Protein AF-Q9VD15-F1 (afdb_monomer)

Solvent-accessible surface area (backbone atoms only — not comparable to full-atom values): 43895 Å² total; per-residue (Å²): 136,83,89,84,92,78,90,82,88,81,88,84,85,93,81,83,92,75,78,94,77,87,66,92,84,84,86,85,82,88,85,91,85,83,86,85,88,77,89,87,84,87,89,85,90,77,96,74,86,88,74,85,80,53,72,35,43,37,36,34,36,66,49,101,86,42,76,48,76,49,76,45,50,36,80,42,35,44,42,57,52,37,46,52,51,16,63,48,61,74,45,65,43,88,38,57,41,48,27,47,96,93,37,79,64,61,50,86,43,38,48,72,80,53,73,62,50,100,83,60,34,32,63,32,40,46,43,73,65,73,88,82,70,92,71,92,72,89,68,94,46,65,62,60,44,56,76,61,70,68,69,58,60,58,43,78,45,75,43,57,21,89,83,37,99,81,57,55,66,46,78,44,80,42,74,54,80,85,78,78,74,78,82,75,93,82,56,65,48,66,43,87,85,81,64,51,73,48,66,54,90,68,72,87,68,67,80,75,80,76,84,71,76,98,63,99,75,81,78,87,85,72,84,88,72,85,87,76,89,78,91,79,83,76,91,80,88,80,87,83,83,81,92,67,92,88,83,68,95,72,96,76,83,69,85,82,70,79,90,79,83,85,71,88,85,71,51,71,70,56,48,51,66,73,64,39,57,67,62,55,50,52,50,50,52,53,52,47,55,51,48,54,51,51,51,51,49,52,53,52,50,50,52,50,52,52,54,49,53,53,49,53,54,51,50,53,54,49,50,52,53,51,49,54,50,52,50,52,50,53,50,34,73,76,60,52,81,51,71,71,37,49,27,51,50,54,36,51,54,53,51,49,50,55,53,48,52,51,52,43,65,75,74,36,64,72,73,60,29,53,54,52,50,51,55,50,48,54,52,49,52,52,52,54,51,50,53,52,51,51,50,53,52,44,52,60,73,43,42,64,60,49,53,54,50,48,52,52,59,60,31,45,55,55,71,48,72,49,80,90,76,39,78,44,76,46,78,46,73,67,22,50,49,31,43,58,51,48,53,54,54,55,56,71,71,50,91,65,55,75,66,62,42,49,55,48,49,54,53,51,53,55,57,49,66,76,46,66,87,42,92,62,36,69,62,48,51,50,54,50,54,52,50,49,49,47,66,73,73,47,94,75,82,88,54,65,70,57,51,52,51,44,52,53,52,53,52,52,54,57,70,58,68,98,68,77,82,77,73,84,68,70,62,48,59,19,74,81,82,64,47,75,39,46,62,88,51,36,54,85,52,87,80,58,94,71,84,47,47,32,38,67,68,51,51,70,73,42,65,60,35,61,54,54,44,27,39,49,41,49,52,49,46,49,49,54,37,56,76,71,65,50,85,83,28,53,56,69,71,59,50,45,68,54,48,43,44,44,38,52,70,63,46,66,45,28,22,77,79,84,57,50,60,58,66,84,44,46,36,66,50,55,61,51,82,89,53,66,46,37,79,55,27,43,43,47,22,36,61,67,56,44,56,54,56,72,69,54,90,55,64,80,82,74,46,57,70,70,56,53,51,51,50,52,54,43,24,53,53,32,44,67,72,45,58,58,44,61,61,53,44,53,55,40,57,75,68,59,56,56,78,66,51,87,53,78,62,88,80,55,76,66,85,81,71,123

Radius of gyration: 54.08 Å; Cα contacts (8 Å, |Δi|>4): 548; chains: 1; bounding box: 100×131×132 Å

Structure (mmCIF, N/CA/C/O backbone):
data_AF-Q9VD15-F1
#
_entry.id   AF-Q9VD15-F1
#
loop_
_atom_site.group_PDB
_atom_site.id
_atom_site.type_symbol
_atom_site.label_atom_id
_atom_site.label_alt_id
_atom_site.label_comp_id
_atom_site.label_asym_id
_atom_site.label_entity_id
_atom_site.label_seq_id
_atom_site.pdbx_PDB_ins_code
_atom_site.Cartn_x
_atom_site.Cartn_y
_atom_site.Cartn_z
_atom_site.occupancy
_atom_site.B_iso_or_equiv
_atom_site.auth_seq_id
_atom_site.auth_comp_id
_atom_site.auth_asym_id
_atom_site.auth_atom_id
_atom_site.pdbx_PDB_model_num
ATOM 1 N N . MET A 1 1 ? -1.412 1.867 -30.547 1.00 31.89 1 MET A N 1
ATOM 2 C CA . MET A 1 1 ? -2.191 1.100 -31.541 1.00 31.89 1 MET A CA 1
ATOM 3 C C . MET A 1 1 ? -1.915 -0.378 -31.282 1.00 31.89 1 MET A C 1
ATOM 5 O O . MET A 1 1 ? -0.757 -0.742 -31.410 1.00 31.89 1 MET A O 1
ATOM 9 N N . SER A 1 2 ? -2.943 -1.153 -30.889 1.00 33.84 2 SER A N 1
ATOM 10 C CA . SER A 1 2 ? -2.944 -2.596 -30.516 1.00 33.84 2 SER A CA 1
ATOM 11 C C . SER A 1 2 ? -2.237 -2.937 -29.184 1.00 33.84 2 SER A C 1
ATOM 13 O O . SER A 1 2 ? -1.040 -2.711 -29.076 1.00 33.84 2 SER A O 1
ATOM 15 N N . ALA A 1 3 ? -2.923 -3.258 -28.069 1.00 28.48 3 ALA A N 1
ATOM 16 C CA . ALA A 1 3 ? -3.653 -4.508 -27.736 1.00 28.48 3 ALA A CA 1
ATOM 17 C C . ALA A 1 3 ? -2.693 -5.720 -27.688 1.00 28.48 3 ALA A C 1
ATOM 19 O O . ALA A 1 3 ? -2.000 -5.936 -28.672 1.00 28.48 3 ALA A O 1
ATOM 20 N N . GLU A 1 4 ? -2.542 -6.548 -26.650 1.00 31.47 4 GLU A N 1
ATOM 21 C CA . GLU A 1 4 ? -3.247 -6.815 -25.387 1.00 31.47 4 GLU A CA 1
ATOM 22 C C . GLU A 1 4 ? -2.332 -7.746 -24.551 1.00 31.47 4 GLU A C 1
ATOM 24 O O . GLU A 1 4 ? -1.881 -8.764 -25.064 1.00 31.47 4 GLU A O 1
ATOM 29 N N . GLU A 1 5 ? -2.107 -7.469 -23.263 1.00 30.34 5 GLU A N 1
ATOM 30 C CA . GLU A 1 5 ? -1.654 -8.478 -22.288 1.00 30.34 5 GLU A CA 1
ATOM 31 C C . GLU A 1 5 ? -2.626 -8.454 -21.102 1.00 30.34 5 GLU A C 1
ATOM 33 O O . GLU A 1 5 ? -2.559 -7.603 -20.212 1.00 30.34 5 GLU A O 1
ATOM 38 N N . ARG A 1 6 ? -3.586 -9.383 -21.116 1.00 31.77 6 ARG A N 1
ATOM 39 C CA . ARG A 1 6 ? -4.411 -9.749 -19.959 1.00 31.77 6 ARG A CA 1
ATOM 40 C C . ARG A 1 6 ? -4.425 -11.268 -19.840 1.00 31.77 6 ARG A C 1
ATOM 42 O O . ARG A 1 6 ? -5.013 -11.956 -20.668 1.00 31.77 6 ARG A O 1
ATOM 49 N N . ALA A 1 7 ? -3.800 -11.769 -18.779 1.00 27.19 7 ALA A N 1
ATOM 50 C CA . ALA A 1 7 ? -3.940 -13.147 -18.337 1.00 27.19 7 ALA A CA 1
ATOM 51 C C . ALA A 1 7 ? -5.372 -13.382 -17.824 1.00 27.19 7 ALA A C 1
ATOM 53 O O . ALA A 1 7 ? -5.890 -12.595 -17.029 1.00 27.19 7 ALA A O 1
ATOM 54 N N . ARG A 1 8 ? -6.009 -14.456 -18.301 1.00 30.16 8 ARG A N 1
ATOM 55 C CA . ARG A 1 8 ? -7.307 -14.939 -17.822 1.00 30.16 8 ARG A CA 1
ATOM 56 C C . ARG A 1 8 ? -7.087 -16.026 -16.774 1.00 30.16 8 ARG A C 1
ATOM 58 O O . ARG A 1 8 ? -6.510 -17.068 -17.070 1.00 30.16 8 ARG A O 1
ATOM 65 N N . GLU A 1 9 ? -7.590 -15.773 -15.575 1.00 24.22 9 GLU A N 1
ATOM 66 C CA . GLU A 1 9 ? -7.917 -16.785 -14.576 1.00 24.22 9 GLU A CA 1
ATOM 67 C C . GLU A 1 9 ? -9.144 -17.576 -15.052 1.00 24.22 9 GLU A C 1
ATOM 69 O O . GLU A 1 9 ? -10.152 -16.978 -15.424 1.00 24.22 9 GLU A O 1
ATOM 74 N N . TYR A 1 10 ? -9.081 -18.908 -15.008 1.00 31.44 10 TYR A N 1
ATOM 75 C CA . TYR A 1 10 ? -10.270 -19.757 -14.941 1.00 31.44 10 TYR A CA 1
ATOM 76 C C . TYR A 1 10 ? -10.028 -20.908 -13.966 1.00 31.44 10 TYR A C 1
ATOM 78 O O . TYR A 1 10 ? -9.191 -21.783 -14.177 1.00 31.44 10 TYR A O 1
ATOM 86 N N . VAL A 1 11 ? -10.811 -20.876 -12.894 1.00 24.02 11 VAL A N 1
ATOM 87 C CA . VAL A 1 11 ? -11.128 -21.991 -12.004 1.00 24.02 11 VAL A CA 1
ATOM 88 C C . VAL A 1 11 ? -12.370 -22.673 -12.578 1.00 24.02 11 VAL A C 1
ATOM 90 O O . VAL A 1 11 ? -13.342 -21.970 -12.844 1.00 24.02 11 VAL A O 1
ATOM 93 N N . CYS A 1 12 ? -12.380 -24.004 -12.725 1.00 28.00 12 CYS A N 1
ATOM 94 C CA . CYS A 1 12 ? -13.613 -24.787 -12.563 1.00 28.00 12 CYS A CA 1
ATOM 95 C C . CYS A 1 12 ? -13.368 -26.302 -12.414 1.00 28.00 12 CYS A C 1
ATOM 97 O O . CYS A 1 12 ? -12.901 -26.970 -13.331 1.00 28.00 12 CYS A O 1
ATOM 99 N N . ASN A 1 13 ? -13.768 -26.792 -11.239 1.00 28.72 13 ASN A N 1
ATOM 100 C CA . ASN A 1 13 ? -14.462 -28.048 -10.941 1.00 28.72 13 ASN A CA 1
ATOM 101 C C . ASN A 1 13 ? -13.794 -29.403 -11.217 1.00 28.72 13 ASN A C 1
ATOM 103 O O . ASN A 1 13 ? -13.929 -30.025 -12.266 1.00 28.72 13 ASN A O 1
ATOM 107 N N . VAL A 1 14 ? -13.213 -29.920 -10.132 1.00 26.69 14 VAL A N 1
ATOM 108 C CA . VAL A 1 14 ? -13.024 -31.344 -9.850 1.00 26.69 14 VAL A CA 1
ATOM 109 C C . VAL A 1 14 ? -14.311 -31.878 -9.219 1.00 26.69 14 VAL A C 1
ATOM 111 O O . VAL A 1 14 ? -14.615 -31.525 -8.084 1.00 26.69 14 VAL A O 1
ATOM 114 N N . GLN A 1 15 ? -15.046 -32.729 -9.932 1.00 29.97 15 GLN A N 1
ATOM 115 C CA . GLN A 1 15 ? -16.023 -33.660 -9.362 1.00 29.97 15 GLN A CA 1
ATOM 116 C C . GLN A 1 15 ? -16.257 -34.821 -10.339 1.00 29.97 15 GLN A C 1
ATOM 118 O O . GLN A 1 15 ? -16.240 -34.627 -11.550 1.00 29.97 15 GLN A O 1
ATOM 123 N N . LEU A 1 16 ? -16.499 -36.001 -9.758 1.00 32.31 16 LEU A N 1
ATOM 124 C CA . LEU A 1 16 ? -16.768 -37.312 -10.368 1.00 32.31 16 LEU A CA 1
ATOM 125 C C . LEU A 1 16 ? -15.526 -38.166 -10.672 1.00 32.31 16 LEU A C 1
ATOM 127 O O . LEU A 1 16 ? -15.195 -38.501 -11.806 1.00 32.31 16 LEU A O 1
ATOM 131 N N . HIS A 1 17 ? -14.883 -38.587 -9.580 1.00 29.20 17 HIS A N 1
ATOM 132 C CA . HIS A 1 17 ? -14.309 -39.925 -9.496 1.00 29.20 17 HIS A CA 1
ATOM 133 C C . HIS A 1 17 ? -15.457 -40.942 -9.463 1.00 29.20 17 HIS A C 1
ATOM 135 O O . HIS A 1 17 ? -16.223 -40.968 -8.503 1.00 29.20 17 HIS A O 1
ATOM 141 N N . VAL A 1 18 ? -15.554 -41.769 -10.500 1.00 33.19 18 VAL A N 1
ATOM 142 C CA . VAL A 1 18 ? -16.308 -43.026 -10.484 1.00 33.19 18 VAL A CA 1
ATOM 143 C C . VAL A 1 18 ? -15.287 -44.140 -10.700 1.00 33.19 18 VAL A C 1
ATOM 145 O O . VAL A 1 18 ? -14.432 -44.043 -11.584 1.00 33.19 18 VAL A O 1
ATOM 148 N N . GLU A 1 19 ? -15.303 -45.135 -9.816 1.00 28.09 19 GLU A N 1
ATOM 149 C CA . GLU A 1 19 ? -14.340 -46.232 -9.804 1.00 28.09 19 GLU A CA 1
ATOM 150 C C . GLU A 1 19 ? -14.523 -47.199 -10.993 1.00 28.09 19 GLU A C 1
ATOM 152 O O . GLU A 1 19 ? -15.650 -47.444 -11.414 1.00 28.09 19 GLU A O 1
ATOM 157 N N . PRO A 1 20 ? -13.447 -47.824 -11.517 1.00 32.00 20 PRO A N 1
ATOM 158 C CA . PRO A 1 20 ? -13.518 -48.786 -12.628 1.00 32.00 20 PRO A CA 1
ATOM 159 C C . PRO A 1 20 ? -14.115 -50.175 -12.298 1.00 32.00 20 PRO A C 1
ATOM 161 O O . PRO A 1 20 ? -13.766 -51.151 -12.965 1.00 32.00 20 PRO A O 1
ATOM 164 N N . SER A 1 21 ? -14.967 -50.308 -11.279 1.00 38.59 21 SER A N 1
ATOM 165 C CA . SER A 1 21 ? -15.481 -51.598 -10.782 1.00 38.59 21 SER A CA 1
ATOM 166 C C . SER A 1 21 ? -16.847 -52.019 -11.353 1.00 38.59 21 SER A C 1
ATOM 168 O O . SER A 1 21 ? -17.268 -53.152 -11.128 1.00 38.59 21 SER A O 1
ATOM 170 N N . GLU A 1 22 ? -17.489 -51.196 -12.187 1.00 36.53 22 GLU A N 1
ATOM 171 C CA . GLU A 1 22 ? -18.740 -51.541 -12.881 1.00 36.53 22 GLU A CA 1
ATOM 172 C C . GLU A 1 22 ? -18.487 -51.961 -14.341 1.00 36.53 22 GLU A C 1
ATOM 174 O O . GLU A 1 22 ? -18.665 -51.208 -15.297 1.00 36.53 22 GLU A O 1
ATOM 179 N N . ARG A 1 23 ? -18.054 -53.212 -14.518 1.00 32.19 23 ARG A N 1
ATOM 180 C CA . ARG A 1 23 ? -18.240 -53.978 -15.761 1.00 32.19 23 ARG A CA 1
ATOM 181 C C . ARG A 1 23 ? -18.818 -55.343 -15.389 1.00 32.19 23 ARG A C 1
ATOM 183 O O . ARG A 1 23 ? -18.206 -56.025 -14.560 1.00 32.19 23 ARG A O 1
ATOM 190 N N . PRO A 1 24 ? -19.934 -55.790 -15.990 1.00 35.75 24 PRO A N 1
ATOM 191 C CA . PRO A 1 24 ? -20.328 -57.182 -15.882 1.00 35.75 24 PRO A CA 1
ATOM 192 C C . PRO A 1 24 ? -19.266 -58.053 -16.557 1.00 35.75 24 PRO A C 1
ATOM 194 O O . PRO A 1 24 ? -18.879 -57.846 -17.707 1.00 35.75 24 PRO A O 1
ATOM 197 N N . LYS A 1 25 ? -18.770 -58.999 -15.768 1.00 30.19 25 LYS A N 1
ATOM 198 C CA . LYS A 1 25 ? -17.882 -60.097 -16.137 1.00 30.19 25 LYS A CA 1
ATOM 199 C C . LYS A 1 25 ? -18.690 -61.154 -16.898 1.00 30.19 25 LYS A C 1
ATOM 201 O O . LYS A 1 25 ? -19.811 -61.426 -16.486 1.00 30.19 25 LYS A O 1
ATOM 206 N N . LEU A 1 26 ? -18.089 -61.809 -17.891 1.00 30.58 26 LEU A N 1
ATOM 207 C CA . LEU A 1 26 ? -17.828 -63.263 -17.946 1.00 30.58 26 LEU A CA 1
ATOM 208 C C . LEU A 1 26 ? -17.180 -63.638 -19.309 1.00 30.58 26 LEU A C 1
ATOM 210 O O . LEU A 1 26 ? -17.274 -62.852 -20.248 1.00 30.58 26 LEU A O 1
ATOM 214 N N . PRO A 1 27 ? -16.412 -64.748 -19.370 1.00 32.31 27 PRO A N 1
ATOM 215 C CA . PRO A 1 27 ? -15.125 -64.826 -20.057 1.00 32.31 27 PRO A CA 1
ATOM 216 C C . PRO A 1 27 ? -15.074 -66.090 -20.975 1.00 32.31 27 PRO A C 1
ATOM 218 O O . PRO A 1 27 ? -16.047 -66.317 -21.680 1.00 32.31 27 PRO A O 1
ATOM 221 N N . PRO A 1 28 ? -14.002 -66.906 -21.036 1.00 33.28 28 PRO A N 1
ATOM 222 C CA . PRO A 1 28 ? -13.073 -67.010 -22.163 1.00 33.28 28 PRO A CA 1
ATOM 223 C C . PRO A 1 28 ? -13.030 -68.406 -22.837 1.00 33.28 28 PRO A C 1
ATOM 225 O O . PRO A 1 28 ? -13.476 -69.393 -22.265 1.00 33.28 28 PRO A O 1
ATOM 228 N N . GLY A 1 29 ? -12.325 -68.502 -23.972 1.00 25.66 29 GLY A N 1
ATOM 229 C CA . GLY A 1 29 ? -11.614 -69.726 -24.382 1.00 25.66 29 GLY A CA 1
ATOM 230 C C . GLY A 1 29 ? -12.303 -70.627 -25.418 1.00 25.66 29 GLY A C 1
ATOM 231 O O . GLY A 1 29 ? -13.175 -71.403 -25.061 1.00 25.66 29 GLY A O 1
ATOM 232 N N . CYS A 1 30 ? -11.845 -70.496 -26.674 1.00 26.27 30 CYS A N 1
ATOM 233 C CA . CYS A 1 30 ? -11.291 -71.502 -27.613 1.00 26.27 30 CYS A CA 1
ATOM 234 C C . CYS A 1 30 ? -11.674 -73.006 -27.494 1.00 26.27 30 CYS A C 1
ATOM 236 O O . CYS A 1 30 ? -11.913 -73.470 -26.385 1.00 26.27 30 CYS A O 1
ATOM 238 N N . PRO A 1 31 ? -11.388 -73.869 -28.505 1.00 40.94 31 PRO A N 1
ATOM 239 C CA . PRO A 1 31 ? -11.210 -73.716 -29.964 1.00 40.94 31 PRO A CA 1
ATOM 240 C C . PRO A 1 31 ? -11.999 -74.837 -30.741 1.00 40.94 31 PRO A C 1
ATOM 242 O O . PRO A 1 31 ? -13.168 -75.014 -30.435 1.00 40.94 31 PRO A O 1
ATOM 245 N N . PRO A 1 32 ? -11.427 -75.604 -31.703 1.00 42.66 32 PRO A N 1
ATOM 246 C CA . PRO A 1 32 ? -11.729 -75.704 -33.148 1.00 42.66 32 PRO A CA 1
ATOM 247 C C . PRO A 1 32 ? -12.428 -77.066 -33.488 1.00 42.66 32 PRO A C 1
ATOM 249 O O . PRO A 1 32 ? -13.051 -77.612 -32.580 1.00 42.66 32 PRO A O 1
ATOM 252 N N . PRO A 1 33 ? -12.249 -77.757 -34.648 1.00 37.88 33 PRO A N 1
ATOM 253 C CA . PRO A 1 33 ? -11.946 -77.401 -36.050 1.00 37.88 33 PRO A CA 1
ATOM 254 C C . PRO A 1 33 ? -12.993 -78.007 -37.047 1.00 37.88 33 PRO A C 1
ATOM 256 O O . PRO A 1 33 ? -14.013 -78.539 -36.626 1.00 37.88 33 PRO A O 1
ATOM 259 N N . LEU A 1 34 ? -12.638 -78.028 -38.345 1.00 25.17 34 LEU A N 1
ATOM 260 C CA . LEU A 1 34 ? -13.045 -78.976 -39.409 1.00 25.17 34 LEU A CA 1
ATOM 261 C C . LEU A 1 34 ? -14.290 -78.663 -40.263 1.00 25.17 34 LEU A C 1
ATOM 263 O O . LEU A 1 34 ? -15.431 -78.758 -39.835 1.00 25.17 34 LEU A O 1
ATOM 267 N N . ASP A 1 35 ? -13.993 -78.402 -41.537 1.00 23.72 35 ASP A N 1
ATOM 268 C CA . ASP A 1 35 ? -14.462 -79.158 -42.700 1.00 23.72 35 ASP A CA 1
ATOM 269 C C . ASP A 1 35 ? -15.952 -79.514 -42.851 1.00 23.72 35 ASP A C 1
ATOM 271 O O . ASP A 1 35 ? -16.473 -80.469 -42.281 1.00 23.72 35 ASP A O 1
ATOM 275 N N . SER A 1 36 ? -16.483 -78.933 -43.931 1.00 30.84 36 SER A N 1
ATOM 276 C CA . SER A 1 36 ? -16.995 -79.647 -45.111 1.00 30.84 36 SER A CA 1
ATOM 277 C C . SER A 1 36 ? -18.505 -79.872 -45.261 1.00 30.84 36 SER A C 1
ATOM 279 O O . SER A 1 36 ? -19.193 -80.362 -44.374 1.00 30.84 36 SER A O 1
ATOM 281 N N . ARG A 1 37 ? -18.912 -79.646 -46.523 1.00 24.42 37 ARG A N 1
ATOM 282 C CA . ARG A 1 37 ? -20.093 -80.133 -47.262 1.00 24.42 37 ARG A CA 1
ATOM 283 C C . ARG A 1 37 ? -21.361 -79.286 -47.230 1.00 24.42 37 ARG A C 1
ATOM 285 O O . ARG A 1 37 ? -22.042 -79.213 -46.219 1.00 24.42 37 ARG A O 1
ATOM 292 N N . SER A 1 38 ? -21.746 -78.859 -48.434 1.00 27.28 38 SER A N 1
ATOM 293 C CA . SER A 1 38 ? -22.964 -79.348 -49.114 1.00 27.28 38 SER A CA 1
ATOM 294 C C . SER A 1 38 ? -22.931 -78.852 -50.580 1.00 27.28 38 SER A C 1
ATOM 296 O O . SER A 1 38 ? -22.807 -77.648 -50.777 1.00 27.28 38 SER A O 1
ATOM 298 N N . THR A 1 39 ? -22.763 -79.670 -51.639 1.00 24.95 39 THR A N 1
ATOM 299 C CA . THR A 1 39 ? -23.777 -80.525 -52.329 1.00 24.95 39 THR A CA 1
ATOM 300 C C . THR A 1 39 ? -25.167 -79.872 -52.353 1.00 24.95 39 THR A C 1
ATOM 302 O O . THR A 1 39 ? -25.655 -79.472 -51.309 1.00 24.95 39 THR A O 1
ATOM 305 N N . GLU A 1 40 ? -25.906 -79.703 -53.448 1.00 26.95 40 GLU A N 1
ATOM 306 C CA . GLU A 1 40 ? -25.939 -80.288 -54.793 1.00 26.95 40 GLU A CA 1
ATOM 307 C C . GLU A 1 40 ? -26.958 -79.467 -55.611 1.00 26.95 40 GLU A C 1
ATOM 309 O O . GLU A 1 40 ? -27.977 -79.066 -55.051 1.00 26.95 40 GLU A O 1
ATOM 314 N N . SER A 1 41 ? -26.730 -79.302 -56.919 1.00 32.72 41 SER A N 1
ATOM 315 C CA . SER A 1 41 ? -27.756 -79.537 -57.956 1.00 32.72 41 SER A CA 1
ATOM 316 C C . SER A 1 41 ? -27.157 -79.364 -59.363 1.00 32.72 41 SER A C 1
ATOM 318 O O . SER A 1 41 ? -26.918 -78.244 -59.810 1.00 32.72 41 SER A O 1
ATOM 320 N N . GLU A 1 42 ? -26.915 -80.487 -60.044 1.00 27.38 42 GLU A N 1
ATOM 321 C CA . GLU A 1 42 ? -26.860 -80.635 -61.516 1.00 27.38 42 GLU A CA 1
ATOM 322 C C . GLU A 1 42 ? -28.280 -80.500 -62.140 1.00 27.38 42 GLU A C 1
ATOM 324 O O . GLU A 1 42 ? -29.240 -80.439 -61.363 1.00 27.38 42 GLU A O 1
ATOM 329 N N . PRO A 1 43 ? -28.525 -80.623 -63.474 1.00 38.97 43 PRO A N 1
ATOM 330 C CA . PRO A 1 43 ? -27.683 -80.488 -64.692 1.00 38.97 43 PRO A CA 1
ATOM 331 C C . PRO A 1 43 ? -28.359 -79.634 -65.813 1.00 38.97 43 PRO A C 1
ATOM 333 O O . PRO A 1 43 ? -29.555 -79.372 -65.749 1.00 38.97 43 PRO A O 1
ATOM 336 N N . GLN A 1 44 ? -27.648 -79.292 -66.905 1.00 29.69 44 GLN A N 1
ATOM 337 C CA . GLN A 1 44 ? -28.050 -79.589 -68.307 1.00 29.69 44 GLN A CA 1
ATOM 338 C C . GLN A 1 44 ? -27.086 -78.997 -69.358 1.00 29.69 44 GLN A C 1
ATOM 340 O O . GLN A 1 44 ? -26.612 -77.872 -69.254 1.00 29.69 44 GLN A O 1
ATOM 345 N N . HIS A 1 45 ? -26.827 -79.822 -70.374 1.00 25.19 45 HIS A N 1
ATOM 346 C CA . HIS A 1 45 ? -25.950 -79.657 -71.533 1.00 25.19 45 HIS A CA 1
ATOM 347 C C . HIS A 1 45 ? -26.120 -78.359 -72.347 1.00 25.19 45 HIS A C 1
ATOM 349 O O . HIS A 1 45 ? -27.203 -78.083 -72.857 1.00 25.19 45 HIS A O 1
ATOM 355 N N . SER A 1 46 ? -24.989 -77.728 -72.672 1.00 32.50 46 SER A N 1
ATOM 356 C CA . SER A 1 46 ? -24.653 -77.333 -74.049 1.00 32.50 46 SER A CA 1
ATOM 357 C C . SER A 1 46 ? -23.130 -77.368 -74.213 1.00 32.50 46 SER A C 1
ATOM 359 O O . SER A 1 46 ? -22.408 -76.657 -73.519 1.00 32.50 46 SER A O 1
ATOM 361 N N . GLU A 1 47 ? -22.649 -78.253 -75.080 1.00 27.27 47 GLU A N 1
ATOM 362 C CA . GLU A 1 47 ? -21.242 -78.390 -75.453 1.00 27.27 47 GLU A CA 1
ATOM 363 C C . GLU A 1 47 ? -20.778 -77.145 -76.222 1.00 27.27 47 GLU A C 1
ATOM 365 O O . GLU A 1 47 ? -21.214 -76.943 -77.347 1.00 27.27 47 GLU A O 1
ATOM 370 N N . GLU A 1 48 ? -19.884 -76.338 -75.643 1.00 31.52 48 GLU A N 1
ATOM 371 C CA . GLU A 1 48 ? -18.954 -75.459 -76.370 1.00 31.52 48 GLU A CA 1
ATOM 372 C C . GLU A 1 48 ? -17.744 -75.154 -75.452 1.00 31.52 48 GLU A C 1
ATOM 374 O O . GLU A 1 48 ? -17.811 -74.344 -74.537 1.00 31.52 48 GLU A O 1
ATOM 379 N N . CYS A 1 49 ? -16.667 -75.928 -75.646 1.00 30.81 49 CYS A N 1
ATOM 380 C CA . CYS A 1 49 ? -15.288 -75.806 -75.134 1.00 30.81 49 CYS A CA 1
ATOM 381 C C . CYS A 1 49 ? -14.991 -74.781 -74.002 1.00 30.81 49 CYS A C 1
ATOM 383 O O . CYS A 1 49 ? -14.685 -73.618 -74.263 1.00 30.81 49 CYS A O 1
ATOM 385 N N . CYS A 1 50 ? -14.930 -75.238 -72.743 1.00 33.16 50 CYS A N 1
ATOM 386 C CA . CYS A 1 50 ? -14.301 -74.494 -71.644 1.00 33.16 50 CYS A CA 1
ATOM 387 C C . CYS A 1 50 ? -12.767 -74.534 -71.773 1.00 33.16 50 CYS A C 1
ATOM 389 O O . CYS A 1 50 ? -12.159 -75.587 -71.586 1.00 33.16 50 CYS A O 1
ATOM 391 N N . VAL A 1 51 ? -12.144 -73.388 -72.051 1.00 43.50 51 VAL A N 1
ATOM 392 C CA . VAL A 1 51 ? -10.696 -73.176 -71.887 1.00 43.50 51 VAL A CA 1
ATOM 393 C C . VAL A 1 51 ? -10.475 -72.584 -70.494 1.00 43.50 51 VAL A C 1
ATOM 395 O O . VAL A 1 51 ? -11.063 -71.553 -70.168 1.00 43.50 51 VAL A O 1
ATOM 398 N N . GLU A 1 52 ? -9.661 -73.229 -69.658 1.00 47.09 52 GLU A N 1
ATOM 399 C CA . GLU A 1 52 ? -9.228 -72.668 -68.374 1.00 47.09 52 GLU A CA 1
ATOM 400 C C . GLU A 1 52 ? -8.501 -71.334 -68.626 1.00 47.09 52 GLU A C 1
ATOM 402 O O . GLU A 1 52 ? -7.491 -71.276 -69.329 1.00 47.09 52 GLU A O 1
ATOM 407 N N . LEU A 1 53 ? -9.050 -70.234 -68.103 1.00 53.28 53 LEU A N 1
ATOM 408 C CA . LEU A 1 53 ? -8.478 -68.892 -68.228 1.00 53.28 53 LEU A CA 1
ATOM 409 C C . LEU A 1 53 ? -7.269 -68.757 -67.289 1.00 53.28 53 LEU A C 1
ATOM 411 O O . LEU A 1 53 ? -7.379 -68.198 -66.198 1.00 53.28 53 LEU A O 1
ATOM 415 N N . GLU A 1 54 ? -6.112 -69.281 -67.693 1.00 74.12 54 GLU A N 1
ATOM 416 C CA . GLU A 1 54 ? -4.848 -69.004 -67.004 1.00 74.12 54 GLU A CA 1
ATOM 417 C C . GLU A 1 54 ? -4.459 -67.529 -67.189 1.00 74.12 54 GLU A C 1
ATOM 419 O O . GLU A 1 54 ? -4.427 -67.001 -68.302 1.00 74.12 54 GLU A O 1
ATOM 424 N N . ASN A 1 55 ? -4.160 -66.850 -66.082 1.00 83.50 55 ASN A N 1
ATOM 425 C CA . ASN A 1 55 ? -3.667 -65.478 -66.082 1.00 83.50 55 ASN A CA 1
ATOM 426 C C . ASN A 1 55 ? -2.136 -65.479 -66.154 1.00 83.50 55 ASN A C 1
ATOM 428 O O . ASN A 1 55 ? -1.478 -66.111 -65.330 1.00 83.50 55 ASN A O 1
ATOM 432 N N . VAL A 1 56 ? -1.572 -64.729 -67.097 1.00 84.50 56 VAL A N 1
ATOM 433 C CA . VAL A 1 56 ? -0.125 -64.616 -67.324 1.00 84.50 56 VAL A CA 1
ATOM 434 C C . VAL A 1 56 ? 0.362 -63.200 -67.027 1.00 84.50 56 VAL A C 1
ATOM 436 O O . VAL A 1 56 ? -0.361 -62.215 -67.198 1.00 84.50 56 VAL A O 1
ATOM 439 N N . THR A 1 57 ? 1.605 -63.087 -66.555 1.00 87.62 57 THR A N 1
ATOM 440 C CA . THR A 1 57 ? 2.224 -61.783 -66.285 1.00 87.62 57 THR A CA 1
ATOM 441 C C . THR A 1 57 ? 2.829 -61.228 -67.570 1.00 87.62 57 THR A C 1
ATOM 443 O O . THR A 1 57 ? 3.532 -61.930 -68.294 1.00 87.62 57 THR A O 1
ATOM 446 N N . VAL A 1 58 ? 2.588 -59.950 -67.834 1.00 90.00 58 VAL A N 1
ATOM 447 C CA . VAL A 1 58 ? 3.086 -59.221 -68.996 1.00 90.00 58 VAL A CA 1
ATOM 448 C C . VAL A 1 58 ? 3.882 -58.005 -68.531 1.00 90.00 58 VAL A C 1
ATOM 450 O O . VAL A 1 58 ? 3.373 -57.165 -67.788 1.00 90.00 58 VAL A O 1
ATOM 453 N N . LYS A 1 59 ? 5.136 -57.905 -68.967 1.00 90.62 59 LYS A N 1
ATOM 454 C CA . LYS A 1 59 ? 6.036 -56.776 -68.721 1.00 90.62 59 LYS A CA 1
ATOM 455 C C . LYS A 1 59 ? 6.118 -55.888 -69.960 1.00 90.62 59 LYS A C 1
ATOM 457 O O . LYS A 1 59 ? 6.360 -56.366 -71.061 1.00 90.62 59 LYS A O 1
ATOM 462 N N . PHE A 1 60 ? 5.979 -54.587 -69.762 1.00 90.44 60 PHE A N 1
ATOM 463 C CA . PHE A 1 60 ? 6.137 -53.548 -70.767 1.00 90.44 60 PHE A CA 1
ATOM 464 C C . PHE A 1 60 ? 7.345 -52.693 -70.410 1.00 90.44 60 PHE A C 1
ATOM 466 O O . PHE A 1 60 ? 7.387 -52.081 -69.344 1.00 90.44 60 PHE A O 1
ATOM 473 N N . ARG A 1 61 ? 8.329 -52.634 -71.299 1.00 88.50 61 ARG A N 1
ATOM 474 C CA . ARG A 1 61 ? 9.509 -51.782 -71.158 1.00 88.50 61 ARG A CA 1
ATOM 475 C C . ARG A 1 61 ? 9.263 -50.470 -71.901 1.00 88.50 61 ARG A C 1
ATOM 477 O O . ARG A 1 61 ? 9.074 -50.497 -73.116 1.00 88.50 61 ARG A O 1
ATOM 484 N N . LEU A 1 62 ? 9.231 -49.353 -71.172 1.00 85.19 62 LEU A N 1
ATOM 485 C CA . LEU A 1 62 ? 9.014 -48.004 -71.721 1.00 85.19 62 LEU A CA 1
ATOM 486 C C . LEU A 1 62 ? 10.347 -47.312 -72.051 1.00 85.19 62 LEU A C 1
ATOM 488 O O . LEU A 1 62 ? 10.482 -46.639 -73.070 1.00 85.19 62 LEU A O 1
ATOM 492 N N . SER A 1 63 ? 11.334 -47.490 -71.174 1.00 80.44 63 SER A N 1
ATOM 493 C CA . SER A 1 63 ? 12.720 -47.038 -71.319 1.00 80.44 63 SER A CA 1
ATOM 494 C C . SER A 1 63 ? 13.648 -48.035 -70.613 1.00 80.44 63 SER A C 1
ATOM 496 O O . SER A 1 63 ? 13.169 -48.935 -69.922 1.00 80.44 63 SER A O 1
ATOM 498 N N . ASP A 1 64 ? 14.971 -47.902 -70.754 1.00 73.12 64 ASP A N 1
ATOM 499 C CA . ASP A 1 64 ? 15.935 -48.823 -70.120 1.00 73.12 64 ASP A CA 1
ATOM 500 C C . ASP A 1 64 ? 15.783 -48.914 -68.588 1.00 73.12 64 ASP A C 1
ATOM 502 O O . ASP A 1 64 ? 16.176 -49.910 -67.983 1.00 73.12 64 ASP A O 1
ATOM 506 N N . SER A 1 65 ? 15.197 -47.893 -67.955 1.00 74.94 65 SER A N 1
ATOM 507 C CA . SER A 1 65 ? 14.974 -47.823 -66.506 1.00 74.94 65 SER A CA 1
ATOM 508 C C . SER A 1 65 ? 13.520 -48.019 -66.067 1.00 74.94 65 SER A C 1
ATOM 510 O O . SER A 1 65 ? 13.272 -48.149 -64.870 1.00 74.94 65 SER A O 1
ATOM 512 N N . GLU A 1 66 ? 12.557 -48.017 -66.991 1.00 81.00 66 GLU A N 1
ATOM 513 C CA . GLU A 1 66 ? 11.126 -47.992 -66.667 1.00 81.00 66 GLU A CA 1
ATOM 514 C C . GLU A 1 66 ? 10.426 -49.235 -67.210 1.00 81.00 66 GLU A C 1
ATOM 516 O O . GLU A 1 66 ? 10.247 -49.409 -68.420 1.00 81.00 66 GLU A O 1
ATOM 521 N N . ILE A 1 67 ? 10.019 -50.101 -66.283 1.00 83.31 67 ILE A N 1
ATOM 522 C CA . ILE A 1 67 ? 9.326 -51.353 -66.567 1.00 83.31 67 ILE A CA 1
ATOM 523 C C . ILE A 1 67 ? 7.979 -51.326 -65.857 1.00 83.31 67 ILE A C 1
ATOM 525 O O . ILE A 1 67 ? 7.891 -51.063 -64.657 1.00 83.31 67 ILE A O 1
ATOM 529 N N . LEU A 1 68 ? 6.934 -51.639 -66.608 1.00 86.12 68 LEU A N 1
ATOM 530 C CA . LEU A 1 68 ? 5.576 -51.785 -66.126 1.00 86.12 68 LEU A CA 1
ATOM 531 C C . LEU A 1 68 ? 5.175 -53.263 -66.181 1.00 86.12 68 LEU A C 1
ATOM 533 O O . LEU A 1 68 ? 5.271 -53.871 -67.236 1.00 86.12 68 LEU A O 1
ATOM 537 N N . ALA A 1 69 ? 4.686 -53.842 -65.086 1.00 86.81 69 ALA A N 1
ATOM 538 C CA . ALA A 1 69 ? 4.198 -55.223 -65.063 1.00 86.81 69 ALA A CA 1
ATOM 539 C C . ALA A 1 69 ? 2.684 -55.267 -64.813 1.00 86.81 69 ALA A C 1
ATOM 541 O O . ALA A 1 69 ? 2.175 -54.556 -63.947 1.00 86.81 69 ALA A O 1
ATOM 542 N N . GLN A 1 70 ? 1.971 -56.102 -65.565 1.00 87.06 70 GLN A N 1
ATOM 543 C CA . GLN A 1 70 ? 0.530 -56.324 -65.443 1.00 87.06 70 GLN A CA 1
ATOM 544 C C . GLN A 1 70 ? 0.173 -57.800 -65.624 1.00 87.06 70 GLN A C 1
ATOM 546 O O . GLN A 1 70 ? 1.009 -58.594 -66.038 1.00 87.06 70 GLN A O 1
ATOM 551 N N . VAL A 1 71 ? -1.070 -58.167 -65.322 1.00 87.31 71 VAL A N 1
ATOM 552 C CA . VAL A 1 71 ? -1.578 -59.534 -65.464 1.00 87.31 71 VAL A CA 1
ATOM 553 C C . VAL A 1 71 ? -2.766 -59.523 -66.416 1.00 87.31 71 VAL A C 1
ATOM 555 O O . VAL A 1 71 ? -3.686 -58.727 -66.229 1.00 87.31 71 VAL A O 1
ATOM 558 N N . TYR A 1 72 ? -2.748 -60.406 -67.414 1.00 89.12 72 TYR A N 1
ATOM 559 C CA . TYR A 1 72 ? -3.827 -60.561 -68.391 1.00 89.12 72 TYR A CA 1
ATOM 560 C C . TYR A 1 72 ? -4.170 -62.045 -68.597 1.00 89.12 72 TYR A C 1
ATOM 562 O O . TYR A 1 72 ? -3.290 -62.894 -68.441 1.00 89.12 72 TYR A O 1
ATOM 570 N N . PRO A 1 73 ? -5.415 -62.382 -68.976 1.00 87.12 73 PRO A N 1
ATOM 571 C CA . PRO A 1 73 ? -5.762 -63.734 -69.402 1.00 87.12 73 PRO A CA 1
ATOM 572 C C . PRO A 1 73 ? -4.952 -64.150 -70.635 1.00 87.12 73 PRO A C 1
ATOM 574 O O . PRO A 1 73 ? -4.806 -63.373 -71.581 1.00 87.12 73 PRO A O 1
ATOM 577 N N . ASN A 1 74 ? -4.470 -65.390 -70.666 1.00 83.75 74 ASN A N 1
ATOM 578 C CA . ASN A 1 74 ? -3.590 -65.889 -71.729 1.00 83.75 74 ASN A CA 1
ATOM 579 C C . ASN A 1 74 ? -4.253 -65.895 -73.129 1.00 83.75 74 ASN A C 1
ATOM 581 O O . ASN A 1 74 ? -3.582 -65.844 -74.158 1.00 83.75 74 ASN A O 1
ATOM 585 N N . CYS A 1 75 ? -5.588 -65.910 -73.197 1.00 85.00 75 CYS A N 1
ATOM 586 C CA . CYS A 1 75 ? -6.344 -65.851 -74.452 1.00 85.00 75 CYS A CA 1
ATOM 587 C C . CYS A 1 75 ? -6.641 -64.424 -74.954 1.00 85.00 75 CYS A C 1
ATOM 589 O O . CYS A 1 75 ? -7.274 -64.279 -75.999 1.00 85.00 75 CYS A O 1
ATOM 591 N N . MET A 1 76 ? -6.233 -63.382 -74.223 1.00 89.31 76 MET A N 1
ATOM 592 C CA . MET A 1 76 ? -6.542 -61.989 -74.562 1.00 89.31 76 MET A CA 1
ATOM 593 C C . MET A 1 76 ? -5.792 -61.542 -75.824 1.00 89.31 76 MET A C 1
ATOM 595 O O . MET A 1 76 ? -4.630 -61.904 -76.035 1.00 89.31 76 MET A O 1
ATOM 599 N N . LEU A 1 77 ? -6.440 -60.746 -76.675 1.00 91.69 77 LEU A N 1
ATOM 600 C CA . LEU A 1 77 ? -5.819 -60.221 -77.892 1.00 91.69 77 LEU A CA 1
ATOM 601 C C . LEU A 1 77 ? -4.911 -59.029 -77.562 1.00 91.69 77 LEU A C 1
ATOM 603 O O . LEU A 1 77 ? -5.252 -58.179 -76.736 1.00 91.69 77 LEU A O 1
ATOM 607 N N . LEU A 1 78 ? -3.783 -58.889 -78.267 1.00 89.56 78 LEU A N 1
ATOM 608 C CA . LEU A 1 78 ? -2.885 -57.736 -78.086 1.00 89.56 78 LEU A CA 1
ATOM 609 C C . LEU A 1 78 ? -3.592 -56.392 -78.329 1.00 89.56 78 LEU A C 1
ATOM 611 O O . LEU A 1 78 ? -3.227 -55.387 -77.720 1.00 89.56 78 LEU A O 1
ATOM 615 N N . GLY A 1 79 ? -4.613 -56.356 -79.193 1.00 88.75 79 GLY A N 1
ATOM 616 C CA . GLY A 1 79 ? -5.461 -55.178 -79.385 1.00 88.75 79 GLY A CA 1
ATOM 617 C C . GLY A 1 79 ? -6.232 -54.768 -78.126 1.00 88.75 79 GLY A C 1
ATOM 618 O O . GLY A 1 79 ? -6.321 -53.579 -77.826 1.00 88.75 79 GLY A O 1
ATOM 619 N N . GLU A 1 80 ? -6.727 -55.735 -77.354 1.00 90.75 80 GLU A N 1
ATOM 620 C CA . GLU A 1 80 ? -7.448 -55.489 -76.099 1.00 90.75 80 GLU A CA 1
ATOM 621 C C . GLU A 1 80 ? -6.482 -55.030 -75.000 1.00 90.75 80 GLU A C 1
ATOM 623 O O . GLU A 1 80 ? -6.782 -54.093 -74.259 1.00 90.75 80 GLU A O 1
ATOM 628 N N . ILE A 1 81 ? -5.279 -55.613 -74.956 1.00 91.19 81 ILE A N 1
ATOM 629 C CA . ILE A 1 81 ? -4.197 -55.188 -74.054 1.00 91.19 81 ILE A CA 1
ATOM 630 C C . ILE A 1 81 ? -3.776 -53.745 -74.358 1.00 91.19 81 ILE A C 1
ATOM 632 O O . ILE A 1 81 ? -3.647 -52.929 -73.445 1.00 91.19 81 ILE A O 1
ATOM 636 N N . LYS A 1 82 ? -3.614 -53.386 -75.640 1.00 90.88 82 LYS A N 1
ATOM 637 C CA . LYS A 1 82 ? -3.357 -51.993 -76.037 1.00 90.88 82 LYS A CA 1
ATOM 638 C C . LYS A 1 82 ? -4.481 -51.067 -75.600 1.00 90.88 82 LYS A C 1
ATOM 640 O O . LYS A 1 82 ? -4.194 -49.959 -75.169 1.00 90.88 82 LYS A O 1
ATOM 645 N N . GLN A 1 83 ? -5.737 -51.495 -75.699 1.00 89.69 83 GLN A N 1
ATOM 646 C CA . GLN A 1 83 ? -6.878 -50.684 -75.282 1.00 89.69 83 GLN A CA 1
ATOM 647 C C . GLN A 1 83 ? -6.911 -50.455 -73.764 1.00 89.69 83 GLN A C 1
ATOM 649 O O . GLN A 1 83 ? -7.249 -49.355 -73.321 1.00 89.69 83 GLN A O 1
ATOM 654 N N . ASP A 1 84 ? -6.521 -51.451 -72.969 1.00 88.75 84 ASP A N 1
ATOM 655 C CA . ASP A 1 84 ? -6.385 -51.302 -71.518 1.00 88.75 84 ASP A CA 1
ATOM 656 C C . ASP A 1 84 ? -5.218 -50.375 -71.135 1.00 88.75 84 ASP A C 1
ATOM 658 O O . ASP A 1 84 ? -5.400 -49.432 -70.361 1.00 88.75 84 ASP A O 1
ATOM 662 N N . LEU A 1 85 ? -4.043 -50.561 -71.748 1.00 88.44 85 LEU A N 1
ATOM 663 C CA . LEU A 1 85 ? -2.891 -49.670 -71.560 1.00 88.44 85 LEU A CA 1
ATOM 664 C C . LEU A 1 85 ? -3.204 -48.232 -71.980 1.00 88.44 85 LEU A C 1
ATOM 666 O O . LEU A 1 85 ? -2.907 -47.298 -71.243 1.00 88.44 85 LEU A O 1
ATOM 670 N N . ALA A 1 86 ? -3.846 -48.055 -73.133 1.00 86.94 86 ALA A N 1
ATOM 671 C CA . ALA A 1 86 ? -4.300 -46.768 -73.648 1.00 86.94 86 ALA A CA 1
ATOM 672 C C . ALA A 1 86 ? -5.202 -46.048 -72.645 1.00 86.94 86 ALA A C 1
ATOM 674 O O . ALA A 1 86 ? -5.010 -44.866 -72.368 1.00 86.94 86 ALA A O 1
ATOM 675 N N . ARG A 1 87 ? -6.137 -46.778 -72.025 1.00 83.38 87 ARG A N 1
ATOM 676 C CA . ARG A 1 87 ? -7.008 -46.234 -70.980 1.00 83.38 87 ARG A CA 1
ATOM 677 C C . ARG A 1 87 ? -6.223 -45.812 -69.735 1.00 83.38 87 ARG A C 1
ATOM 679 O O . ARG A 1 87 ? -6.525 -44.763 -69.174 1.00 83.38 87 ARG A O 1
ATOM 686 N N . LYS A 1 88 ? -5.232 -46.603 -69.311 1.00 84.06 88 LYS A N 1
ATOM 687 C CA . LYS A 1 88 ? -4.403 -46.321 -68.124 1.00 84.06 88 LYS A CA 1
ATOM 688 C C . LYS A 1 88 ? -3.445 -45.144 -68.328 1.00 84.06 88 LYS A C 1
ATOM 690 O O . LYS A 1 88 ? -3.269 -44.357 -67.409 1.00 84.06 88 LYS A O 1
ATOM 695 N N . PHE A 1 89 ? -2.882 -44.997 -69.526 1.00 84.06 89 PHE A N 1
ATOM 696 C CA . PHE A 1 89 ? -2.009 -43.875 -69.889 1.00 84.06 89 PHE A CA 1
ATOM 697 C C . PHE A 1 89 ? -2.763 -42.644 -70.432 1.00 84.06 89 PHE A C 1
ATOM 699 O O . PHE A 1 89 ? -2.134 -41.628 -70.701 1.00 84.06 89 PHE A O 1
ATOM 706 N N . GLU A 1 90 ? -4.089 -42.720 -70.603 1.00 82.25 90 GLU A N 1
ATOM 707 C CA . GLU A 1 90 ? -4.929 -41.681 -71.233 1.00 82.25 90 GLU A CA 1
ATOM 708 C C . GLU A 1 90 ? -4.528 -41.313 -72.668 1.00 82.25 90 GLU A C 1
ATOM 710 O O . GLU A 1 90 ? -4.587 -40.158 -73.092 1.00 82.25 90 GLU A O 1
ATOM 715 N N . VAL A 1 91 ? -4.139 -42.319 -73.443 1.00 83.38 91 VAL A N 1
ATOM 716 C CA . VAL A 1 91 ? -3.702 -42.166 -74.830 1.00 83.38 91 VAL A CA 1
ATOM 717 C C . VAL A 1 91 ? -4.660 -42.908 -75.760 1.00 83.38 91 VAL A C 1
ATOM 719 O O . VAL A 1 91 ? -5.317 -43.859 -75.349 1.00 83.38 91 VAL A O 1
ATOM 722 N N . ALA A 1 92 ? -4.763 -42.506 -77.028 1.00 83.44 92 ALA A N 1
ATOM 723 C CA . ALA A 1 92 ? -5.472 -43.306 -78.023 1.00 83.44 92 ALA A CA 1
ATOM 724 C C . ALA A 1 92 ? -4.729 -44.642 -78.276 1.00 83.44 92 ALA A C 1
ATOM 726 O O . ALA A 1 92 ? -3.509 -44.633 -78.458 1.00 83.44 92 ALA A O 1
ATOM 727 N N . PRO A 1 93 ? -5.429 -45.793 -78.352 1.00 83.50 93 PRO A N 1
ATOM 728 C CA . PRO A 1 93 ? -4.795 -47.103 -78.555 1.00 83.50 93 PRO A CA 1
ATOM 729 C C . PRO A 1 93 ? -4.050 -47.225 -79.888 1.00 83.50 93 PRO A C 1
ATOM 731 O O . PRO A 1 93 ? -3.134 -48.034 -80.013 1.00 83.50 93 PRO A O 1
ATOM 734 N N . GLU A 1 94 ? -4.409 -46.396 -80.868 1.00 82.06 94 GLU A N 1
ATOM 735 C CA . GLU A 1 94 ? -3.756 -46.292 -82.177 1.00 82.06 94 GLU A CA 1
ATOM 736 C C . GLU A 1 94 ? -2.307 -45.801 -82.082 1.00 82.06 94 GLU A C 1
ATOM 738 O O . GLU A 1 94 ? -1.490 -46.102 -82.951 1.00 82.06 94 GLU A O 1
ATOM 743 N N . TRP A 1 95 ? -1.974 -45.057 -81.025 1.00 82.88 95 TRP A N 1
ATOM 744 C CA . TRP A 1 95 ? -0.642 -44.483 -80.845 1.00 82.88 95 TRP A CA 1
ATOM 745 C C . TRP A 1 95 ? 0.313 -45.444 -80.130 1.00 82.88 95 TRP A C 1
ATOM 747 O O . TRP A 1 95 ? 1.521 -45.218 -80.152 1.00 82.88 95 TRP A O 1
ATOM 757 N N . LEU A 1 96 ? -0.200 -46.538 -79.551 1.00 87.19 96 LEU A N 1
ATOM 758 C CA . LEU A 1 96 ? 0.603 -47.537 -78.851 1.00 87.19 96 LEU A CA 1
ATOM 759 C C . LEU A 1 96 ? 1.114 -48.631 -79.798 1.00 87.19 96 LEU A C 1
ATOM 761 O O . LEU A 1 96 ? 0.355 -49.375 -80.435 1.00 87.19 96 LEU A O 1
ATOM 765 N N . VAL A 1 97 ? 2.433 -48.791 -79.821 1.00 88.50 97 VAL A N 1
ATOM 766 C CA . VAL A 1 97 ? 3.139 -49.828 -80.573 1.00 88.50 97 VAL A CA 1
ATOM 767 C C . VAL A 1 97 ? 3.762 -50.804 -79.585 1.00 88.50 97 VAL A C 1
ATOM 769 O O . VAL A 1 97 ? 4.560 -50.422 -78.736 1.00 88.50 97 VAL A O 1
ATOM 772 N N . LEU A 1 98 ? 3.391 -52.079 -79.713 1.00 89.12 98 LEU A N 1
ATOM 773 C CA . LEU A 1 98 ? 4.006 -53.176 -78.974 1.00 89.12 98 LEU A CA 1
ATOM 774 C C . LEU A 1 98 ? 5.020 -53.867 -79.884 1.00 89.12 98 LEU A C 1
ATOM 776 O O . LEU A 1 98 ? 4.669 -54.308 -80.986 1.00 89.12 98 LEU A O 1
ATOM 780 N N . ARG A 1 99 ? 6.266 -53.952 -79.419 1.00 88.88 99 ARG A N 1
ATOM 781 C CA . ARG A 1 99 ? 7.345 -54.692 -80.076 1.00 88.88 99 ARG A CA 1
ATOM 782 C C . ARG A 1 99 ? 7.797 -55.865 -79.221 1.00 88.88 99 ARG A C 1
ATOM 784 O O . ARG A 1 99 ? 7.951 -55.733 -78.012 1.00 88.88 99 ARG A O 1
ATOM 791 N N . GLN A 1 100 ? 8.065 -56.987 -79.872 1.00 87.56 100 GLN A N 1
ATOM 792 C CA . GLN A 1 100 ? 8.741 -58.139 -79.280 1.00 87.56 100 GLN A CA 1
ATOM 793 C C . GLN A 1 100 ? 9.820 -58.594 -80.260 1.00 87.56 100 GLN A C 1
ATOM 795 O O . GLN A 1 100 ? 9.554 -58.658 -81.461 1.00 87.56 100 GLN A O 1
ATOM 800 N N . ASP A 1 101 ? 11.046 -58.817 -79.786 1.00 80.50 101 ASP A N 1
ATOM 801 C CA . ASP A 1 101 ? 12.201 -59.194 -80.619 1.00 80.50 101 ASP A CA 1
ATOM 802 C C . ASP A 1 101 ? 12.383 -58.315 -81.875 1.00 80.50 101 ASP A C 1
ATOM 804 O O . ASP A 1 101 ? 12.586 -58.800 -82.990 1.00 80.50 101 ASP A O 1
ATOM 808 N N . ASN A 1 102 ? 12.268 -56.991 -81.705 1.00 77.69 102 ASN A N 1
ATOM 809 C CA . ASN A 1 102 ? 12.325 -55.979 -82.773 1.00 77.69 102 ASN A CA 1
ATOM 810 C C . ASN A 1 102 ? 11.246 -56.103 -83.871 1.00 77.69 102 ASN A C 1
ATOM 812 O O . ASN A 1 102 ? 11.351 -55.451 -84.913 1.00 77.69 102 ASN A O 1
ATOM 816 N N . ARG A 1 103 ? 10.182 -56.887 -83.658 1.00 83.06 103 ARG A N 1
ATOM 817 C CA . ARG A 1 103 ? 9.038 -56.996 -84.576 1.00 83.06 103 ARG A CA 1
ATOM 818 C C . ARG A 1 103 ? 7.808 -56.313 -83.995 1.00 83.06 103 ARG A C 1
ATOM 820 O O . ARG A 1 103 ? 7.500 -56.467 -82.818 1.00 83.06 103 ARG A O 1
ATOM 827 N N . ILE A 1 104 ? 7.095 -55.563 -84.834 1.00 84.31 104 ILE A N 1
ATOM 828 C CA . ILE A 1 104 ? 5.817 -54.942 -84.467 1.00 84.31 104 ILE A CA 1
ATOM 829 C C . ILE A 1 104 ? 4.728 -56.012 -84.546 1.00 84.31 104 ILE A C 1
ATOM 831 O O . ILE A 1 104 ? 4.542 -56.629 -85.596 1.00 84.31 104 ILE A O 1
ATOM 835 N N . LEU A 1 105 ? 4.019 -56.231 -83.441 1.00 84.50 105 LEU A N 1
ATOM 836 C CA . LEU A 1 105 ? 2.977 -57.251 -83.354 1.00 84.50 105 LEU A CA 1
ATOM 837 C C . LEU A 1 105 ? 1.614 -56.698 -83.797 1.00 84.50 105 LEU A C 1
ATOM 839 O O . LEU A 1 105 ? 1.255 -55.556 -83.495 1.00 84.50 105 LEU A O 1
ATOM 843 N N . CYS A 1 106 ? 0.855 -57.517 -84.530 1.00 85.12 106 CYS A N 1
ATOM 844 C CA . CYS A 1 106 ? -0.481 -57.162 -85.005 1.00 85.12 106 CYS A CA 1
ATOM 845 C C . CYS A 1 106 ? -1.516 -57.278 -83.874 1.00 85.12 106 CYS A C 1
ATOM 847 O O . CYS A 1 106 ? -1.409 -58.139 -83.005 1.00 85.12 106 CYS A O 1
ATOM 849 N N . ASN A 1 107 ? -2.552 -56.437 -83.906 1.00 86.88 107 ASN A N 1
ATOM 850 C CA . ASN A 1 107 ? -3.571 -56.381 -82.852 1.00 86.88 107 ASN A CA 1
ATOM 851 C C . ASN A 1 107 ? -4.431 -57.660 -82.750 1.00 86.88 107 ASN A C 1
ATOM 853 O O . ASN A 1 107 ? -5.031 -57.890 -81.706 1.00 86.88 107 ASN A O 1
ATOM 857 N N . SER A 1 108 ? -4.501 -58.477 -83.807 1.00 85.06 108 SER A N 1
ATOM 858 C CA . SER A 1 108 ? -5.272 -59.730 -83.850 1.00 85.06 108 SER A CA 1
ATOM 859 C C . SER A 1 108 ? -4.537 -60.943 -83.267 1.00 85.06 108 SER A C 1
ATOM 861 O O . SER A 1 108 ? -5.086 -62.041 -83.262 1.00 85.06 108 SER A O 1
ATOM 863 N N . VAL A 1 109 ? -3.296 -60.770 -82.811 1.00 87.25 109 VAL A N 1
ATOM 864 C CA . VAL A 1 109 ? -2.487 -61.850 -82.239 1.00 87.25 109 VAL A CA 1
ATOM 865 C C . VAL A 1 109 ? -2.923 -62.085 -80.783 1.00 87.25 109 VAL A C 1
ATOM 867 O O . VAL A 1 109 ? -2.944 -61.122 -80.010 1.00 87.25 109 VAL A O 1
ATOM 870 N N . PRO A 1 110 ? -3.284 -63.320 -80.390 1.00 87.75 110 PRO A N 1
ATOM 871 C CA . PRO A 1 110 ? -3.564 -63.658 -78.996 1.00 87.75 110 PRO A CA 1
ATOM 872 C C . PRO A 1 110 ? -2.272 -63.763 -78.178 1.00 87.75 110 PRO A C 1
ATOM 874 O O . PRO A 1 110 ? -1.225 -64.160 -78.698 1.00 87.75 110 PRO A O 1
ATOM 877 N N . LEU A 1 1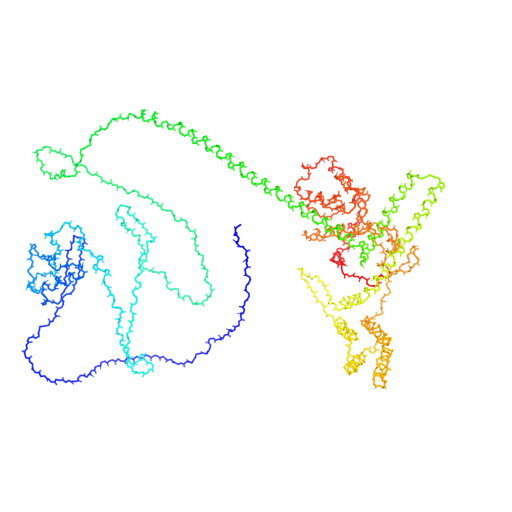11 ? -2.342 -63.423 -76.892 1.00 87.06 111 LEU A N 1
ATOM 878 C CA . LEU A 1 111 ? -1.181 -63.364 -76.001 1.00 87.06 111 LEU A CA 1
ATOM 879 C C . LEU A 1 111 ? -0.428 -64.705 -75.917 1.00 87.06 111 LEU A C 1
ATOM 881 O O . LEU A 1 111 ? 0.798 -64.715 -76.027 1.00 87.06 111 LEU A O 1
ATOM 885 N N . ASN A 1 112 ? -1.147 -65.829 -75.875 1.00 85.44 112 ASN A N 1
ATOM 886 C CA . ASN A 1 112 ? -0.580 -67.185 -75.888 1.00 85.44 112 ASN A CA 1
ATOM 887 C C . ASN A 1 112 ? 0.309 -67.526 -77.102 1.00 85.44 112 ASN A C 1
ATOM 889 O O . ASN A 1 112 ? 1.049 -68.506 -77.062 1.00 85.44 112 ASN A O 1
ATOM 893 N N . SER A 1 113 ? 0.239 -66.748 -78.184 1.00 84.62 113 SER A N 1
ATOM 894 C CA . SER A 1 113 ? 1.036 -66.948 -79.402 1.00 84.62 113 SER A CA 1
ATOM 895 C C . SER A 1 113 ? 2.292 -66.069 -79.463 1.00 84.62 113 SER A C 1
ATOM 897 O O . SER A 1 113 ? 3.003 -66.065 -80.468 1.00 84.62 113 SER A O 1
ATOM 899 N N . THR A 1 114 ? 2.572 -65.323 -78.392 1.00 86.81 114 THR A N 1
ATOM 900 C CA . THR A 1 114 ? 3.754 -64.461 -78.258 1.00 86.81 114 THR A CA 1
ATOM 901 C C . THR A 1 114 ? 4.876 -65.159 -77.482 1.00 86.81 114 THR A C 1
ATOM 903 O O . THR A 1 114 ? 4.649 -66.174 -76.823 1.00 86.81 114 THR A O 1
ATOM 906 N N . ALA A 1 115 ? 6.106 -64.643 -77.569 1.00 83.88 115 ALA A N 1
ATOM 907 C CA . ALA A 1 115 ? 7.246 -65.244 -76.876 1.00 83.88 115 ALA A CA 1
ATOM 908 C C . ALA A 1 115 ? 7.138 -65.065 -75.349 1.00 83.88 115 ALA A C 1
ATOM 910 O O . ALA A 1 115 ? 6.662 -64.034 -74.863 1.00 83.88 115 ALA A O 1
ATOM 911 N N . LEU A 1 116 ? 7.595 -66.084 -74.620 1.00 83.56 116 LEU A N 1
ATOM 912 C CA . LEU A 1 116 ? 7.644 -66.171 -73.159 1.00 83.56 116 LEU A CA 1
ATOM 913 C C . LEU A 1 116 ? 9.109 -66.237 -72.712 1.00 83.56 116 LEU A C 1
ATOM 915 O O . LEU A 1 116 ? 9.926 -66.867 -73.390 1.00 83.56 116 LEU A O 1
ATOM 919 N N . ASP A 1 117 ? 9.435 -65.622 -71.576 1.00 83.25 117 ASP A N 1
ATOM 920 C CA . ASP A 1 117 ? 10.724 -65.834 -70.913 1.00 83.25 117 ASP A CA 1
ATOM 921 C C . ASP A 1 117 ? 10.765 -67.167 -70.130 1.00 83.25 117 ASP A C 1
ATOM 923 O O . ASP A 1 117 ? 9.790 -67.920 -70.071 1.00 83.25 117 ASP A O 1
ATOM 927 N N . GLU A 1 118 ? 11.909 -67.466 -69.505 1.00 80.25 118 GLU A N 1
ATOM 928 C CA . GLU A 1 118 ? 12.127 -68.684 -68.703 1.00 80.25 118 GLU A CA 1
ATOM 929 C C . GLU A 1 118 ? 11.172 -68.818 -67.497 1.00 80.25 118 GLU A C 1
ATOM 931 O O . GLU A 1 118 ? 11.067 -69.898 -66.913 1.00 80.25 118 GLU A O 1
ATOM 936 N N . PHE A 1 119 ? 10.461 -67.747 -67.126 1.00 79.12 119 PHE A N 1
ATOM 937 C CA . PHE A 1 119 ? 9.533 -67.692 -65.995 1.00 79.12 119 PHE A CA 1
ATOM 938 C C . PHE A 1 119 ? 8.061 -67.610 -66.427 1.00 79.12 119 PHE A C 1
ATOM 940 O O . PHE A 1 119 ? 7.191 -67.417 -65.576 1.00 79.12 119 PHE A O 1
ATOM 947 N N . GLY A 1 120 ? 7.765 -67.751 -67.723 1.00 78.69 120 GLY A N 1
ATOM 948 C CA . GLY A 1 120 ? 6.400 -67.659 -68.244 1.00 78.69 120 GLY A CA 1
ATOM 949 C C . GLY A 1 120 ? 5.859 -66.225 -68.307 1.00 78.69 120 GLY A C 1
ATOM 950 O O . GLY A 1 120 ? 4.646 -66.022 -68.251 1.00 78.69 120 GLY A O 1
ATOM 951 N N . ILE A 1 121 ? 6.739 -65.224 -68.391 1.00 86.12 121 ILE A N 1
ATOM 952 C CA . ILE A 1 121 ? 6.376 -63.808 -68.477 1.00 86.12 121 ILE A CA 1
ATOM 953 C C . ILE A 1 121 ? 6.523 -63.342 -69.925 1.00 86.12 121 ILE A C 1
ATOM 955 O O . ILE A 1 121 ? 7.558 -63.544 -70.562 1.00 86.12 121 ILE A O 1
ATOM 959 N N . HIS A 1 122 ? 5.501 -62.666 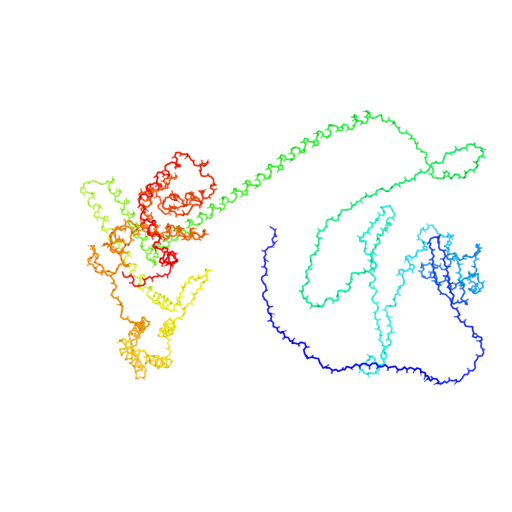-70.440 1.00 88.62 122 HIS A N 1
ATOM 960 C CA . HIS A 1 122 ? 5.576 -62.023 -71.748 1.00 88.62 122 HIS A CA 1
ATOM 961 C C . HIS A 1 122 ? 6.228 -60.649 -71.611 1.00 88.62 122 HIS A C 1
ATOM 963 O O . HIS A 1 122 ? 5.710 -59.795 -70.894 1.00 88.62 122 HIS A O 1
ATOM 969 N N . GLU A 1 123 ? 7.344 -60.404 -72.294 1.00 89.69 123 GLU A N 1
ATOM 970 C CA . GLU A 1 123 ? 7.993 -59.090 -72.304 1.00 89.69 123 GLU A CA 1
ATOM 971 C C . GLU A 1 123 ? 7.804 -58.380 -73.652 1.00 89.69 123 GLU A C 1
ATOM 973 O O . GLU A 1 123 ? 8.096 -58.938 -74.711 1.00 89.69 123 GLU A O 1
ATOM 978 N N . PHE A 1 124 ? 7.331 -57.132 -73.602 1.00 90.56 124 PHE A N 1
ATOM 979 C CA . PHE A 1 124 ? 7.120 -56.257 -74.753 1.00 90.56 124 PHE A CA 1
ATOM 980 C C . PHE A 1 124 ? 7.812 -54.908 -74.547 1.00 90.56 124 PHE A C 1
ATOM 982 O O . PHE A 1 124 ? 7.818 -54.355 -73.450 1.00 90.56 124 PHE A O 1
ATOM 989 N N . GLN A 1 125 ? 8.335 -54.319 -75.617 1.00 89.06 125 GLN A N 1
ATOM 990 C CA . GLN A 1 125 ? 8.691 -52.900 -75.656 1.00 89.06 125 GLN A CA 1
ATOM 991 C C . GLN A 1 125 ? 7.448 -52.093 -76.036 1.00 89.06 125 GLN A C 1
ATOM 993 O O . GLN A 1 125 ? 6.824 -52.363 -77.068 1.00 89.06 125 GLN A O 1
ATOM 998 N N . LEU A 1 126 ? 7.075 -51.133 -75.190 1.00 88.81 126 LEU A N 1
ATOM 999 C CA . LEU A 1 126 ? 5.931 -50.251 -75.407 1.00 88.81 126 LEU A CA 1
ATOM 1000 C C . LEU A 1 126 ? 6.436 -48.887 -75.874 1.00 88.81 126 LEU A C 1
ATOM 1002 O O . LEU A 1 126 ? 7.037 -48.139 -75.106 1.00 88.81 126 LEU A O 1
ATOM 1006 N N . GLU A 1 127 ? 6.161 -48.559 -77.130 1.00 86.12 127 GLU A N 1
ATOM 1007 C CA . GLU A 1 127 ? 6.544 -47.290 -77.739 1.00 86.12 127 GLU A CA 1
ATOM 1008 C C . GLU A 1 127 ? 5.313 -46.502 -78.193 1.00 86.12 127 GLU A C 1
ATOM 1010 O O . GLU A 1 127 ? 4.270 -47.060 -78.536 1.00 86.12 127 GLU A O 1
ATOM 1015 N N . MET A 1 128 ? 5.463 -45.182 -78.238 1.00 82.00 128 MET A N 1
ATOM 1016 C CA . MET A 1 128 ? 4.490 -44.269 -78.829 1.00 82.00 128 MET A CA 1
ATOM 1017 C C . MET A 1 128 ? 4.877 -43.963 -80.274 1.00 82.00 128 MET A C 1
ATOM 1019 O O . MET A 1 128 ? 5.980 -43.463 -80.516 1.00 82.00 128 MET A O 1
ATOM 1023 N N . ASN A 1 129 ? 3.985 -44.227 -81.232 1.00 76.06 129 ASN A N 1
ATOM 1024 C CA . ASN A 1 129 ? 4.229 -43.881 -82.631 1.00 76.06 129 ASN A CA 1
ATOM 1025 C C . ASN A 1 129 ? 4.182 -42.353 -82.807 1.00 76.06 129 ASN A C 1
ATOM 1027 O O . ASN A 1 129 ? 3.180 -41.719 -82.479 1.00 76.06 129 ASN A O 1
ATOM 1031 N N . LYS A 1 130 ? 5.274 -41.753 -83.296 1.00 63.84 130 LYS A N 1
ATOM 1032 C CA . LYS A 1 130 ? 5.450 -40.286 -83.369 1.00 63.84 130 LYS A CA 1
ATOM 1033 C C . LYS A 1 130 ? 5.019 -39.667 -84.700 1.00 63.84 130 LYS A C 1
ATOM 1035 O O . LYS A 1 130 ? 5.142 -38.457 -84.882 1.00 63.84 130 LYS A O 1
ATOM 1040 N N . GLU A 1 131 ? 4.530 -40.465 -85.639 1.00 50.22 131 GLU A N 1
ATOM 1041 C CA . GLU A 1 131 ? 4.090 -39.968 -86.940 1.00 50.22 131 GLU A CA 1
ATOM 1042 C C . GLU A 1 131 ? 2.695 -39.336 -86.817 1.00 50.22 131 GLU A C 1
ATOM 1044 O O . GLU A 1 131 ? 1.684 -40.005 -87.010 1.00 50.22 131 GLU A O 1
ATOM 1049 N N . GLY A 1 132 ? 2.622 -38.043 -86.460 1.00 45.34 132 GLY A N 1
ATOM 1050 C CA . GLY A 1 132 ? 1.357 -37.312 -86.594 1.00 45.34 132 GLY A CA 1
ATOM 1051 C C . GLY A 1 132 ? 1.119 -35.995 -85.849 1.00 45.34 132 GLY A C 1
ATOM 1052 O O . GLY A 1 132 ? 0.079 -35.403 -86.123 1.00 45.34 132 GLY A O 1
ATOM 1053 N N . ARG A 1 133 ? 1.986 -35.486 -84.951 1.00 44.66 133 ARG A N 1
ATOM 1054 C CA . ARG A 1 133 ? 1.783 -34.152 -84.326 1.00 44.66 133 ARG A CA 1
ATOM 1055 C C . ARG A 1 133 ? 3.063 -33.488 -83.802 1.00 44.66 133 ARG A C 1
ATOM 1057 O O . ARG A 1 133 ? 3.908 -34.140 -83.201 1.00 44.66 133 ARG A O 1
ATOM 1064 N N . GLU A 1 134 ? 3.128 -32.167 -83.976 1.00 47.56 134 GLU A N 1
ATOM 1065 C CA . GLU A 1 134 ? 4.148 -31.238 -83.452 1.00 47.56 134 GLU A CA 1
ATOM 1066 C C . GLU A 1 134 ? 3.965 -30.901 -81.953 1.00 47.56 134 GLU A C 1
ATOM 1068 O O . GLU A 1 134 ? 4.778 -30.180 -81.374 1.00 47.56 134 GLU A O 1
ATOM 1073 N N . ASP A 1 135 ? 2.946 -31.457 -81.289 1.00 46.47 135 ASP A N 1
ATOM 1074 C CA . ASP A 1 135 ? 2.691 -31.219 -79.866 1.00 46.47 135 ASP A CA 1
ATOM 1075 C C . ASP A 1 135 ? 3.512 -32.180 -78.989 1.00 46.47 135 ASP A C 1
ATOM 1077 O O . ASP A 1 135 ? 3.196 -33.355 -78.811 1.00 46.47 135 ASP A O 1
ATOM 1081 N N . GLN A 1 136 ? 4.595 -31.647 -78.425 1.00 50.09 136 GLN A N 1
ATOM 1082 C CA . GLN A 1 136 ? 5.636 -32.322 -77.636 1.00 50.09 136 GLN A CA 1
ATOM 1083 C C . GLN A 1 136 ? 5.202 -32.959 -76.291 1.00 50.09 136 GLN A C 1
ATOM 1085 O O . GLN A 1 136 ? 6.072 -33.236 -75.463 1.00 50.09 136 GLN A O 1
ATOM 1090 N N . THR A 1 137 ? 3.918 -33.192 -76.003 1.00 52.69 137 THR A N 1
ATOM 1091 C CA . THR A 1 137 ? 3.483 -33.383 -74.600 1.00 52.69 137 THR A CA 1
ATOM 1092 C C . THR A 1 137 ? 3.018 -34.781 -74.189 1.00 52.69 137 THR A C 1
ATOM 1094 O O . THR A 1 137 ? 3.037 -35.066 -72.995 1.00 52.69 137 THR A O 1
ATOM 1097 N N . SER A 1 138 ? 2.675 -35.696 -75.097 1.00 57.00 138 SER A N 1
ATOM 1098 C CA . SER A 1 138 ? 2.202 -37.038 -74.705 1.00 57.00 138 SER A CA 1
ATOM 1099 C C . SER A 1 138 ? 3.356 -38.040 -74.577 1.00 57.00 138 SER A C 1
ATOM 1101 O O . SER A 1 138 ? 3.643 -38.803 -75.501 1.00 57.00 138 SER A O 1
ATOM 1103 N N . LYS A 1 139 ? 4.049 -38.032 -73.431 1.00 65.88 139 LYS A N 1
ATOM 1104 C CA . LYS A 1 139 ? 4.943 -39.131 -73.022 1.00 65.88 139 LYS A CA 1
ATOM 1105 C C . LYS A 1 139 ? 4.146 -40.191 -72.260 1.00 65.88 139 LYS A C 1
ATOM 1107 O O . LYS A 1 139 ? 3.187 -39.859 -71.574 1.00 65.88 139 LYS A O 1
ATOM 1112 N N . LEU A 1 140 ? 4.560 -41.453 -72.373 1.00 74.50 140 LEU A N 1
ATOM 1113 C CA . LEU A 1 140 ? 4.080 -42.520 -71.495 1.00 74.50 140 LEU A CA 1
ATOM 1114 C C . LEU A 1 140 ? 4.625 -42.254 -70.089 1.00 74.50 140 LEU A C 1
ATOM 1116 O O . LEU A 1 140 ? 5.770 -42.588 -69.797 1.00 74.50 140 LEU A O 1
ATOM 1120 N N . ASP A 1 141 ? 3.834 -41.573 -69.269 1.00 75.56 141 ASP A N 1
ATOM 1121 C CA . ASP A 1 141 ? 4.212 -41.172 -67.919 1.00 75.56 141 ASP A CA 1
ATOM 1122 C C . ASP A 1 141 ? 3.696 -42.195 -66.899 1.00 75.56 141 ASP A C 1
ATOM 1124 O O . ASP A 1 141 ? 2.496 -42.484 -66.835 1.00 75.56 141 ASP A O 1
ATOM 1128 N N . LEU A 1 142 ? 4.611 -42.769 -66.113 1.00 77.44 142 LEU A N 1
ATOM 1129 C CA . LEU A 1 142 ? 4.264 -43.713 -65.053 1.00 77.44 142 LEU A CA 1
ATOM 1130 C C . LEU A 1 142 ? 3.488 -43.037 -63.923 1.00 77.44 142 LEU A C 1
ATOM 1132 O O . LEU A 1 142 ? 2.678 -43.707 -63.281 1.00 77.44 142 LEU A O 1
ATOM 1136 N N . ASP A 1 143 ? 3.683 -41.737 -63.702 1.00 72.94 143 ASP A N 1
ATOM 1137 C CA . ASP A 1 143 ? 2.923 -41.017 -62.686 1.00 72.94 143 ASP A CA 1
ATOM 1138 C C . ASP A 1 143 ? 1.442 -41.002 -63.079 1.00 72.94 143 ASP A C 1
ATOM 1140 O O . ASP A 1 143 ? 0.606 -41.414 -62.288 1.00 72.94 143 ASP A O 1
ATOM 1144 N N . VAL A 1 144 ? 1.106 -40.703 -64.340 1.00 74.69 144 VAL A N 1
ATOM 1145 C CA . VAL A 1 144 ? -0.283 -40.779 -64.846 1.00 74.69 144 VAL A CA 1
ATOM 1146 C C . VAL A 1 144 ? -0.856 -42.197 -64.719 1.00 74.69 144 VAL A C 1
ATOM 1148 O O . VAL A 1 144 ? -2.022 -42.372 -64.355 1.00 74.69 144 VAL A O 1
ATOM 1151 N N . TYR A 1 145 ? -0.027 -43.213 -64.971 1.00 74.31 145 TYR A N 1
ATOM 1152 C CA . TYR A 1 145 ? -0.410 -44.619 -64.856 1.00 74.31 145 TYR A CA 1
ATOM 1153 C C . TYR A 1 145 ? -0.736 -45.038 -63.406 1.00 74.31 145 TYR A C 1
ATOM 1155 O O . TYR A 1 145 ? -1.717 -45.752 -63.166 1.00 74.31 145 TYR A O 1
ATOM 1163 N N . TYR A 1 146 ? 0.068 -44.614 -62.423 1.00 72.56 146 TYR A N 1
ATOM 1164 C CA . TYR A 1 146 ? -0.092 -45.013 -61.018 1.00 72.56 146 TYR A CA 1
ATOM 1165 C C . TYR A 1 146 ? -1.000 -44.088 -60.204 1.00 72.56 146 TYR A C 1
ATOM 1167 O O . TYR A 1 146 ? -1.696 -44.578 -59.313 1.00 72.56 146 TYR A O 1
ATOM 1175 N N . ASP A 1 147 ? -1.075 -42.799 -60.538 1.00 66.19 147 ASP A N 1
ATOM 1176 C CA . ASP A 1 147 ? -1.917 -41.799 -59.857 1.00 66.19 147 ASP A CA 1
ATOM 1177 C C . ASP A 1 147 ? -3.417 -42.153 -59.949 1.00 66.19 147 ASP A C 1
ATOM 1179 O O . ASP A 1 147 ? -4.245 -41.729 -59.143 1.00 66.19 147 ASP A O 1
ATOM 1183 N N . LYS A 1 148 ? -3.775 -43.038 -60.891 1.00 55.72 148 LYS A N 1
ATOM 1184 C CA . LYS A 1 148 ? -5.131 -43.565 -61.086 1.00 55.72 148 LYS A CA 1
ATOM 1185 C C . LYS A 1 148 ? -5.375 -44.979 -60.578 1.00 55.72 148 LYS A C 1
ATOM 1187 O O . LYS A 1 148 ? -6.419 -45.544 -60.913 1.00 55.72 148 LYS A O 1
ATOM 1192 N N . HIS A 1 149 ? -4.525 -45.541 -59.717 1.00 57.53 149 HIS A N 1
ATOM 1193 C CA . HIS A 1 149 ? -4.976 -46.634 -58.844 1.00 57.53 149 HIS A CA 1
ATOM 1194 C C . HIS A 1 149 ? -5.990 -46.073 -57.829 1.00 57.53 149 HIS A C 1
ATOM 1196 O O . HIS A 1 149 ? -5.726 -45.952 -56.635 1.00 57.53 149 HIS A O 1
ATOM 1202 N N . ARG A 1 150 ? -7.169 -45.685 -58.331 1.00 54.25 150 ARG A N 1
ATOM 1203 C CA . ARG A 1 150 ? -8.346 -45.371 -57.537 1.00 54.25 150 ARG A CA 1
ATOM 1204 C C . ARG A 1 150 ? -8.738 -46.671 -56.856 1.00 54.25 150 ARG A C 1
ATOM 1206 O O . ARG A 1 150 ? -9.310 -47.561 -57.483 1.00 54.25 150 ARG A O 1
ATOM 1213 N N . LEU A 1 151 ? -8.388 -46.790 -55.578 1.00 59.00 151 LEU A N 1
ATOM 1214 C CA . LEU A 1 151 ? -9.129 -47.654 -54.668 1.00 59.00 151 LEU A CA 1
ATOM 1215 C C . LEU A 1 151 ? -10.616 -47.355 -54.894 1.00 59.00 151 LEU A C 1
ATOM 1217 O O . LEU A 1 151 ? -10.978 -46.192 -55.058 1.00 59.00 151 LEU A O 1
ATOM 1221 N N . ALA A 1 152 ? -11.449 -48.390 -55.000 1.00 63.28 152 ALA A N 1
ATOM 1222 C CA . ALA A 1 152 ? -12.873 -48.186 -55.228 1.00 63.28 152 ALA A CA 1
ATOM 1223 C C . ALA A 1 152 ? -13.427 -47.255 -54.139 1.00 63.28 152 ALA A C 1
ATOM 1225 O O . ALA A 1 152 ? -13.224 -47.533 -52.959 1.00 63.28 152 ALA A O 1
ATOM 1226 N N . ASP A 1 153 ? -14.121 -46.179 -54.533 1.00 65.44 153 ASP A N 1
ATOM 1227 C CA . ASP A 1 153 ? -14.680 -45.197 -53.589 1.00 65.44 153 ASP A CA 1
ATOM 1228 C C . ASP A 1 153 ? -15.582 -45.880 -52.553 1.00 65.44 153 ASP A C 1
ATOM 1230 O O . ASP A 1 153 ? -15.663 -45.451 -51.408 1.00 65.44 153 ASP A O 1
ATOM 1234 N N . PHE A 1 154 ? -16.209 -46.995 -52.941 1.00 73.44 154 PHE A N 1
ATOM 1235 C CA . PHE A 1 154 ? -17.026 -47.827 -52.076 1.00 73.44 154 PHE A CA 1
ATOM 1236 C C . PHE A 1 154 ? -16.667 -49.303 -52.242 1.00 73.44 154 PHE A C 1
ATOM 1238 O O . PHE A 1 154 ? -16.541 -49.805 -53.360 1.00 73.44 154 PHE A O 1
ATOM 1245 N N . ILE A 1 155 ? -16.576 -50.020 -51.126 1.00 80.12 155 ILE A N 1
ATOM 1246 C CA . ILE A 1 155 ? -16.492 -51.479 -51.084 1.00 80.12 155 ILE A CA 1
ATOM 1247 C C . ILE A 1 155 ? -17.696 -52.030 -50.325 1.00 80.12 155 ILE A C 1
ATOM 1249 O O . ILE A 1 155 ? -18.038 -51.574 -49.236 1.00 80.12 155 ILE A O 1
ATOM 1253 N N . THR A 1 156 ? -18.373 -53.019 -50.895 1.00 78.81 156 THR A N 1
ATOM 1254 C CA . THR A 1 156 ? -19.417 -53.765 -50.187 1.00 78.81 156 THR A CA 1
ATOM 1255 C C . THR A 1 156 ? -18.768 -54.832 -49.323 1.00 78.81 156 THR A C 1
ATOM 1257 O O . THR A 1 156 ? -18.235 -55.814 -49.839 1.00 78.81 156 THR A O 1
ATOM 1260 N N . VAL A 1 157 ? -18.819 -54.645 -48.008 1.00 83.19 157 VAL A N 1
ATOM 1261 C CA . VAL A 1 157 ? -18.315 -55.609 -47.030 1.00 83.19 157 VAL A CA 1
ATOM 1262 C C . VAL A 1 157 ? -19.476 -56.476 -46.563 1.00 83.19 157 VAL A C 1
ATOM 1264 O O . VAL A 1 157 ? -20.470 -55.973 -46.035 1.00 83.19 157 VAL A O 1
ATOM 1267 N N . HIS A 1 158 ? -19.353 -57.787 -46.757 1.00 83.00 158 HIS A N 1
ATOM 1268 C CA . HIS A 1 158 ? -20.281 -58.755 -46.188 1.00 83.00 158 HIS A CA 1
ATOM 1269 C C . HIS A 1 158 ? -19.832 -59.107 -44.768 1.00 83.00 158 HIS A C 1
ATOM 1271 O O . HIS A 1 158 ? -18.782 -59.720 -44.578 1.00 83.00 158 HIS A O 1
ATOM 1277 N N . ILE A 1 159 ? -20.635 -58.741 -43.774 1.00 81.50 159 ILE A N 1
ATOM 1278 C CA . ILE A 1 159 ? -20.410 -59.102 -42.374 1.00 81.50 159 ILE A CA 1
ATOM 1279 C C . ILE A 1 159 ? -21.224 -60.368 -42.095 1.00 81.50 159 ILE A C 1
ATOM 1281 O O . ILE A 1 159 ? -22.451 -60.364 -42.236 1.00 81.50 159 ILE A O 1
ATOM 1285 N N . SER A 1 160 ? -20.541 -61.460 -41.748 1.00 79.06 160 SER A N 1
ATOM 1286 C CA . SER A 1 160 ? -21.178 -62.727 -41.369 1.00 79.06 160 SER A CA 1
ATOM 1287 C C . SER A 1 160 ? -22.038 -62.554 -40.112 1.00 79.06 160 SER A C 1
ATOM 1289 O O . SER A 1 160 ? -21.733 -61.733 -39.248 1.00 79.06 160 SER A O 1
ATOM 1291 N N . GLY A 1 161 ? -23.128 -63.322 -40.010 1.00 75.81 161 GLY A N 1
ATOM 1292 C CA . GLY A 1 161 ? -24.110 -63.200 -38.922 1.00 75.81 161 GLY A CA 1
ATOM 1293 C C . GLY A 1 161 ? -23.505 -63.324 -37.518 1.00 75.81 161 GLY A C 1
ATOM 1294 O O . GLY A 1 161 ? -23.964 -62.643 -36.606 1.00 75.81 161 GLY A O 1
ATOM 1295 N N . ASP A 1 162 ? -22.423 -64.090 -37.374 1.00 75.12 162 ASP A N 1
ATOM 1296 C CA . ASP A 1 162 ? -21.711 -64.311 -36.108 1.00 75.12 162 ASP A CA 1
ATOM 1297 C C . ASP A 1 162 ? -21.137 -63.021 -35.489 1.00 75.12 162 ASP A C 1
ATOM 1299 O O . ASP A 1 162 ? -21.030 -62.913 -34.268 1.00 75.12 162 ASP A O 1
ATOM 1303 N N . ASP A 1 163 ? -20.825 -62.015 -36.316 1.00 68.06 163 ASP A N 1
ATOM 1304 C CA . ASP A 1 163 ? -20.217 -60.746 -35.889 1.00 68.06 163 ASP A CA 1
ATOM 1305 C C . ASP A 1 163 ? -21.245 -59.617 -35.677 1.00 68.06 163 ASP A C 1
ATOM 1307 O O . ASP A 1 163 ? -20.889 -58.482 -35.343 1.00 68.06 163 ASP A O 1
ATOM 1311 N N . THR A 1 164 ? -22.540 -59.894 -35.860 1.00 66.50 164 THR A N 1
ATOM 1312 C CA . THR A 1 164 ? -23.620 -58.910 -35.679 1.00 66.50 164 THR A CA 1
ATOM 1313 C C . THR A 1 164 ? -24.495 -59.259 -34.479 1.00 66.50 164 THR A C 1
ATOM 1315 O O . THR A 1 164 ? -24.859 -60.408 -34.270 1.00 66.50 164 THR A O 1
ATOM 1318 N N . GLN A 1 165 ? -24.896 -58.247 -33.698 1.00 73.94 165 GLN A N 1
ATOM 1319 C CA . GLN A 1 165 ? -25.723 -58.434 -32.490 1.00 73.94 165 GLN A CA 1
ATOM 1320 C C . GLN A 1 165 ? -27.081 -59.109 -32.769 1.00 73.94 165 GLN A C 1
ATOM 1322 O O . GLN A 1 165 ? -27.657 -59.708 -31.866 1.00 73.94 165 GLN A O 1
ATOM 1327 N N . ASP A 1 166 ? -27.561 -59.035 -34.016 1.00 74.25 166 ASP A N 1
ATOM 1328 C CA . ASP A 1 166 ? -28.849 -59.584 -34.454 1.00 74.25 166 ASP A CA 1
ATOM 1329 C C . ASP A 1 166 ? -28.733 -60.984 -35.101 1.00 74.25 166 ASP A C 1
ATOM 1331 O O . ASP A 1 166 ? -29.749 -61.555 -35.494 1.00 74.25 166 ASP A O 1
ATOM 1335 N N . GLY A 1 167 ? -27.519 -61.531 -35.274 1.00 76.94 167 GLY A N 1
ATOM 1336 C CA . GLY A 1 167 ? -27.284 -62.852 -35.881 1.00 76.94 167 GLY A CA 1
ATOM 1337 C C . GLY A 1 167 ? -27.559 -62.963 -37.391 1.00 76.94 167 GLY A C 1
ATOM 1338 O O . GLY A 1 167 ? -27.463 -64.051 -37.954 1.00 76.94 167 GLY A O 1
ATOM 1339 N N . GLN A 1 168 ? -27.918 -61.868 -38.069 1.00 72.62 168 GLN A N 1
ATOM 1340 C CA . GLN A 1 168 ? -28.224 -61.843 -39.505 1.00 72.62 168 GLN A CA 1
ATOM 1341 C C . GLN A 1 168 ? -27.081 -61.218 -40.304 1.00 72.62 168 GLN A C 1
ATOM 1343 O O . GLN A 1 168 ? -26.614 -60.131 -39.969 1.00 72.62 168 GLN A O 1
ATOM 1348 N N . SER A 1 169 ? -26.681 -61.861 -41.405 1.00 82.31 169 SER A N 1
ATOM 1349 C CA . SER A 1 169 ? -25.663 -61.331 -42.316 1.00 82.31 169 SER A CA 1
ATOM 1350 C C . SER A 1 169 ? -26.078 -59.974 -42.884 1.00 82.31 169 SER A C 1
ATOM 1352 O O . SER A 1 169 ? -27.169 -59.840 -43.448 1.00 82.31 169 SER A O 1
ATOM 1354 N N . LYS A 1 170 ? -25.202 -58.971 -42.776 1.00 77.00 170 LYS A N 1
ATOM 1355 C CA . LYS A 1 170 ? -25.440 -57.622 -43.309 1.00 77.00 170 LYS A CA 1
ATOM 1356 C C . LYS A 1 170 ? -24.371 -57.283 -44.338 1.00 77.00 170 LYS A C 1
ATOM 1358 O O . LYS A 1 170 ? -23.180 -57.396 -44.068 1.00 77.00 170 LYS A O 1
ATOM 1363 N N . THR A 1 171 ? -24.810 -56.834 -45.511 1.00 82.00 171 THR A N 1
ATOM 1364 C CA . THR A 1 171 ? -23.914 -56.279 -46.532 1.00 82.00 171 THR A CA 1
ATOM 1365 C C . THR A 1 171 ? -23.898 -54.766 -46.369 1.00 82.00 171 THR A C 1
ATOM 1367 O O . THR A 1 171 ? -24.934 -54.119 -46.524 1.00 82.00 171 THR A O 1
ATOM 1370 N N . VAL A 1 172 ? -22.748 -54.206 -46.002 1.00 79.75 172 VAL A N 1
ATOM 1371 C CA . VAL A 1 172 ? -22.584 -52.774 -45.726 1.00 79.75 172 VAL A CA 1
ATOM 1372 C C . VAL A 1 172 ? -21.694 -52.163 -46.798 1.00 79.75 172 VAL A C 1
ATOM 1374 O O . VAL A 1 172 ? -20.602 -52.657 -47.064 1.00 79.75 172 VAL A O 1
ATOM 1377 N N . VAL A 1 173 ? -22.166 -51.084 -47.418 1.00 81.31 173 VAL A N 1
ATOM 1378 C CA . VAL A 1 173 ? -21.370 -50.277 -48.348 1.00 81.31 173 VAL A CA 1
ATOM 1379 C C . VAL A 1 173 ? -20.464 -49.369 -47.515 1.00 81.31 173 VAL A C 1
ATOM 1381 O O . VAL A 1 173 ? -20.960 -48.522 -46.773 1.00 81.31 173 VAL A O 1
ATOM 1384 N N . VAL A 1 174 ? -19.151 -49.575 -47.595 1.00 79.12 174 VAL A N 1
ATOM 1385 C CA . VAL A 1 174 ? -18.127 -48.815 -46.866 1.00 79.12 174 VAL A CA 1
ATOM 1386 C C . VAL A 1 174 ? -17.411 -47.897 -47.846 1.00 79.12 174 VAL A C 1
ATOM 1388 O O . VAL A 1 174 ? -16.883 -48.367 -48.848 1.00 79.12 174 VAL A O 1
ATOM 1391 N N . GLU A 1 175 ? -17.387 -46.601 -47.553 1.00 77.38 175 GLU A N 1
ATOM 1392 C CA . GLU A 1 175 ? -16.632 -45.605 -48.317 1.00 77.38 175 GLU A CA 1
ATOM 1393 C C . GLU A 1 175 ? -15.137 -45.684 -47.957 1.00 77.38 175 GLU A C 1
ATOM 1395 O O . GLU A 1 175 ? -14.784 -45.696 -46.774 1.00 77.38 175 GLU A O 1
ATOM 1400 N N . ILE A 1 176 ? -14.258 -45.779 -48.959 1.00 71.38 176 ILE A N 1
ATOM 1401 C CA . ILE A 1 176 ? -12.802 -45.832 -48.771 1.00 71.38 176 ILE A CA 1
ATOM 1402 C C . ILE A 1 176 ? -12.226 -44.433 -48.995 1.00 71.38 176 ILE A C 1
ATOM 1404 O O . ILE A 1 176 ? -12.072 -43.975 -50.124 1.00 71.38 176 ILE A O 1
ATOM 1408 N N . GLU A 1 177 ? -11.839 -43.767 -47.910 1.00 62.88 177 GLU A N 1
ATOM 1409 C CA . GLU A 1 177 ? -11.125 -42.493 -47.984 1.00 62.88 177 GLU A CA 1
ATOM 1410 C C . GLU A 1 177 ? -9.634 -42.736 -48.278 1.00 62.88 177 GLU A C 1
ATOM 1412 O O . GLU A 1 177 ? -8.892 -43.276 -47.450 1.00 62.88 177 GLU A O 1
ATOM 1417 N N . ASN A 1 178 ? -9.168 -42.334 -49.464 1.00 65.19 178 ASN A N 1
ATOM 1418 C CA . ASN A 1 178 ? -7.754 -42.426 -49.825 1.00 65.19 178 ASN A CA 1
ATOM 1419 C C . ASN A 1 178 ? -6.942 -41.287 -49.180 1.00 65.19 178 ASN A C 1
ATOM 1421 O O . ASN A 1 178 ? -6.701 -40.245 -49.787 1.00 65.19 178 ASN A O 1
ATOM 1425 N N . ALA A 1 179 ? -6.493 -41.505 -47.944 1.00 64.50 179 ALA A N 1
ATOM 1426 C CA . ALA A 1 179 ? -5.597 -40.604 -47.219 1.00 64.50 179 ALA A CA 1
ATOM 1427 C C . ALA A 1 179 ? -4.109 -40.942 -47.453 1.00 64.50 179 ALA A C 1
ATOM 1429 O O . ALA A 1 179 ? -3.336 -41.091 -46.500 1.00 64.50 179 ALA A O 1
ATOM 1430 N N . ALA A 1 180 ? -3.687 -41.100 -48.712 1.00 61.53 180 ALA A N 1
ATOM 1431 C CA . ALA A 1 180 ? -2.281 -41.328 -49.038 1.00 61.53 180 ALA A CA 1
ATOM 1432 C C . ALA A 1 180 ? -1.415 -40.148 -48.551 1.00 61.53 180 ALA A C 1
ATOM 1434 O O . ALA A 1 180 ? -1.527 -39.018 -49.026 1.00 61.53 180 ALA A O 1
ATOM 1435 N N . ILE A 1 181 ? -0.542 -40.404 -47.573 1.00 59.03 181 ILE A N 1
ATOM 1436 C CA . ILE A 1 181 ? 0.381 -39.395 -47.045 1.00 59.03 181 ILE A CA 1
ATOM 1437 C C . ILE A 1 181 ? 1.498 -39.185 -48.066 1.00 59.03 181 ILE A C 1
ATOM 1439 O O . ILE A 1 181 ? 2.299 -40.089 -48.311 1.00 59.03 181 ILE A O 1
ATOM 1443 N N . VAL A 1 182 ? 1.602 -37.968 -48.603 1.00 63.47 182 VAL A N 1
ATOM 1444 C CA . VAL A 1 182 ? 2.790 -37.545 -49.352 1.00 63.47 182 VAL A CA 1
ATOM 1445 C C . VAL A 1 182 ? 3.975 -37.582 -48.392 1.00 63.47 182 VAL A C 1
ATOM 1447 O O . VAL A 1 182 ? 4.001 -36.853 -47.398 1.00 63.47 182 VAL A O 1
ATOM 1450 N N . LYS A 1 183 ? 4.938 -38.468 -48.657 1.00 66.38 183 LYS A N 1
ATOM 1451 C CA . LYS A 1 183 ? 6.115 -38.654 -47.803 1.00 66.38 183 LYS A CA 1
ATOM 1452 C C . LYS A 1 183 ? 6.860 -37.314 -47.659 1.00 66.38 183 LYS A C 1
ATOM 1454 O O . LYS A 1 183 ? 7.367 -36.812 -48.659 1.00 66.38 183 LYS A O 1
ATOM 1459 N N . PRO A 1 184 ? 6.962 -36.729 -46.450 1.00 67.56 184 PRO A N 1
ATOM 1460 C CA . PRO A 1 184 ? 7.667 -35.465 -46.272 1.00 67.56 184 PRO A CA 1
ATOM 1461 C C . PRO A 1 184 ? 9.184 -35.658 -46.414 1.00 67.56 184 PRO A C 1
ATOM 1463 O O . PRO A 1 184 ? 9.744 -36.643 -45.923 1.00 67.56 184 PRO A O 1
ATOM 1466 N N . PHE A 1 185 ? 9.863 -34.691 -47.037 1.00 71.12 185 PHE A N 1
ATOM 1467 C CA . PHE A 1 185 ? 11.325 -34.638 -47.092 1.00 71.12 185 PHE A CA 1
ATOM 1468 C C . PHE A 1 185 ? 11.884 -34.284 -45.703 1.00 71.12 185 PHE A C 1
ATOM 1470 O O . PHE A 1 185 ? 11.814 -33.137 -45.264 1.00 71.12 185 PHE A O 1
ATOM 1477 N N . LEU A 1 186 ? 12.396 -35.284 -44.979 1.00 69.94 186 LEU A N 1
ATOM 1478 C CA . LEU A 1 186 ? 12.926 -35.109 -43.618 1.00 69.94 186 LEU A CA 1
ATOM 1479 C C . LEU A 1 186 ? 14.432 -34.816 -43.608 1.00 69.94 186 LEU A C 1
ATOM 1481 O O . LEU A 1 186 ? 14.878 -33.896 -42.926 1.00 69.94 186 LEU A O 1
ATOM 1485 N N . CYS A 1 187 ? 15.212 -35.616 -44.336 1.00 71.12 187 CYS A N 1
ATOM 1486 C CA . CYS A 1 187 ? 16.665 -35.507 -44.424 1.00 71.12 187 CYS A CA 1
ATOM 1487 C C . CYS A 1 187 ? 17.154 -36.099 -45.749 1.00 71.12 187 CYS A C 1
ATOM 1489 O O . CYS A 1 187 ? 16.595 -37.088 -46.234 1.00 71.12 187 CYS A O 1
ATOM 1491 N N . GLY A 1 188 ? 18.194 -35.495 -46.316 1.00 79.31 188 GLY A N 1
ATOM 1492 C CA . GLY A 1 188 ? 18.805 -35.925 -47.563 1.00 79.31 188 GLY A CA 1
ATOM 1493 C C . GLY A 1 188 ? 19.356 -34.758 -48.371 1.00 79.31 188 GLY A C 1
ATOM 1494 O O . GLY A 1 188 ? 19.502 -33.635 -47.877 1.00 79.31 188 GLY A O 1
ATOM 1495 N N . TYR A 1 189 ? 19.609 -35.017 -49.647 1.00 80.00 189 TYR A N 1
ATOM 1496 C CA . TYR A 1 189 ? 20.089 -34.032 -50.606 1.00 80.00 189 TYR A CA 1
ATOM 1497 C C . TYR A 1 189 ? 19.054 -33.797 -51.694 1.00 80.00 189 TYR A C 1
ATOM 1499 O O . TYR A 1 189 ? 18.430 -34.731 -52.185 1.00 80.00 189 TYR A O 1
ATOM 1507 N N . ARG A 1 190 ? 18.907 -32.542 -52.112 1.00 81.44 190 ARG A N 1
ATOM 1508 C CA . ARG A 1 190 ? 18.114 -32.185 -53.284 1.00 81.44 190 ARG A CA 1
ATOM 1509 C C . ARG A 1 190 ? 19.040 -31.636 -54.352 1.00 81.44 190 ARG A C 1
ATOM 1511 O O . ARG A 1 190 ? 19.737 -30.647 -54.119 1.00 81.44 190 ARG A O 1
ATOM 1518 N N . ASP A 1 191 ? 19.056 -32.278 -55.511 1.00 81.88 191 ASP A N 1
ATOM 1519 C CA . ASP A 1 191 ? 19.773 -31.748 -56.665 1.00 81.88 191 ASP A CA 1
ATOM 1520 C C . ASP A 1 191 ? 19.045 -30.496 -57.177 1.00 81.88 191 ASP A C 1
ATOM 1522 O O . ASP A 1 191 ? 17.864 -30.540 -57.522 1.00 81.88 191 ASP A O 1
ATOM 1526 N N . GLN A 1 192 ? 19.751 -29.365 -57.222 1.00 77.06 192 GLN A N 1
ATOM 1527 C CA . GLN A 1 192 ? 19.183 -28.082 -57.642 1.00 77.06 192 GLN A CA 1
ATOM 1528 C C . GLN A 1 192 ? 18.773 -28.050 -59.118 1.00 77.06 192 GLN A C 1
ATOM 1530 O O . GLN A 1 192 ? 17.876 -27.285 -59.468 1.00 77.06 192 GLN A O 1
ATOM 1535 N N . LYS A 1 193 ? 19.429 -28.830 -59.987 1.00 77.62 193 LYS A N 1
ATOM 1536 C CA . LYS A 1 193 ? 19.140 -28.827 -61.429 1.00 77.62 193 LYS A CA 1
ATOM 1537 C C . LYS A 1 193 ? 18.037 -29.809 -61.783 1.00 77.62 193 LYS A C 1
ATOM 1539 O O . LYS A 1 193 ? 17.130 -29.455 -62.527 1.00 77.62 193 LYS A O 1
ATOM 1544 N N . THR A 1 194 ? 18.139 -31.040 -61.285 1.00 80.75 194 THR A N 1
ATOM 1545 C CA . THR A 1 194 ? 17.188 -32.107 -61.640 1.00 80.75 194 THR A CA 1
ATOM 1546 C C . THR A 1 194 ? 15.972 -32.152 -60.721 1.00 80.75 194 THR A C 1
ATOM 1548 O O . THR A 1 194 ? 14.989 -32.804 -61.052 1.00 80.75 194 THR A O 1
ATOM 1551 N N . GLY A 1 195 ? 16.024 -31.485 -59.564 1.00 79.06 195 GLY A N 1
ATOM 1552 C CA . GLY A 1 195 ? 14.962 -31.509 -58.560 1.00 79.06 195 GLY A CA 1
ATOM 1553 C C . GLY A 1 195 ? 14.842 -32.835 -57.808 1.00 79.06 195 GLY A C 1
ATOM 1554 O O . GLY A 1 195 ? 14.024 -32.911 -56.894 1.00 79.06 195 GLY A O 1
ATOM 1555 N N . LYS A 1 196 ? 15.650 -33.849 -58.156 1.00 79.44 196 LYS A N 1
ATOM 1556 C CA . LYS A 1 196 ? 15.611 -35.179 -57.544 1.00 79.44 196 LYS A CA 1
ATOM 1557 C C . LYS A 1 196 ? 16.028 -35.115 -56.077 1.00 79.44 196 LYS A C 1
ATOM 1559 O O . LYS A 1 196 ? 17.043 -34.506 -55.726 1.00 79.44 196 LYS A O 1
ATOM 1564 N N . GLU A 1 197 ? 15.236 -35.768 -55.236 1.00 80.12 197 GLU A N 1
ATOM 1565 C CA . GLU A 1 197 ? 15.466 -35.888 -53.801 1.00 80.12 197 GLU A CA 1
ATOM 1566 C C . GLU A 1 197 ? 16.152 -37.223 -53.495 1.00 80.12 197 GLU A C 1
ATOM 1568 O O . GLU A 1 197 ? 15.598 -38.300 -53.706 1.00 80.12 197 GLU A O 1
ATOM 1573 N N . TYR A 1 198 ? 17.373 -37.148 -52.981 1.00 78.69 198 TYR A N 1
ATOM 1574 C CA . TYR A 1 198 ? 18.136 -38.272 -52.458 1.00 78.69 198 TYR A CA 1
ATOM 1575 C C . TYR A 1 198 ? 17.914 -38.322 -50.954 1.00 78.69 198 TYR A C 1
ATOM 1577 O O . TYR A 1 198 ? 18.535 -37.575 -50.200 1.00 78.69 198 TYR A O 1
ATOM 1585 N N . LEU A 1 199 ? 16.977 -39.157 -50.525 1.00 72.88 199 LEU A N 1
ATOM 1586 C CA . LEU A 1 199 ? 16.616 -39.298 -49.120 1.00 72.88 199 LEU A CA 1
ATOM 1587 C C . LEU A 1 199 ? 17.659 -40.152 -48.396 1.00 72.88 199 LEU A C 1
ATOM 1589 O O . LEU A 1 199 ? 17.976 -41.255 -48.845 1.00 72.88 199 LEU A O 1
ATOM 1593 N N . ASP A 1 200 ? 18.140 -39.673 -47.252 1.00 71.06 200 ASP A N 1
ATOM 1594 C CA . ASP A 1 200 ? 18.925 -40.517 -46.354 1.00 71.06 200 ASP A CA 1
ATOM 1595 C C . ASP A 1 200 ? 18.037 -41.643 -45.807 1.00 71.06 200 ASP A C 1
ATOM 1597 O O . ASP A 1 200 ? 16.820 -41.480 -45.650 1.00 71.06 200 ASP A O 1
ATOM 1601 N N . ALA A 1 201 ? 18.637 -42.803 -45.523 1.00 59.97 201 ALA A N 1
ATOM 1602 C CA . ALA A 1 201 ? 17.912 -43.961 -45.016 1.00 59.97 201 ALA A CA 1
ATOM 1603 C C . ALA A 1 201 ? 17.169 -43.605 -43.718 1.00 59.97 201 ALA A C 1
ATOM 1605 O O . ALA A 1 201 ? 17.756 -43.480 -42.643 1.00 59.97 201 ALA A O 1
ATOM 1606 N N . PHE A 1 202 ? 15.851 -43.458 -43.827 1.00 58.72 202 PHE A N 1
ATOM 1607 C CA . PHE A 1 202 ? 14.964 -43.362 -42.682 1.00 58.72 202 PHE A CA 1
ATOM 1608 C C . PHE A 1 202 ? 14.686 -44.778 -42.177 1.00 58.72 202 PHE A C 1
ATOM 1610 O O . PHE A 1 202 ? 14.307 -45.654 -42.957 1.00 58.72 202 PHE A O 1
ATOM 1617 N N . THR A 1 203 ? 14.869 -45.027 -40.880 1.00 49.94 203 THR A N 1
ATOM 1618 C CA . THR A 1 203 ? 14.503 -46.309 -40.268 1.00 49.94 203 THR A CA 1
ATOM 1619 C C . THR A 1 203 ? 13.015 -46.572 -40.494 1.00 49.94 203 THR A C 1
ATOM 1621 O O . THR A 1 203 ? 12.172 -45.809 -40.031 1.00 49.94 203 THR A O 1
ATOM 1624 N N . GLN A 1 204 ? 12.694 -47.661 -41.196 1.00 52.25 204 GLN A N 1
ATOM 1625 C CA . GLN A 1 204 ? 11.332 -48.069 -41.575 1.00 52.25 204 GLN A CA 1
ATOM 1626 C C . GLN A 1 204 ? 10.419 -48.385 -40.372 1.00 52.25 204 GLN A C 1
ATOM 1628 O O . GLN A 1 204 ? 9.212 -48.557 -40.515 1.00 52.25 204 GLN A O 1
ATOM 1633 N N . THR A 1 205 ? 10.973 -48.420 -39.163 1.00 46.78 205 THR A N 1
ATOM 1634 C CA . THR A 1 205 ? 10.206 -48.355 -37.924 1.00 46.78 205 THR A CA 1
ATOM 1635 C C . THR A 1 205 ? 9.830 -46.906 -37.635 1.00 46.78 205 THR A C 1
ATOM 1637 O O . THR A 1 205 ? 10.660 -46.122 -37.170 1.00 46.78 205 THR A O 1
ATOM 1640 N N . GLY A 1 206 ? 8.557 -46.567 -37.858 1.00 53.28 206 GLY A N 1
ATOM 1641 C CA . GLY A 1 206 ? 7.947 -45.405 -37.212 1.00 53.28 206 GLY A CA 1
ATOM 1642 C C . GLY A 1 206 ? 8.164 -45.444 -35.689 1.00 53.28 206 GLY A C 1
ATOM 1643 O O . GLY A 1 206 ? 8.517 -46.498 -35.144 1.00 53.28 206 GLY A O 1
ATOM 1644 N N . PRO A 1 207 ? 7.986 -44.315 -34.978 1.00 56.41 207 PRO A N 1
ATOM 1645 C CA . PRO A 1 207 ? 8.120 -44.296 -33.524 1.00 56.41 207 PRO A CA 1
ATOM 1646 C C . PRO A 1 207 ? 7.275 -45.423 -32.924 1.00 56.41 207 PRO A C 1
ATOM 1648 O O . PRO A 1 207 ? 6.137 -45.627 -33.350 1.00 56.41 207 PRO A O 1
ATOM 1651 N N . TYR A 1 208 ? 7.844 -46.173 -31.973 1.00 53.50 208 TYR A N 1
ATOM 1652 C CA . TYR A 1 208 ? 7.126 -47.242 -31.279 1.00 53.50 208 TYR A CA 1
ATOM 1653 C C . TYR A 1 208 ? 5.742 -46.730 -30.875 1.00 53.50 208 TYR A C 1
ATOM 1655 O O . TYR A 1 208 ? 5.645 -45.692 -30.219 1.00 53.50 208 TYR A O 1
ATOM 1663 N N . PHE A 1 209 ? 4.683 -47.447 -31.265 1.00 52.56 209 PHE A N 1
ATOM 1664 C CA . PHE A 1 209 ? 3.340 -47.164 -30.770 1.00 52.56 209 PHE A CA 1
ATOM 1665 C C . PHE A 1 209 ? 3.419 -47.152 -29.247 1.00 52.56 209 PHE A C 1
ATOM 1667 O O . PHE A 1 209 ? 3.776 -48.162 -28.632 1.00 52.56 209 PHE A O 1
ATOM 1674 N N . ASP A 1 210 ? 3.178 -45.987 -28.655 1.00 49.47 210 ASP A N 1
ATOM 1675 C CA . ASP A 1 210 ? 3.438 -45.770 -27.244 1.00 49.47 210 ASP A CA 1
ATOM 1676 C C . ASP A 1 210 ? 2.450 -46.625 -26.439 1.00 49.47 210 ASP A C 1
ATOM 1678 O O . ASP A 1 210 ? 1.266 -46.309 -26.318 1.00 49.47 210 ASP A O 1
ATOM 1682 N N . LYS A 1 211 ? 2.923 -47.763 -25.915 1.00 53.66 211 LYS A N 1
ATOM 1683 C CA . LYS A 1 211 ? 2.128 -48.682 -25.079 1.00 53.66 211 LYS A CA 1
ATOM 1684 C C . LYS A 1 211 ? 1.799 -48.069 -23.704 1.00 53.66 211 LYS A C 1
ATOM 1686 O O . LYS A 1 211 ? 1.249 -48.754 -22.837 1.00 53.66 211 LYS A O 1
ATOM 1691 N N . MET A 1 212 ? 2.135 -46.798 -23.471 1.00 46.25 212 MET A N 1
ATOM 1692 C CA . MET A 1 212 ? 1.954 -46.121 -22.195 1.00 46.25 212 MET A CA 1
ATOM 1693 C C . MET A 1 212 ? 0.508 -45.631 -22.013 1.00 46.25 212 MET A C 1
ATOM 1695 O O . MET A 1 212 ? 0.007 -44.742 -22.700 1.00 46.25 212 MET A O 1
ATOM 1699 N N . LYS A 1 213 ? -0.169 -46.238 -21.034 1.00 49.78 213 LYS A N 1
ATOM 1700 C CA . LYS A 1 213 ? -1.553 -45.956 -20.630 1.00 49.78 213 LYS A CA 1
ATOM 1701 C C . LYS A 1 213 ? -1.784 -44.468 -20.322 1.00 49.78 213 LYS A C 1
ATOM 1703 O O . LYS A 1 213 ? -0.991 -43.822 -19.645 1.00 49.78 213 LYS A O 1
ATOM 1708 N N . TYR A 1 214 ? -2.947 -43.984 -20.759 1.00 50.56 214 TYR A N 1
ATOM 1709 C CA . TYR A 1 214 ? -3.504 -42.632 -20.636 1.00 50.56 214 TYR A CA 1
ATOM 1710 C C . TYR A 1 214 ? -3.426 -42.040 -19.210 1.00 50.56 214 TYR A C 1
ATOM 1712 O O . TYR A 1 214 ? -4.382 -42.087 -18.436 1.00 50.56 214 TYR A O 1
ATOM 1720 N N . ARG A 1 215 ? -2.296 -41.427 -18.847 1.00 50.81 215 ARG A N 1
ATOM 1721 C CA . ARG A 1 215 ? -2.226 -40.423 -17.774 1.00 50.81 215 ARG A CA 1
ATOM 1722 C C . ARG A 1 215 ? -1.707 -39.122 -18.373 1.00 50.81 215 ARG A C 1
ATOM 1724 O O . ARG A 1 215 ? -0.699 -39.119 -19.065 1.00 50.81 215 ARG A O 1
ATOM 1731 N N . LYS A 1 216 ? -2.454 -38.041 -18.128 1.00 56.56 216 LYS A N 1
ATOM 1732 C CA . LYS A 1 216 ? -2.384 -36.685 -18.710 1.00 56.56 216 LYS A CA 1
ATOM 1733 C C . LYS A 1 216 ? -1.057 -35.921 -18.473 1.00 56.56 216 LYS A C 1
ATOM 1735 O O . LYS A 1 216 ? -1.086 -34.753 -18.108 1.00 56.56 216 LYS A O 1
ATOM 1740 N N . TYR A 1 217 ? 0.096 -36.537 -18.707 1.00 54.56 217 TYR A N 1
ATOM 1741 C CA . TYR A 1 217 ? 1.413 -35.894 -18.654 1.00 54.56 217 TYR A CA 1
ATOM 1742 C C . TYR A 1 217 ? 2.040 -35.854 -20.051 1.00 54.56 217 TYR A C 1
ATOM 1744 O O . TYR A 1 217 ? 3.109 -36.406 -20.280 1.00 54.56 217 TYR A O 1
ATOM 1752 N N . LYS A 1 218 ? 1.354 -35.224 -21.012 1.00 57.03 218 LYS A N 1
ATOM 1753 C CA . LYS A 1 218 ? 1.971 -34.876 -22.298 1.00 57.03 218 LYS A CA 1
ATOM 1754 C C . LYS A 1 218 ? 2.579 -33.482 -22.172 1.00 57.03 218 LYS A C 1
ATOM 1756 O O . LYS A 1 218 ? 1.853 -32.493 -22.233 1.00 57.03 218 LYS A O 1
ATOM 1761 N N . THR A 1 219 ? 3.890 -33.403 -21.981 1.00 57.03 219 THR A N 1
ATOM 1762 C CA . THR A 1 219 ? 4.659 -32.178 -22.227 1.00 57.03 219 THR A CA 1
ATOM 1763 C C . THR A 1 219 ? 5.073 -32.163 -23.698 1.00 57.03 219 THR A C 1
ATOM 1765 O O . THR A 1 219 ? 5.537 -33.167 -24.233 1.00 57.03 219 THR A O 1
ATOM 1768 N N . ARG A 1 220 ? 4.836 -31.041 -24.386 1.00 62.84 220 ARG A N 1
ATOM 1769 C CA . ARG A 1 220 ? 5.196 -30.843 -25.799 1.00 62.84 220 ARG A CA 1
ATOM 1770 C C . ARG A 1 220 ? 6.429 -29.950 -25.879 1.00 62.84 220 ARG A C 1
ATOM 1772 O O . ARG A 1 220 ? 6.360 -28.854 -26.429 1.00 62.84 220 ARG A O 1
ATOM 1779 N N . ASP A 1 221 ? 7.528 -30.411 -25.299 1.00 56.97 221 ASP A N 1
ATOM 1780 C CA . ASP A 1 221 ? 8.807 -29.727 -25.442 1.00 56.97 221 ASP A CA 1
ATOM 1781 C C . ASP A 1 221 ? 9.470 -30.225 -26.723 1.00 56.97 221 ASP A C 1
ATOM 1783 O O . ASP A 1 221 ? 9.986 -31.338 -26.802 1.00 56.97 221 ASP A O 1
ATOM 1787 N N . THR A 1 222 ? 9.400 -29.402 -27.765 1.00 65.69 222 THR A N 1
ATOM 1788 C CA . THR A 1 222 ? 10.173 -29.584 -28.994 1.00 65.69 222 THR A CA 1
ATOM 1789 C C . THR A 1 222 ? 11.388 -28.677 -28.928 1.00 65.69 222 THR A C 1
ATOM 1791 O O . THR A 1 222 ? 11.245 -27.478 -28.686 1.00 65.69 222 THR A O 1
ATOM 1794 N N . GLN A 1 223 ? 12.580 -29.223 -29.162 1.00 66.06 223 GLN A N 1
ATOM 1795 C CA . GLN A 1 223 ? 13.790 -28.417 -29.277 1.00 66.06 223 GLN A CA 1
ATOM 1796 C C . GLN A 1 223 ? 13.650 -27.464 -30.471 1.00 66.06 223 GLN A C 1
ATOM 1798 O O . GLN A 1 223 ? 13.577 -27.905 -31.617 1.00 66.06 223 GLN A O 1
ATOM 1803 N N . THR A 1 224 ? 13.592 -26.157 -30.206 1.00 71.81 224 THR A N 1
ATOM 1804 C CA . THR A 1 224 ? 13.564 -25.144 -31.264 1.00 71.81 224 THR A CA 1
ATOM 1805 C C . THR A 1 224 ? 14.917 -25.143 -31.968 1.00 71.81 224 THR A C 1
ATOM 1807 O O . THR A 1 224 ? 15.932 -24.763 -31.384 1.00 71.81 224 THR A O 1
ATOM 1810 N N . TRP A 1 225 ? 14.936 -25.608 -33.213 1.00 67.75 225 TRP A N 1
ATOM 1811 C CA . TRP A 1 225 ? 16.122 -25.687 -34.060 1.00 67.75 225 TRP A CA 1
ATOM 1812 C C . TRP A 1 225 ? 15.963 -24.754 -35.266 1.00 67.75 225 TRP A C 1
ATOM 1814 O O . TRP A 1 225 ? 14.917 -24.748 -35.913 1.00 67.75 225 TRP A O 1
ATOM 1824 N N . GLU A 1 226 ? 17.002 -23.976 -35.581 1.00 74.06 226 GLU A N 1
ATOM 1825 C CA . GLU A 1 226 ? 17.072 -23.195 -36.822 1.00 74.06 226 GLU A CA 1
ATOM 1826 C C . GLU A 1 226 ? 17.636 -24.068 -37.949 1.00 74.06 226 GLU A C 1
ATOM 1828 O O . GLU A 1 226 ? 18.833 -24.369 -37.973 1.00 74.06 226 GLU A O 1
ATOM 1833 N N . GLN A 1 227 ? 16.790 -24.457 -38.907 1.00 72.75 227 GLN A N 1
ATOM 1834 C CA . GLN A 1 227 ? 17.241 -25.151 -40.113 1.00 72.75 227 GLN A CA 1
ATOM 1835 C C . GLN A 1 227 ? 18.159 -24.241 -40.938 1.00 72.75 227 GLN A C 1
ATOM 1837 O O . GLN A 1 227 ? 17.777 -23.145 -41.343 1.00 72.75 227 GLN A O 1
ATOM 1842 N N . LYS A 1 228 ? 19.389 -24.707 -41.187 1.00 76.38 228 LYS A N 1
ATOM 1843 C CA . LYS A 1 228 ? 20.361 -24.048 -42.067 1.00 76.38 228 LYS A CA 1
ATOM 1844 C C . LYS A 1 228 ? 20.638 -24.939 -43.262 1.00 76.38 228 LYS A C 1
ATOM 1846 O O . LYS A 1 228 ? 21.313 -25.960 -43.131 1.00 76.38 228 LYS A O 1
ATOM 1851 N N . GLU A 1 229 ? 20.140 -24.527 -44.416 1.00 76.06 229 GLU A N 1
ATOM 1852 C CA . GLU A 1 229 ? 20.434 -25.179 -45.686 1.00 76.06 229 GLU A CA 1
ATOM 1853 C C . GLU A 1 229 ? 21.907 -24.973 -46.052 1.00 76.06 229 GLU A C 1
ATOM 1855 O O . GLU A 1 229 ? 22.464 -23.880 -45.911 1.00 76.06 229 GLU A O 1
ATOM 1860 N N . LYS A 1 230 ? 22.560 -26.045 -46.503 1.00 77.00 230 LYS A N 1
ATOM 1861 C CA . LYS A 1 230 ? 23.942 -26.012 -46.982 1.00 77.00 230 LYS A CA 1
ATOM 1862 C C . LYS A 1 230 ? 23.971 -26.500 -48.417 1.00 77.00 230 LYS A C 1
ATOM 1864 O O . LYS A 1 230 ? 23.601 -27.635 -48.695 1.00 77.00 230 LYS A O 1
ATOM 1869 N N . THR A 1 231 ? 24.460 -25.657 -49.315 1.00 81.56 231 THR A N 1
ATOM 1870 C CA . THR A 1 231 ? 24.760 -26.053 -50.690 1.00 81.56 231 THR A CA 1
ATOM 1871 C C . THR A 1 231 ? 26.092 -26.787 -50.717 1.00 81.56 231 THR A C 1
ATOM 1873 O O . THR A 1 231 ? 27.118 -26.224 -50.323 1.00 81.56 231 THR A O 1
ATOM 1876 N N . LEU A 1 232 ? 26.079 -28.033 -51.177 1.00 78.94 232 LEU A N 1
ATOM 1877 C CA . LEU A 1 232 ? 27.277 -28.838 -51.385 1.00 78.94 232 LEU A CA 1
ATOM 1878 C C . LEU A 1 232 ? 27.539 -28.943 -52.882 1.00 78.94 232 LEU A C 1
ATOM 1880 O O . LEU A 1 232 ? 26.605 -29.087 -53.665 1.00 78.94 232 LEU A O 1
ATOM 1884 N N . ASN A 1 233 ? 28.810 -28.857 -53.262 1.00 80.19 233 ASN A N 1
ATOM 1885 C CA . ASN A 1 233 ? 29.237 -29.069 -54.636 1.00 80.19 233 ASN A CA 1
ATOM 1886 C C . ASN A 1 233 ? 30.011 -30.386 -54.685 1.00 80.19 233 ASN A C 1
ATOM 1888 O O . ASN A 1 233 ? 31.031 -30.524 -54.006 1.00 80.1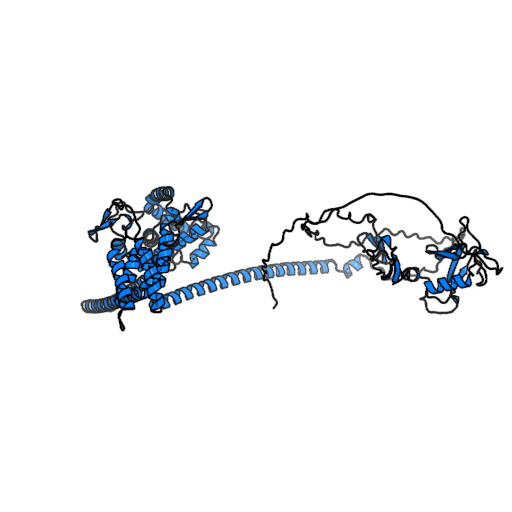9 233 ASN A O 1
ATOM 1892 N N . THR A 1 234 ? 29.501 -31.364 -55.426 1.00 78.69 234 THR A N 1
ATOM 1893 C CA . THR A 1 234 ? 30.190 -32.638 -55.653 1.00 78.69 234 THR A CA 1
ATOM 1894 C C . THR A 1 234 ? 31.278 -32.457 -56.706 1.00 78.69 234 THR A C 1
ATOM 1896 O O . THR A 1 234 ? 31.158 -31.610 -57.590 1.00 78.69 234 THR A O 1
ATOM 1899 N N . ALA A 1 235 ? 32.355 -33.240 -56.623 1.00 81.62 235 ALA A N 1
ATOM 1900 C CA . ALA A 1 235 ? 33.361 -33.245 -57.677 1.00 81.62 235 ALA A CA 1
ATOM 1901 C C . ALA A 1 235 ? 32.712 -33.695 -58.995 1.00 81.62 235 ALA A C 1
ATOM 1903 O O . ALA A 1 235 ? 32.026 -34.713 -59.037 1.00 81.62 235 ALA A O 1
ATOM 1904 N N . HIS A 1 236 ? 32.915 -32.916 -60.053 1.00 77.50 236 HIS A N 1
ATOM 1905 C CA . HIS A 1 236 ? 32.506 -33.272 -61.404 1.00 77.50 236 HIS A CA 1
ATOM 1906 C C . HIS A 1 236 ? 33.761 -33.570 -62.213 1.00 77.50 236 HIS A C 1
ATOM 1908 O O . HIS A 1 236 ? 34.632 -32.709 -62.342 1.00 77.50 236 HIS A O 1
ATOM 1914 N N . GLU A 1 237 ? 33.852 -34.780 -62.749 1.00 82.75 237 GLU A N 1
ATOM 1915 C CA . GLU A 1 237 ? 34.923 -35.165 -63.659 1.00 82.75 237 GLU A CA 1
ATOM 1916 C C . GLU A 1 237 ? 34.503 -34.833 -65.092 1.00 82.75 237 GLU A C 1
ATOM 1918 O O . GLU A 1 237 ? 33.386 -35.126 -65.517 1.00 82.75 237 GLU A O 1
ATOM 1923 N N . GLN A 1 238 ? 35.395 -34.179 -65.831 1.00 81.25 238 GLN A N 1
ATOM 1924 C CA . GLN A 1 238 ? 35.241 -33.936 -67.260 1.00 81.25 238 GLN A CA 1
ATOM 1925 C C . GLN A 1 238 ? 36.424 -34.586 -67.965 1.00 81.25 238 GLN A C 1
ATOM 1927 O O . GLN A 1 238 ? 37.576 -34.276 -67.661 1.00 81.25 238 GLN A O 1
ATOM 1932 N N . SER A 1 239 ? 36.143 -35.493 -68.896 1.00 80.12 239 SER A N 1
ATOM 1933 C CA . SER A 1 239 ? 37.146 -36.055 -69.792 1.00 80.12 239 SER A CA 1
ATOM 1934 C C . SER A 1 239 ? 37.130 -35.291 -71.112 1.00 80.12 239 SER A C 1
ATOM 1936 O O . SER A 1 239 ? 36.078 -34.930 -71.636 1.00 80.12 239 SER A O 1
ATOM 1938 N N . VAL A 1 240 ? 38.319 -35.023 -71.643 1.00 76.56 240 VAL A N 1
ATOM 1939 C CA . VAL A 1 240 ? 38.498 -34.435 -72.970 1.00 76.56 240 VAL A CA 1
ATOM 1940 C C . VAL A 1 240 ? 39.264 -35.448 -73.799 1.00 76.56 240 VAL A C 1
ATOM 1942 O O . VAL A 1 240 ? 40.329 -35.908 -73.385 1.00 76.56 240 VAL A O 1
ATOM 1945 N N . GLN A 1 241 ? 38.723 -35.803 -74.959 1.00 73.06 241 GLN A N 1
ATOM 1946 C CA . GLN A 1 241 ? 39.406 -36.663 -75.911 1.00 73.06 241 GLN A CA 1
ATOM 1947 C C . GLN A 1 241 ? 40.012 -35.804 -77.021 1.00 73.06 241 GLN A C 1
ATOM 1949 O O . GLN A 1 241 ? 39.300 -35.098 -77.730 1.00 73.06 241 GLN A O 1
ATOM 1954 N N . CYS A 1 242 ? 41.335 -35.858 -77.172 1.00 70.38 242 CYS A N 1
ATOM 1955 C CA . CYS A 1 242 ? 42.022 -35.170 -78.260 1.00 70.38 242 CYS A CA 1
ATOM 1956 C C . CYS A 1 242 ? 41.697 -35.839 -79.603 1.00 70.38 242 CYS A C 1
ATOM 1958 O O . CYS A 1 242 ? 41.735 -37.066 -79.710 1.00 70.38 242 CYS A O 1
ATOM 1960 N N . HIS A 1 243 ? 41.435 -35.036 -80.635 1.00 64.81 243 HIS A N 1
ATOM 1961 C CA . HIS A 1 243 ? 41.402 -35.524 -82.012 1.00 64.81 243 HIS A CA 1
ATOM 1962 C C . HIS A 1 243 ? 42.826 -35.934 -82.424 1.00 64.81 243 HIS A C 1
ATOM 1964 O O . HIS A 1 243 ? 43.756 -35.139 -82.283 1.00 64.81 243 HIS A O 1
ATOM 1970 N N . LEU A 1 244 ? 43.008 -37.179 -82.869 1.00 63.31 244 LEU A N 1
ATOM 1971 C CA . LEU A 1 244 ? 44.288 -37.717 -83.337 1.00 63.31 244 LEU A CA 1
ATOM 1972 C C . LEU A 1 244 ? 44.143 -38.140 -84.798 1.00 63.31 244 LEU A C 1
ATOM 1974 O O . LEU A 1 244 ? 43.278 -38.950 -85.131 1.00 63.31 244 LEU A O 1
ATOM 1978 N N . ASP A 1 245 ? 45.013 -37.614 -85.653 1.00 56.38 245 ASP A N 1
ATOM 1979 C CA . ASP A 1 245 ? 44.972 -37.868 -87.088 1.00 56.38 245 ASP A CA 1
ATOM 1980 C C . ASP A 1 245 ? 45.454 -39.294 -87.430 1.00 56.38 245 ASP A C 1
ATOM 1982 O O . ASP A 1 245 ? 46.621 -39.647 -87.259 1.00 56.38 245 ASP A O 1
ATOM 1986 N N . GLY A 1 246 ? 44.547 -40.112 -87.976 1.00 58.41 246 GLY A N 1
ATOM 1987 C CA . GLY A 1 246 ? 44.865 -40.980 -89.117 1.00 58.41 246 GLY A CA 1
ATOM 1988 C C . GLY A 1 246 ? 45.067 -42.490 -88.923 1.00 58.41 246 GLY A C 1
ATOM 1989 O O . GLY A 1 246 ? 45.096 -43.177 -89.939 1.00 58.41 246 GLY A O 1
ATOM 1990 N N . ILE A 1 247 ? 45.193 -43.049 -87.707 1.00 58.28 247 ILE A N 1
ATOM 1991 C CA . ILE A 1 247 ? 45.478 -44.506 -87.551 1.00 58.28 247 ILE A CA 1
ATOM 1992 C C . ILE A 1 247 ? 44.491 -45.261 -86.643 1.00 58.28 247 ILE A C 1
ATOM 1994 O O . ILE A 1 247 ? 44.266 -46.446 -86.859 1.00 58.28 247 ILE A O 1
ATOM 1998 N N . ASN A 1 248 ? 43.815 -44.600 -85.700 1.00 54.06 248 ASN A N 1
ATOM 1999 C CA . ASN A 1 248 ? 42.789 -45.234 -84.866 1.00 54.06 248 ASN A CA 1
ATOM 2000 C C . ASN A 1 248 ? 41.473 -44.465 -84.990 1.00 54.06 248 ASN A C 1
ATOM 2002 O O . ASN A 1 248 ? 41.363 -43.333 -84.526 1.00 54.06 248 ASN A O 1
ATOM 2006 N N . ILE A 1 249 ? 40.475 -45.083 -85.625 1.00 50.34 249 ILE A N 1
ATOM 2007 C CA . ILE A 1 249 ? 39.121 -44.533 -85.715 1.00 50.34 249 ILE A CA 1
ATOM 2008 C C . ILE A 1 249 ? 38.462 -44.718 -84.348 1.00 50.34 249 ILE A C 1
ATOM 2010 O O . ILE A 1 249 ? 38.105 -45.835 -83.976 1.00 50.34 249 ILE A O 1
ATOM 2014 N N . LEU A 1 250 ? 38.284 -43.623 -83.609 1.00 49.53 250 LEU A N 1
ATOM 2015 C CA . LEU A 1 250 ? 37.328 -43.567 -82.508 1.00 49.53 250 LEU A CA 1
ATOM 2016 C C . LEU A 1 250 ? 36.234 -42.554 -82.857 1.00 49.53 250 LEU A C 1
ATOM 2018 O O . LEU A 1 250 ? 36.519 -41.415 -83.222 1.00 49.53 250 LEU A O 1
ATOM 2022 N N . TYR A 1 251 ? 34.984 -43.000 -82.760 1.00 55.38 251 TYR A N 1
ATOM 2023 C CA . TYR A 1 251 ? 33.780 -42.208 -82.993 1.00 55.38 251 TYR A CA 1
ATOM 2024 C C . TYR A 1 251 ? 33.711 -41.047 -81.988 1.00 55.38 251 TYR A C 1
ATOM 2026 O O . TYR A 1 251 ? 33.527 -41.278 -80.795 1.00 55.38 251 TYR A O 1
ATOM 2034 N N . VAL A 1 252 ? 33.822 -39.802 -82.460 1.00 57.25 252 VAL A N 1
ATOM 2035 C CA . VAL A 1 252 ? 33.519 -38.602 -81.664 1.00 57.25 252 VAL A CA 1
ATOM 2036 C C . VAL A 1 252 ? 32.424 -37.821 -82.382 1.00 57.25 252 VAL A C 1
ATOM 2038 O O . VAL A 1 252 ? 32.574 -37.425 -83.536 1.00 57.25 252 VAL A O 1
ATOM 2041 N N . SER A 1 253 ? 31.297 -37.624 -81.702 1.00 61.03 253 SER A N 1
ATOM 2042 C CA . SER A 1 253 ? 30.196 -36.786 -82.176 1.00 61.03 253 SER A CA 1
ATOM 2043 C C . SER A 1 253 ? 30.521 -35.314 -81.908 1.00 61.03 253 SER A C 1
ATOM 2045 O O . SER A 1 253 ? 30.414 -34.871 -80.770 1.00 61.03 253 SER A O 1
ATOM 2047 N N . ALA A 1 254 ? 30.831 -34.543 -82.954 1.00 65.06 254 ALA A N 1
ATOM 2048 C CA . ALA A 1 254 ? 31.027 -33.086 -82.887 1.00 65.06 254 ALA A CA 1
ATOM 2049 C C . ALA A 1 254 ? 29.713 -32.279 -82.730 1.00 65.06 254 ALA A C 1
ATOM 2051 O O . ALA A 1 254 ? 29.710 -31.057 -82.833 1.00 65.06 254 ALA A O 1
ATOM 2052 N N . ALA A 1 255 ? 28.568 -32.944 -82.529 1.00 66.38 255 ALA A N 1
ATOM 2053 C CA . ALA A 1 255 ? 27.244 -32.326 -82.634 1.00 66.38 255 ALA A CA 1
ATOM 2054 C C . ALA A 1 255 ? 26.948 -31.229 -81.589 1.00 66.38 255 ALA A C 1
ATOM 2056 O O . ALA A 1 255 ? 26.122 -30.361 -81.854 1.00 66.38 255 ALA A O 1
ATOM 2057 N N . ASN A 1 256 ? 27.614 -31.254 -80.428 1.00 73.12 256 ASN A N 1
ATOM 2058 C CA . ASN A 1 256 ? 27.367 -30.320 -79.318 1.00 73.12 256 ASN A CA 1
ATOM 2059 C C . ASN A 1 256 ? 28.541 -29.366 -79.045 1.00 73.12 256 ASN A C 1
ATOM 2061 O O . ASN A 1 256 ? 28.512 -28.621 -78.062 1.00 73.12 256 ASN A O 1
ATOM 2065 N N . ASP A 1 257 ? 29.573 -29.386 -79.886 1.00 77.56 257 ASP A N 1
ATOM 2066 C CA . ASP A 1 257 ? 30.725 -28.508 -79.719 1.00 77.56 257 ASP A CA 1
ATOM 2067 C C . ASP A 1 257 ? 30.369 -27.088 -80.184 1.00 77.56 257 ASP A C 1
ATOM 2069 O O . ASP A 1 257 ? 29.671 -26.894 -81.179 1.00 77.56 257 ASP A O 1
ATOM 2073 N N . PHE A 1 258 ? 30.846 -26.066 -79.469 1.00 79.31 258 PHE A N 1
ATOM 2074 C CA . PHE A 1 258 ? 30.621 -24.665 -79.830 1.00 79.31 258 PHE A CA 1
ATOM 2075 C C . PHE A 1 258 ? 31.936 -23.893 -79.891 1.00 79.31 258 PHE A C 1
ATOM 2077 O O . PHE A 1 258 ? 32.799 -23.987 -79.019 1.00 79.31 258 PHE A O 1
ATOM 2084 N N . THR A 1 259 ? 32.088 -23.089 -80.939 1.00 83.12 259 THR A N 1
ATOM 2085 C CA . THR A 1 259 ? 33.266 -22.244 -81.137 1.00 83.12 259 THR A CA 1
ATOM 2086 C C . THR A 1 259 ? 33.103 -20.922 -80.396 1.00 83.12 259 THR A C 1
ATOM 2088 O O . THR A 1 259 ? 32.145 -20.186 -80.637 1.00 83.12 259 THR A O 1
ATOM 2091 N N . ILE A 1 260 ? 34.057 -20.586 -79.527 1.00 84.31 260 ILE A N 1
ATOM 2092 C CA . ILE A 1 260 ? 34.078 -19.318 -78.787 1.00 84.31 260 ILE A CA 1
ATOM 2093 C C . ILE A 1 260 ? 35.143 -18.401 -79.391 1.00 84.31 260 ILE A C 1
ATOM 2095 O O . ILE A 1 260 ? 36.300 -18.794 -79.529 1.00 84.31 260 ILE A O 1
ATOM 2099 N N . VAL A 1 261 ? 34.777 -17.154 -79.700 1.00 88.00 261 VAL A N 1
ATOM 2100 C CA . VAL A 1 261 ? 35.746 -16.117 -80.086 1.00 88.00 261 VAL A CA 1
ATOM 2101 C C . VAL A 1 261 ? 36.337 -15.499 -78.813 1.00 88.00 261 VAL A C 1
ATOM 2103 O O . VAL A 1 261 ? 35.578 -14.955 -78.004 1.00 88.00 261 VAL A O 1
ATOM 2106 N N . PRO A 1 262 ? 37.664 -15.556 -78.591 1.00 85.94 262 PRO A N 1
ATOM 2107 C CA . PRO A 1 262 ? 38.263 -14.983 -77.393 1.00 85.94 262 PRO A CA 1
ATOM 2108 C C . PRO A 1 262 ? 38.087 -13.459 -77.374 1.00 85.94 262 PRO A C 1
ATOM 2110 O O . PRO A 1 262 ? 38.432 -12.755 -78.323 1.00 85.94 262 PRO A O 1
ATOM 2113 N N . GLY A 1 263 ? 37.554 -12.938 -76.265 1.00 85.06 263 GLY A N 1
ATOM 2114 C CA . GLY A 1 263 ? 37.506 -11.501 -76.002 1.00 85.06 263 GLY A CA 1
ATOM 2115 C C . GLY A 1 263 ? 38.894 -10.916 -75.715 1.00 85.06 263 GLY A C 1
ATOM 2116 O O . GLY A 1 263 ? 39.889 -11.630 -75.592 1.00 85.06 263 GLY A O 1
ATOM 2117 N N . LYS A 1 264 ? 38.971 -9.589 -75.554 1.00 86.38 264 LYS A N 1
ATOM 2118 C CA . LYS A 1 264 ? 40.227 -8.926 -75.171 1.00 86.38 264 LYS A CA 1
ATOM 2119 C C . LYS A 1 264 ? 40.689 -9.430 -73.803 1.00 86.38 264 LYS A C 1
ATOM 2121 O O . LYS A 1 264 ? 39.983 -9.258 -72.810 1.00 86.38 264 LYS A O 1
ATOM 2126 N N . TYR A 1 265 ? 41.890 -9.997 -73.750 1.00 85.44 265 TYR A N 1
ATOM 2127 C CA . TYR A 1 265 ? 42.511 -10.392 -72.492 1.00 85.44 265 TYR A CA 1
ATOM 2128 C C . TYR A 1 265 ? 42.776 -9.153 -71.627 1.00 85.44 265 TYR A C 1
ATOM 2130 O O . TYR A 1 265 ? 43.503 -8.245 -72.031 1.00 85.44 265 TYR A O 1
ATOM 2138 N N . GLN A 1 266 ? 42.186 -9.112 -70.432 1.00 85.62 266 GLN A N 1
ATOM 2139 C CA . GLN A 1 266 ? 42.546 -8.137 -69.408 1.00 85.62 266 GLN A CA 1
ATOM 2140 C C . GLN A 1 266 ? 43.637 -8.732 -68.532 1.00 85.62 266 GLN A C 1
ATOM 2142 O O . GLN A 1 266 ? 43.435 -9.757 -67.879 1.00 85.62 266 GLN A O 1
ATOM 2147 N N . THR A 1 267 ? 44.786 -8.063 -68.481 1.00 87.75 267 THR A N 1
ATOM 2148 C CA . THR A 1 267 ? 45.838 -8.457 -67.545 1.00 87.75 267 THR A CA 1
ATOM 2149 C C . THR A 1 267 ? 45.349 -8.273 -66.108 1.00 87.75 267 THR A C 1
ATOM 2151 O O . THR A 1 267 ? 44.536 -7.389 -65.817 1.00 87.75 267 THR A O 1
ATOM 2154 N N . PHE A 1 268 ? 45.878 -9.078 -65.183 1.00 85.69 268 PHE A N 1
ATOM 2155 C CA . PHE A 1 268 ? 45.532 -8.988 -63.762 1.00 85.69 268 PHE A CA 1
ATOM 2156 C C . PHE A 1 268 ? 45.671 -7.553 -63.217 1.00 85.69 268 PHE A C 1
ATOM 2158 O O . PHE A 1 268 ? 44.764 -7.049 -62.559 1.00 85.69 268 PHE A O 1
ATOM 2165 N N . ALA A 1 269 ? 46.742 -6.848 -63.598 1.00 86.31 269 ALA A N 1
ATOM 2166 C CA . ALA A 1 269 ? 46.981 -5.461 -63.201 1.00 86.31 269 ALA A CA 1
ATOM 2167 C C . ALA A 1 269 ? 45.948 -4.467 -63.773 1.00 86.31 269 ALA A C 1
ATOM 2169 O O . ALA A 1 269 ? 45.578 -3.505 -63.098 1.00 86.31 269 ALA A O 1
ATOM 2170 N N . GLN A 1 270 ? 45.462 -4.671 -65.006 1.00 86.19 270 GLN A N 1
ATOM 2171 C CA . GLN A 1 270 ? 44.394 -3.837 -65.577 1.00 86.19 270 GLN A CA 1
ATOM 2172 C C . GLN A 1 270 ? 43.071 -4.056 -64.842 1.00 86.19 270 GLN A C 1
ATOM 2174 O O . GLN A 1 270 ? 42.401 -3.082 -64.493 1.00 86.19 270 GLN A O 1
ATOM 2179 N N . LYS A 1 271 ? 42.728 -5.318 -64.560 1.00 85.06 271 LYS A N 1
ATOM 2180 C CA . LYS A 1 271 ? 41.531 -5.676 -63.794 1.00 85.06 271 LYS A CA 1
ATOM 2181 C C . LYS A 1 271 ? 41.571 -5.074 -62.389 1.00 85.06 271 LYS A C 1
ATOM 2183 O O . LYS A 1 271 ? 40.604 -4.445 -61.973 1.00 85.06 271 LYS A O 1
ATOM 2188 N N . GLU A 1 272 ? 42.698 -5.178 -61.687 1.00 83.25 272 GLU A N 1
ATOM 2189 C CA . GLU A 1 272 ? 42.856 -4.623 -60.338 1.00 83.25 272 GLU A CA 1
ATOM 2190 C C . GLU A 1 272 ? 42.670 -3.092 -60.306 1.00 83.25 272 GLU A C 1
ATOM 2192 O O . GLU A 1 272 ? 41.931 -2.572 -59.461 1.00 83.25 272 GLU A O 1
ATOM 2197 N N . ARG A 1 273 ? 43.254 -2.368 -61.276 1.00 82.69 273 ARG A N 1
ATOM 2198 C CA . ARG A 1 273 ? 43.061 -0.912 -61.420 1.00 82.69 273 ARG A CA 1
ATOM 2199 C C . ARG A 1 273 ? 41.628 -0.531 -61.776 1.00 82.69 273 ARG A C 1
ATOM 2201 O O . ARG A 1 273 ? 41.140 0.483 -61.285 1.00 82.69 273 ARG A O 1
ATOM 2208 N N . ALA A 1 274 ? 40.961 -1.306 -62.631 1.00 83.88 274 ALA A N 1
ATOM 2209 C CA . ALA A 1 274 ? 39.574 -1.050 -63.010 1.00 83.88 274 ALA A CA 1
ATOM 2210 C C . ALA A 1 274 ? 38.610 -1.322 -61.844 1.00 83.88 274 ALA A C 1
ATOM 2212 O O . ALA A 1 274 ? 37.673 -0.558 -61.609 1.00 83.88 274 ALA A O 1
ATOM 2213 N N . GLU A 1 275 ? 38.852 -2.385 -61.073 1.00 85.88 275 GLU A N 1
ATOM 2214 C CA . GLU A 1 275 ? 37.980 -2.783 -59.969 1.00 85.88 275 GLU A CA 1
ATOM 2215 C C . GLU A 1 275 ? 38.099 -1.860 -58.748 1.00 85.88 275 GLU A C 1
ATOM 2217 O O . GLU A 1 275 ? 37.127 -1.764 -57.986 1.00 85.88 275 GLU A O 1
ATOM 2222 N N . ARG A 1 276 ? 39.253 -1.188 -58.567 1.00 85.50 276 ARG A N 1
ATOM 2223 C CA . ARG A 1 276 ? 39.577 -0.285 -57.440 1.00 85.50 276 ARG A CA 1
ATOM 2224 C C . ARG A 1 276 ? 39.124 -0.844 -56.091 1.00 85.50 276 ARG A C 1
ATOM 2226 O O . ARG A 1 276 ? 38.493 -0.162 -55.280 1.00 85.50 276 ARG A O 1
ATOM 2233 N N . LYS A 1 277 ? 39.421 -2.126 -55.862 1.00 86.94 277 LYS A N 1
ATOM 2234 C CA . LYS A 1 277 ? 38.955 -2.873 -54.684 1.00 86.94 277 LYS A CA 1
ATOM 2235 C C . LYS A 1 277 ? 39.305 -2.160 -53.381 1.00 86.94 277 LYS A C 1
ATOM 2237 O O . LYS A 1 277 ? 38.444 -2.048 -52.515 1.00 86.94 277 LYS A O 1
ATOM 2242 N N . LEU A 1 278 ? 40.519 -1.617 -53.273 1.00 87.44 278 LEU A N 1
ATOM 2243 C CA . LEU A 1 278 ? 40.970 -0.909 -52.076 1.00 87.44 278 LEU A CA 1
ATOM 2244 C C . LEU A 1 278 ? 40.108 0.325 -51.761 1.00 87.44 278 LEU A C 1
ATOM 2246 O O . LEU A 1 278 ? 39.673 0.479 -50.624 1.00 87.44 278 LEU A O 1
ATOM 2250 N N . GLU A 1 279 ? 39.793 1.165 -52.753 1.00 90.06 279 GLU A N 1
ATOM 2251 C CA . GLU A 1 279 ? 38.940 2.352 -52.562 1.00 90.06 279 GLU A CA 1
ATOM 2252 C C . GLU A 1 279 ? 37.535 1.961 -52.089 1.00 90.06 279 GLU A C 1
ATOM 2254 O O . GLU A 1 279 ? 36.990 2.563 -51.161 1.00 90.06 279 GLU A O 1
ATOM 2259 N N . LYS A 1 280 ? 36.965 0.903 -52.679 1.00 92.62 280 LYS A N 1
ATOM 2260 C CA . LYS A 1 280 ? 35.655 0.369 -52.279 1.00 92.62 280 LYS A CA 1
ATOM 2261 C C . LYS A 1 280 ? 35.684 -0.196 -50.858 1.00 92.62 280 LYS A C 1
ATOM 2263 O O . LYS A 1 280 ? 34.769 0.073 -50.083 1.00 92.62 280 LYS A O 1
ATOM 2268 N N . ILE A 1 281 ? 36.742 -0.921 -50.489 1.00 92.38 281 ILE A N 1
ATOM 2269 C CA . ILE A 1 281 ? 36.933 -1.432 -49.124 1.00 92.38 281 ILE A CA 1
ATOM 2270 C C . ILE A 1 281 ? 37.029 -0.267 -48.132 1.00 92.38 281 ILE A C 1
ATOM 2272 O O . ILE A 1 281 ? 36.334 -0.280 -47.117 1.00 92.38 281 ILE A O 1
ATOM 2276 N N . LEU A 1 282 ? 37.821 0.767 -48.433 1.00 94.50 282 LEU A N 1
ATOM 2277 C CA . LEU A 1 282 ? 37.948 1.955 -47.582 1.00 94.50 282 LEU A CA 1
ATOM 2278 C C . LEU A 1 282 ? 36.612 2.697 -47.431 1.00 94.50 282 LEU A C 1
ATOM 2280 O O . LEU A 1 282 ? 36.276 3.140 -46.330 1.00 94.50 282 LEU A O 1
ATOM 2284 N N . LEU A 1 283 ? 35.817 2.788 -48.500 1.00 95.38 283 LEU A N 1
ATOM 2285 C CA . LEU A 1 283 ? 34.474 3.367 -48.455 1.00 95.38 283 LEU A CA 1
ATOM 2286 C C . LEU A 1 283 ? 33.540 2.563 -47.539 1.00 95.38 283 LEU A C 1
ATOM 2288 O O . LEU A 1 283 ? 32.859 3.150 -46.693 1.00 95.38 283 LEU A O 1
ATOM 2292 N N . ILE A 1 284 ? 33.540 1.231 -47.659 1.00 95.69 284 ILE A N 1
ATOM 2293 C CA . ILE A 1 284 ? 32.758 0.340 -46.788 1.00 95.69 284 ILE A CA 1
ATOM 2294 C C . ILE A 1 284 ? 33.206 0.503 -45.335 1.00 95.69 284 ILE A C 1
ATOM 2296 O O . ILE A 1 284 ? 32.368 0.727 -44.465 1.00 95.69 284 ILE A O 1
ATOM 2300 N N . GLN A 1 285 ? 34.512 0.469 -45.062 1.00 95.38 285 GLN A N 1
ATOM 2301 C CA . GLN A 1 285 ? 35.053 0.632 -43.711 1.00 95.38 285 GLN A CA 1
ATOM 2302 C C . GLN A 1 285 ? 34.684 1.991 -43.101 1.00 95.38 285 GLN A C 1
ATOM 2304 O O . GLN A 1 285 ? 34.285 2.059 -41.935 1.00 95.38 285 GLN A O 1
ATOM 2309 N N . ARG A 1 286 ? 34.767 3.078 -43.877 1.00 96.62 286 ARG A N 1
ATOM 2310 C CA . ARG A 1 286 ? 34.355 4.422 -43.444 1.00 96.62 286 ARG A CA 1
ATOM 2311 C C . ARG A 1 286 ? 32.865 4.468 -43.105 1.00 96.62 286 ARG A C 1
ATOM 2313 O O . ARG A 1 286 ? 32.499 4.971 -42.040 1.00 96.62 286 ARG A O 1
ATOM 2320 N N . ASN A 1 287 ? 32.013 3.936 -43.979 1.00 96.94 287 ASN A N 1
ATOM 2321 C CA . ASN A 1 287 ? 30.566 3.903 -43.759 1.00 96.94 287 ASN A CA 1
ATOM 2322 C C . ASN A 1 287 ? 30.187 3.003 -42.578 1.00 96.94 287 ASN A C 1
ATOM 2324 O O . ASN A 1 287 ? 29.319 3.370 -41.790 1.00 96.94 287 ASN A O 1
ATOM 2328 N N . TRP A 1 288 ? 30.888 1.885 -42.395 1.00 96.25 288 TRP A N 1
ATOM 2329 C CA . TRP A 1 288 ? 30.716 0.985 -41.259 1.00 96.25 288 TRP A CA 1
ATOM 2330 C C . TRP A 1 288 ? 31.064 1.660 -39.930 1.00 96.25 288 TRP A C 1
ATOM 2332 O O . TRP A 1 288 ? 30.259 1.640 -39.001 1.00 96.25 288 TRP A O 1
ATOM 2342 N N . ARG A 1 289 ? 32.214 2.347 -39.846 1.00 96.56 289 ARG A N 1
ATOM 2343 C CA . ARG A 1 289 ? 32.595 3.127 -38.652 1.00 96.56 289 ARG A CA 1
ATOM 2344 C C . ARG A 1 289 ? 31.567 4.214 -38.336 1.00 96.56 289 ARG A C 1
ATOM 2346 O O . ARG A 1 289 ? 31.185 4.375 -37.178 1.00 96.56 289 ARG A O 1
ATOM 2353 N N . ARG A 1 290 ? 31.075 4.921 -39.362 1.00 96.56 290 ARG A N 1
ATOM 2354 C CA . ARG A 1 290 ? 29.986 5.898 -39.214 1.00 96.56 290 ARG A CA 1
ATOM 2355 C C . ARG A 1 290 ? 28.730 5.223 -38.659 1.00 96.56 290 ARG A C 1
ATOM 2357 O O . ARG A 1 290 ? 28.186 5.706 -37.674 1.00 96.56 290 ARG A O 1
ATOM 2364 N N . TRP A 1 291 ? 28.292 4.110 -39.243 1.00 96.75 291 TRP A N 1
ATOM 2365 C CA . TRP A 1 291 ? 27.105 3.382 -38.790 1.00 96.75 291 TRP A CA 1
ATOM 2366 C C . TRP A 1 291 ? 27.225 2.893 -37.341 1.00 96.75 291 TRP A C 1
ATOM 2368 O O . TRP A 1 291 ? 26.284 3.080 -36.573 1.00 96.75 291 TRP A O 1
ATOM 2378 N N . ILE A 1 292 ? 28.383 2.357 -36.931 1.00 96.88 292 ILE A N 1
ATOM 2379 C CA . ILE A 1 292 ? 28.635 1.961 -35.533 1.00 96.88 292 ILE A CA 1
ATOM 2380 C C . ILE A 1 292 ? 28.447 3.155 -34.591 1.00 96.88 292 ILE A C 1
ATOM 2382 O O . ILE A 1 292 ? 27.758 3.029 -33.579 1.00 96.88 292 ILE A O 1
ATOM 2386 N N . LEU A 1 293 ? 29.025 4.314 -34.928 1.00 95.88 293 LEU A N 1
ATOM 2387 C CA . LEU A 1 293 ? 28.892 5.523 -34.115 1.00 95.88 293 LEU A CA 1
ATOM 2388 C C . LEU A 1 293 ? 27.426 5.968 -34.010 1.00 95.88 293 LEU A C 1
ATOM 2390 O O . LEU A 1 293 ? 26.948 6.224 -32.908 1.00 95.88 293 LEU A O 1
ATOM 2394 N N . TRP A 1 294 ? 26.692 6.000 -35.127 1.00 96.25 294 TRP A N 1
ATOM 2395 C CA . TRP A 1 294 ? 25.262 6.331 -35.120 1.00 96.25 294 TRP A CA 1
ATOM 2396 C C . TRP A 1 294 ? 24.450 5.343 -34.286 1.00 96.25 294 TRP A C 1
ATOM 2398 O O . TRP A 1 294 ? 23.634 5.765 -33.469 1.00 96.25 294 TRP A O 1
ATOM 2408 N N . LYS A 1 295 ? 24.702 4.037 -34.424 1.00 95.50 295 LYS A N 1
ATOM 2409 C CA . LYS A 1 295 ? 24.050 3.005 -33.610 1.00 95.50 295 LYS A CA 1
ATOM 2410 C C . LYS A 1 295 ? 24.311 3.230 -32.118 1.00 95.50 295 LYS A C 1
ATOM 2412 O O . LYS A 1 295 ? 23.372 3.172 -31.329 1.00 95.50 295 LYS A O 1
ATOM 2417 N N . TYR A 1 296 ? 25.553 3.532 -31.736 1.00 96.31 296 TYR A N 1
ATOM 2418 C CA . TYR A 1 296 ? 25.909 3.833 -30.348 1.00 96.31 296 TYR A CA 1
ATOM 2419 C C . TYR A 1 296 ? 25.194 5.089 -29.825 1.00 96.31 296 TYR A C 1
ATOM 2421 O O . TYR A 1 296 ? 24.614 5.053 -28.739 1.00 96.31 296 TYR A O 1
ATOM 2429 N N . ILE A 1 297 ? 25.165 6.170 -30.614 1.00 96.31 297 ILE A N 1
ATOM 2430 C CA . ILE A 1 297 ? 24.446 7.408 -30.273 1.00 96.31 297 ILE A CA 1
ATOM 2431 C C . ILE A 1 297 ? 22.952 7.131 -30.087 1.00 96.31 297 ILE A C 1
ATOM 2433 O O . ILE A 1 297 ? 22.377 7.577 -29.099 1.00 96.31 297 ILE A O 1
ATOM 2437 N N . HIS A 1 298 ? 22.320 6.371 -30.985 1.00 95.56 298 HIS A N 1
ATOM 2438 C CA . HIS A 1 298 ? 20.899 6.039 -30.870 1.00 95.56 298 HIS A CA 1
ATOM 2439 C C . HIS A 1 298 ? 20.591 5.209 -29.622 1.00 95.56 298 HIS A C 1
ATOM 2441 O O . HIS A 1 298 ? 19.633 5.526 -28.918 1.00 95.56 298 HIS A O 1
ATOM 2447 N N . LEU A 1 299 ? 21.420 4.208 -29.307 1.00 96.31 299 LEU A N 1
ATOM 2448 C CA . LEU A 1 299 ? 21.266 3.400 -28.095 1.00 96.31 299 LEU A CA 1
ATOM 2449 C C . LEU A 1 299 ? 21.404 4.253 -26.825 1.00 96.31 299 LEU A C 1
ATOM 2451 O O . LEU A 1 299 ? 20.539 4.194 -25.952 1.00 96.31 299 LEU A O 1
ATOM 2455 N N . ARG A 1 300 ? 22.433 5.108 -26.738 1.00 95.44 300 ARG A N 1
ATOM 2456 C CA . ARG A 1 300 ? 22.628 6.002 -25.582 1.00 95.44 300 ARG A CA 1
ATOM 2457 C C . ARG A 1 300 ? 21.560 7.085 -25.481 1.00 95.44 300 ARG A C 1
ATOM 2459 O O . ARG A 1 300 ? 21.125 7.404 -24.381 1.00 95.44 300 ARG A O 1
ATOM 2466 N N . ALA A 1 301 ? 21.087 7.618 -26.605 1.00 96.19 301 ALA A N 1
ATOM 2467 C CA . ALA A 1 301 ? 19.984 8.572 -26.620 1.00 96.19 301 ALA A CA 1
ATOM 2468 C C . ALA A 1 301 ? 18.667 7.921 -26.169 1.00 96.19 301 ALA A C 1
ATOM 2470 O O . ALA A 1 301 ? 17.894 8.559 -25.458 1.00 96.19 301 ALA A O 1
ATOM 2471 N N . GLN A 1 302 ? 18.406 6.666 -26.550 1.00 95.56 302 GLN A N 1
ATOM 2472 C CA . GLN A 1 302 ? 17.239 5.915 -26.080 1.00 95.56 302 GLN A CA 1
ATOM 2473 C C . GLN A 1 302 ? 17.318 5.657 -24.570 1.00 95.56 302 GLN A C 1
ATOM 2475 O O . GLN A 1 302 ? 16.338 5.879 -23.861 1.00 95.56 302 GLN A O 1
ATOM 2480 N N . GLU A 1 303 ? 18.485 5.243 -24.074 1.00 94.81 303 GLU A N 1
ATOM 2481 C CA . GLU A 1 303 ? 18.737 5.056 -22.643 1.00 94.81 303 GLU A CA 1
ATOM 2482 C C . GLU A 1 303 ? 18.551 6.366 -21.862 1.00 94.81 303 GLU A C 1
ATOM 2484 O O . GLU A 1 303 ? 17.816 6.393 -20.877 1.00 94.81 303 GLU A O 1
ATOM 2489 N N . TYR A 1 304 ? 19.123 7.470 -22.349 1.00 95.12 304 TYR A N 1
ATOM 2490 C CA . TYR A 1 304 ? 18.957 8.794 -21.750 1.00 95.12 304 TYR A CA 1
ATOM 2491 C C . TYR A 1 304 ? 17.486 9.226 -21.707 1.00 95.12 304 TYR A C 1
ATOM 2493 O O . TYR A 1 304 ? 16.999 9.608 -20.646 1.00 95.12 304 TYR A O 1
ATOM 2501 N N . ARG A 1 305 ? 16.744 9.098 -22.818 1.00 95.44 305 ARG A N 1
ATOM 2502 C CA . ARG A 1 305 ? 15.305 9.420 -22.857 1.00 95.44 305 ARG A CA 1
ATOM 2503 C C . ARG A 1 305 ? 14.504 8.583 -21.865 1.00 95.44 305 ARG A C 1
ATOM 2505 O O . ARG A 1 305 ? 13.647 9.127 -21.180 1.00 95.44 305 ARG A O 1
ATOM 2512 N N . ARG A 1 306 ? 14.807 7.285 -21.745 1.00 94.75 306 ARG A N 1
ATOM 2513 C CA . ARG A 1 306 ? 14.169 6.404 -20.755 1.00 94.75 306 ARG A CA 1
ATOM 2514 C C . ARG A 1 306 ? 14.446 6.877 -19.325 1.00 94.75 306 ARG A C 1
ATOM 2516 O O . ARG A 1 306 ? 13.536 6.885 -18.503 1.00 94.75 306 ARG A O 1
ATOM 2523 N N . LEU A 1 307 ? 15.684 7.265 -19.017 1.00 91.94 307 LEU A N 1
ATOM 2524 C CA . LEU A 1 307 ? 16.050 7.769 -17.689 1.00 91.94 307 LEU A CA 1
ATOM 2525 C C . LEU A 1 307 ? 15.375 9.110 -17.371 1.00 91.94 307 LEU A C 1
ATOM 2527 O O . LEU A 1 307 ? 14.905 9.284 -16.248 1.00 91.94 307 LEU A O 1
ATOM 2531 N N . VAL A 1 308 ? 15.290 10.025 -18.342 1.00 93.81 308 VAL A N 1
ATOM 2532 C CA . VAL A 1 308 ? 14.570 11.303 -18.198 1.00 93.81 308 VAL A CA 1
ATOM 2533 C C . VAL A 1 308 ? 13.082 11.054 -17.960 1.00 93.81 308 VAL A C 1
ATOM 2535 O O . VAL A 1 308 ? 12.554 11.529 -16.961 1.00 93.81 308 VAL A O 1
ATOM 2538 N N . GLN A 1 309 ? 12.440 10.216 -18.778 1.00 94.38 309 GLN A N 1
ATOM 2539 C CA . GLN A 1 309 ? 11.023 9.876 -18.621 1.00 94.38 309 GLN A CA 1
ATOM 2540 C C . GLN A 1 309 ? 10.727 9.229 -17.258 1.00 94.38 309 GLN A C 1
ATOM 2542 O O . GLN A 1 309 ? 9.715 9.525 -16.626 1.00 94.38 309 GLN A O 1
ATOM 2547 N N . ASN A 1 310 ? 11.620 8.359 -16.771 1.00 90.81 310 ASN A N 1
ATOM 2548 C CA . ASN A 1 310 ? 11.487 7.780 -15.436 1.00 90.81 310 ASN A CA 1
ATOM 2549 C C . ASN A 1 310 ? 11.557 8.852 -14.337 1.00 90.81 310 ASN A C 1
ATOM 2551 O O . ASN A 1 310 ? 10.787 8.770 -13.383 1.00 90.81 310 ASN A O 1
ATOM 2555 N N . ARG A 1 311 ? 12.452 9.845 -14.465 1.00 86.19 311 ARG A N 1
ATOM 2556 C CA . ARG A 1 311 ? 12.547 10.965 -13.512 1.00 86.19 311 ARG A CA 1
ATOM 2557 C C . ARG A 1 311 ? 11.300 11.843 -13.547 1.00 86.19 311 ARG A C 1
ATOM 2559 O O . ARG A 1 311 ? 10.722 12.075 -12.494 1.00 86.19 311 ARG A O 1
ATOM 2566 N N . GLU A 1 312 ? 10.838 12.234 -14.733 1.00 92.50 312 GLU A N 1
ATOM 2567 C CA . GLU A 1 312 ? 9.613 13.032 -14.896 1.00 92.50 312 GLU A CA 1
ATOM 2568 C C . GLU A 1 312 ? 8.406 12.332 -14.257 1.00 92.50 312 GLU A C 1
ATOM 2570 O O . GLU A 1 312 ? 7.682 12.924 -13.463 1.00 92.50 312 GLU A O 1
ATOM 2575 N N . HIS A 1 313 ? 8.236 11.031 -14.498 1.00 92.00 313 HIS A N 1
ATOM 2576 C CA . HIS A 1 313 ? 7.145 10.265 -13.897 1.00 92.00 313 HIS A CA 1
ATOM 2577 C C . HIS A 1 313 ? 7.299 10.071 -12.371 1.00 92.00 313 HIS A C 1
ATOM 2579 O O . HIS A 1 313 ? 6.300 9.983 -11.648 1.00 92.00 313 HIS A O 1
ATOM 2585 N N . GLU A 1 314 ? 8.528 9.995 -11.844 1.00 83.31 314 GLU A N 1
ATOM 2586 C CA . GLU A 1 314 ? 8.783 10.022 -10.395 1.00 83.31 314 GLU A CA 1
ATOM 2587 C C . GLU A 1 314 ? 8.391 11.372 -9.772 1.00 83.31 314 GLU A C 1
ATOM 2589 O O . GLU A 1 314 ? 7.760 11.382 -8.705 1.00 83.31 314 GLU A O 1
ATOM 2594 N N . ASP A 1 315 ? 8.717 12.476 -10.445 1.00 87.31 315 ASP A N 1
ATOM 2595 C CA . ASP A 1 315 ? 8.398 13.840 -10.019 1.00 87.31 315 ASP A CA 1
ATOM 2596 C C . ASP A 1 315 ? 6.887 14.097 -10.071 1.00 87.31 315 ASP A C 1
ATOM 2598 O O . ASP A 1 315 ? 6.310 14.512 -9.064 1.00 87.31 315 ASP A O 1
ATOM 2602 N N . GLU A 1 316 ? 6.202 13.703 -11.148 1.00 91.69 316 GLU A N 1
ATOM 2603 C CA . GLU A 1 316 ? 4.737 13.768 -11.247 1.00 91.69 316 GLU A CA 1
ATOM 2604 C C . GLU A 1 316 ? 4.044 12.971 -10.130 1.00 91.69 316 GLU A C 1
ATOM 2606 O O . GLU A 1 316 ? 3.051 13.409 -9.539 1.00 91.69 316 GLU A O 1
ATOM 2611 N N . ARG A 1 317 ? 4.547 11.767 -9.813 1.00 88.19 317 ARG A N 1
ATOM 2612 C CA . ARG A 1 317 ? 4.019 10.959 -8.699 1.00 88.19 317 ARG A CA 1
ATOM 2613 C C . ARG A 1 317 ? 4.216 11.659 -7.362 1.00 88.19 317 ARG A C 1
ATOM 2615 O O . ARG A 1 317 ? 3.333 11.584 -6.504 1.00 88.19 317 ARG A O 1
ATOM 2622 N N . TYR A 1 318 ? 5.366 12.298 -7.166 1.00 81.56 318 TYR A N 1
ATOM 2623 C CA . TYR A 1 318 ? 5.637 13.082 -5.969 1.00 81.56 318 TYR A CA 1
ATOM 2624 C C . TYR A 1 318 ? 4.698 14.291 -5.870 1.00 81.56 318 TYR A C 1
ATOM 2626 O O . TYR A 1 318 ? 4.086 14.480 -4.819 1.00 81.56 318 TYR A O 1
ATOM 2634 N N . GLU A 1 319 ? 4.520 15.052 -6.948 1.00 87.31 319 GLU A N 1
ATOM 2635 C CA . GLU A 1 319 ? 3.614 16.206 -7.000 1.00 87.31 319 GLU A CA 1
ATOM 2636 C C . GLU A 1 319 ? 2.172 15.809 -6.683 1.00 87.31 319 GLU A C 1
ATOM 2638 O O . GLU A 1 319 ? 1.570 16.393 -5.783 1.00 87.31 319 GLU A O 1
ATOM 2643 N N . LYS A 1 320 ? 1.665 14.726 -7.288 1.00 90.12 320 LYS A N 1
ATOM 2644 C CA . LYS A 1 320 ? 0.338 14.172 -6.962 1.00 90.12 320 LYS A CA 1
ATOM 2645 C C . LYS A 1 320 ? 0.214 13.792 -5.484 1.00 90.12 320 LYS A C 1
ATOM 2647 O O . LYS A 1 320 ? -0.822 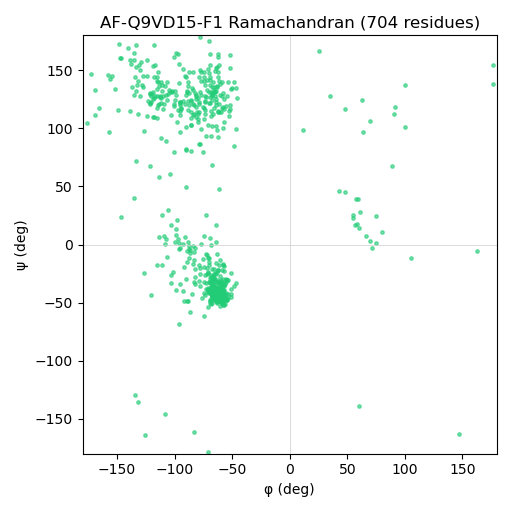14.030 -4.866 1.00 90.12 320 LYS A O 1
ATOM 2652 N N . CYS A 1 321 ? 1.259 13.220 -4.880 1.00 83.81 321 CYS A N 1
ATOM 2653 C CA . CYS A 1 321 ? 1.253 12.891 -3.450 1.00 83.81 321 CYS A CA 1
ATOM 2654 C C . CYS A 1 321 ? 1.240 14.147 -2.562 1.00 83.81 321 CYS A C 1
ATOM 2656 O O . CYS A 1 321 ? 0.585 14.151 -1.514 1.00 83.81 321 CYS A O 1
ATOM 2658 N N . VAL A 1 322 ? 1.958 15.203 -2.956 1.00 81.62 322 VAL A N 1
ATOM 2659 C CA . VAL A 1 322 ? 1.958 16.496 -2.255 1.00 81.62 322 VAL A CA 1
ATOM 2660 C C . VAL A 1 322 ? 0.594 17.172 -2.379 1.00 81.62 322 VAL A C 1
ATOM 2662 O O . VAL A 1 322 ? 0.054 17.622 -1.368 1.00 81.62 322 VAL A O 1
ATOM 2665 N N . GLU A 1 323 ? -0.000 17.173 -3.569 1.00 87.44 323 GLU A N 1
ATOM 2666 C CA . GLU A 1 323 ? -1.330 17.728 -3.825 1.00 87.44 323 GLU A CA 1
ATOM 2667 C C . GLU A 1 323 ? -2.402 17.015 -2.989 1.00 87.44 323 GLU A C 1
ATOM 2669 O O . GLU A 1 323 ? -3.155 17.663 -2.263 1.00 87.44 323 GLU A O 1
ATOM 2674 N N . GLN A 1 324 ? -2.399 15.678 -2.962 1.00 86.50 324 GLN A N 1
ATOM 2675 C CA . GLN A 1 324 ? -3.301 14.897 -2.105 1.00 86.50 324 GLN A CA 1
ATOM 2676 C C . GLN A 1 324 ? -3.117 15.208 -0.612 1.00 86.50 324 GLN A C 1
ATOM 2678 O O . GLN A 1 324 ? -4.087 15.221 0.150 1.00 86.50 324 GLN A O 1
ATOM 2683 N N . ARG A 1 325 ? -1.879 15.463 -0.166 1.00 79.69 325 ARG A N 1
ATOM 2684 C CA . ARG A 1 325 ? -1.590 15.858 1.222 1.00 79.69 325 ARG A CA 1
ATOM 2685 C C . ARG A 1 325 ? -2.147 17.252 1.527 1.00 79.69 325 ARG A C 1
ATOM 2687 O O . ARG A 1 325 ? -2.740 17.436 2.591 1.00 79.69 325 ARG A O 1
ATOM 2694 N N . MET A 1 326 ? -1.996 18.200 0.602 1.00 80.50 326 MET A N 1
ATOM 2695 C CA . MET A 1 326 ? -2.560 19.550 0.711 1.00 80.50 326 MET A CA 1
ATOM 2696 C C . MET A 1 326 ? -4.088 19.522 0.741 1.00 80.50 326 MET A C 1
ATOM 2698 O O . MET A 1 326 ? -4.692 20.153 1.610 1.00 80.50 326 MET A O 1
ATOM 2702 N N . GLU A 1 327 ? -4.712 18.747 -0.144 1.00 87.44 327 GLU A N 1
ATOM 2703 C CA . GLU A 1 327 ? -6.167 18.612 -0.196 1.00 87.44 327 GLU A CA 1
ATOM 2704 C C . GLU A 1 327 ? -6.707 17.966 1.081 1.00 87.44 327 GLU A C 1
ATOM 2706 O O . GLU A 1 327 ? -7.626 18.481 1.718 1.00 87.44 327 GLU A O 1
ATOM 2711 N N . ARG A 1 328 ? -6.044 16.911 1.569 1.00 81.25 328 ARG A N 1
ATOM 2712 C CA . ARG A 1 328 ? -6.379 16.318 2.866 1.00 81.25 328 ARG A CA 1
ATOM 2713 C C . ARG A 1 328 ? -6.279 17.335 4.007 1.00 81.25 328 ARG A C 1
ATOM 2715 O O . ARG A 1 328 ? -7.151 17.346 4.872 1.00 81.25 328 ARG A O 1
ATOM 2722 N N . HIS A 1 329 ? -5.255 18.191 4.025 1.00 81.06 329 HIS A N 1
ATOM 2723 C CA . HIS A 1 329 ? -5.150 19.259 5.024 1.00 81.06 329 HIS A CA 1
ATOM 2724 C C . HIS A 1 329 ? -6.287 20.284 4.909 1.00 81.06 329 HIS A C 1
ATOM 2726 O O . HIS A 1 329 ? -6.778 20.742 5.941 1.00 81.06 329 HIS A O 1
ATOM 2732 N N . ARG A 1 330 ? -6.738 20.629 3.696 1.00 85.25 330 ARG A N 1
ATOM 2733 C CA . ARG A 1 330 ? -7.893 21.522 3.486 1.00 85.25 330 ARG A CA 1
ATOM 2734 C C . ARG A 1 330 ? -9.181 20.916 4.034 1.00 85.25 330 ARG A C 1
ATOM 2736 O O . ARG A 1 330 ? -9.875 21.575 4.805 1.00 85.25 330 ARG A O 1
ATOM 2743 N N . VAL A 1 331 ? -9.448 19.649 3.720 1.00 86.44 331 VAL A N 1
ATOM 2744 C CA . VAL A 1 331 ? -10.628 18.928 4.223 1.00 86.44 331 VAL A CA 1
ATOM 2745 C C . VAL A 1 331 ? -10.598 18.814 5.748 1.00 86.44 331 VAL A C 1
ATOM 2747 O O . VAL A 1 331 ? -11.610 19.072 6.395 1.00 86.44 331 VAL A O 1
ATOM 2750 N N . ILE A 1 332 ? -9.441 18.494 6.341 1.00 81.81 332 ILE A N 1
ATOM 2751 C CA . ILE A 1 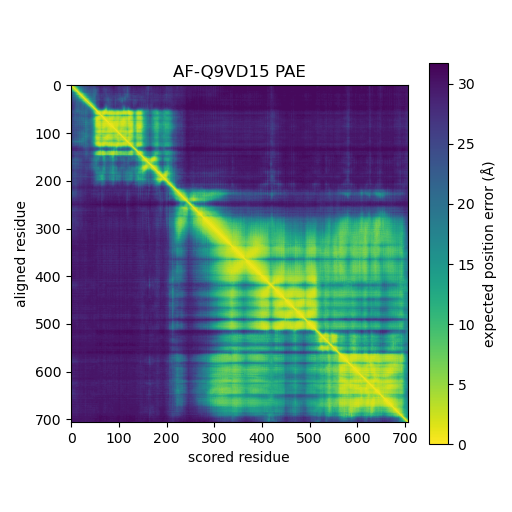332 ? -9.283 18.414 7.804 1.00 81.81 332 ILE A CA 1
ATOM 2752 C C . ILE A 1 332 ? -9.581 19.760 8.475 1.00 81.81 332 ILE A C 1
ATOM 2754 O O . ILE A 1 332 ? -10.220 19.785 9.525 1.00 81.81 332 ILE A O 1
ATOM 2758 N N . LYS A 1 333 ? -9.161 20.878 7.867 1.00 83.31 333 LYS A N 1
ATOM 2759 C CA . LYS A 1 333 ? -9.442 22.219 8.399 1.00 83.31 333 LYS A CA 1
ATOM 2760 C C . LYS A 1 333 ? -10.939 22.540 8.435 1.00 83.31 333 LYS A C 1
ATOM 2762 O O . LYS A 1 333 ? -11.369 23.260 9.329 1.00 83.31 333 LYS A O 1
ATOM 2767 N N . GLN A 1 334 ? -11.718 22.015 7.490 1.00 85.31 334 GLN A N 1
ATOM 2768 C CA . GLN A 1 334 ? -13.170 22.220 7.439 1.00 85.31 334 GLN A CA 1
ATOM 2769 C C . GLN A 1 334 ? -13.931 21.223 8.330 1.00 85.31 334 GLN A C 1
ATOM 2771 O O . GLN A 1 334 ? -14.850 21.608 9.053 1.00 85.31 334 GLN A O 1
ATOM 2776 N N . PHE A 1 335 ? -13.536 19.945 8.309 1.00 86.12 335 PHE A N 1
ATOM 2777 C CA . PHE A 1 335 ? -14.244 18.843 8.966 1.00 86.12 335 PHE A CA 1
ATOM 2778 C C . PHE A 1 335 ? -13.288 17.931 9.766 1.00 86.12 335 PHE A C 1
ATOM 2780 O O . PHE A 1 335 ? -13.044 16.789 9.358 1.00 86.12 335 PHE A O 1
ATOM 2787 N N . PRO A 1 336 ? -12.754 18.387 10.915 1.00 87.88 336 PRO A N 1
ATOM 2788 C CA . PRO A 1 336 ? -11.923 17.565 11.791 1.00 87.88 336 PRO A CA 1
ATOM 2789 C C . PRO A 1 336 ? -12.735 16.399 12.371 1.00 87.88 336 PRO A C 1
ATOM 2791 O O . PRO A 1 336 ? -13.848 16.593 12.865 1.00 87.88 336 PRO A O 1
ATOM 2794 N N . ARG A 1 337 ? -12.195 15.174 12.322 1.00 84.31 337 ARG A N 1
ATOM 2795 C CA . ARG A 1 337 ? -12.880 13.971 12.841 1.00 84.31 337 ARG A CA 1
ATOM 2796 C C . ARG A 1 337 ? -12.086 13.270 13.932 1.00 84.31 337 ARG A C 1
ATOM 2798 O O . ARG A 1 337 ? -12.646 12.847 14.940 1.00 84.31 337 ARG A O 1
ATOM 2805 N N . ASN A 1 338 ? -10.784 13.128 13.723 1.00 81.88 338 ASN A N 1
ATOM 2806 C CA . ASN A 1 338 ? -9.899 12.375 14.602 1.00 81.88 338 ASN A CA 1
ATOM 2807 C C . ASN A 1 338 ? -9.143 13.295 15.561 1.00 81.88 338 ASN A C 1
ATOM 2809 O O . ASN A 1 338 ? -9.025 14.492 15.331 1.00 81.88 338 ASN A O 1
ATOM 2813 N N . LYS A 1 339 ? -8.542 12.719 16.608 1.00 81.69 339 LYS A N 1
ATOM 2814 C CA . LYS A 1 339 ? -7.658 13.467 17.513 1.00 81.69 339 LYS A CA 1
ATOM 2815 C C . LYS A 1 339 ? -6.524 14.172 16.757 1.00 81.69 339 LYS A C 1
ATOM 2817 O O . LYS A 1 339 ? -6.329 15.359 16.964 1.00 81.69 339 LYS A O 1
ATOM 2822 N N . ASP A 1 340 ? -5.858 13.465 15.845 1.00 76.81 340 ASP A N 1
ATOM 2823 C CA . ASP A 1 340 ? -4.770 14.014 15.025 1.00 76.81 340 ASP A CA 1
ATOM 2824 C C . ASP A 1 340 ? -5.227 15.223 14.179 1.00 76.81 340 ASP A C 1
ATOM 2826 O O . ASP A 1 340 ? -4.449 16.144 13.937 1.00 76.81 340 ASP A O 1
ATOM 2830 N N . ASP A 1 341 ? -6.495 15.241 13.754 1.00 83.94 341 ASP A N 1
ATOM 2831 C CA . ASP A 1 341 ? -7.084 16.346 12.992 1.00 83.94 341 ASP A CA 1
ATOM 2832 C C . ASP A 1 341 ? -7.247 17.594 13.880 1.00 83.94 341 ASP A C 1
ATOM 2834 O O . ASP A 1 341 ? -6.928 18.706 13.462 1.00 83.94 341 ASP A O 1
ATOM 2838 N N . PHE A 1 342 ? -7.690 17.410 15.130 1.00 86.44 342 PHE A N 1
ATOM 2839 C CA . PHE A 1 342 ? -7.755 18.490 16.121 1.00 86.44 342 PHE A CA 1
ATOM 2840 C C . PHE A 1 342 ? -6.365 18.957 16.548 1.00 86.44 342 PHE A C 1
ATOM 2842 O O . PHE A 1 342 ? -6.146 20.160 16.666 1.00 86.44 342 PHE A O 1
ATOM 2849 N N . ASP A 1 343 ? -5.410 18.036 16.703 1.00 80.62 343 ASP A N 1
ATOM 2850 C CA . ASP A 1 343 ? -4.009 18.380 16.940 1.00 80.62 343 ASP A CA 1
ATOM 2851 C C . ASP A 1 343 ? -3.507 19.297 15.811 1.00 80.62 343 ASP A C 1
ATOM 2853 O O . ASP A 1 343 ? -2.984 20.370 16.101 1.00 80.62 343 ASP A O 1
ATOM 2857 N N . LEU A 1 344 ? -3.772 18.979 14.535 1.00 80.12 344 LEU A N 1
ATOM 2858 C CA . LEU A 1 344 ? -3.435 19.854 13.400 1.00 80.12 344 LEU A CA 1
ATOM 2859 C C . LEU A 1 344 ? -4.083 21.250 13.490 1.00 80.12 344 LEU A C 1
ATOM 2861 O O . LEU A 1 344 ? -3.435 22.244 13.154 1.00 80.12 344 LEU A O 1
ATOM 2865 N N . LEU A 1 345 ? -5.331 21.356 13.952 1.00 86.94 345 LEU A N 1
ATOM 2866 C CA . LEU A 1 345 ? -5.977 22.655 14.174 1.00 86.94 345 LEU A CA 1
ATOM 2867 C C . LEU A 1 345 ? -5.286 23.449 15.286 1.00 86.94 345 LEU A C 1
ATOM 2869 O O . LEU A 1 345 ? -5.015 24.637 15.103 1.00 86.94 345 LEU A O 1
ATOM 2873 N N . TYR A 1 346 ? -4.918 22.798 16.393 1.00 86.50 346 TYR A N 1
ATOM 2874 C CA . TYR A 1 346 ? -4.121 23.438 17.441 1.00 86.50 346 TYR A CA 1
ATOM 2875 C C . TYR A 1 346 ? -2.747 23.901 16.913 1.00 86.50 346 TYR A C 1
ATOM 2877 O O . TYR A 1 346 ? -2.271 24.954 17.342 1.00 86.50 346 TYR A O 1
ATOM 2885 N N . ALA A 1 347 ? -2.133 23.200 15.940 1.00 80.12 347 ALA A N 1
ATOM 2886 C CA . ALA A 1 347 ? -0.913 23.691 15.256 1.00 80.12 347 ALA A CA 1
ATOM 2887 C C . ALA A 1 347 ? -1.176 25.007 14.591 1.00 80.12 347 ALA A C 1
ATOM 2889 O O . ALA A 1 347 ? -0.349 25.906 14.669 1.00 80.12 347 ALA A O 1
ATOM 2890 N N . GLU A 1 348 ? -2.262 25.060 13.830 1.00 84.75 348 GLU A N 1
ATOM 2891 C CA . GLU A 1 348 ? -2.515 26.192 12.969 1.00 84.75 348 GLU A CA 1
ATOM 2892 C C . GLU A 1 348 ? -2.764 27.437 13.802 1.00 84.75 348 GLU A C 1
ATOM 2894 O O . GLU A 1 348 ? -2.180 28.479 13.511 1.00 84.75 348 GLU A O 1
ATOM 2899 N N . VAL A 1 349 ? -3.499 27.293 14.9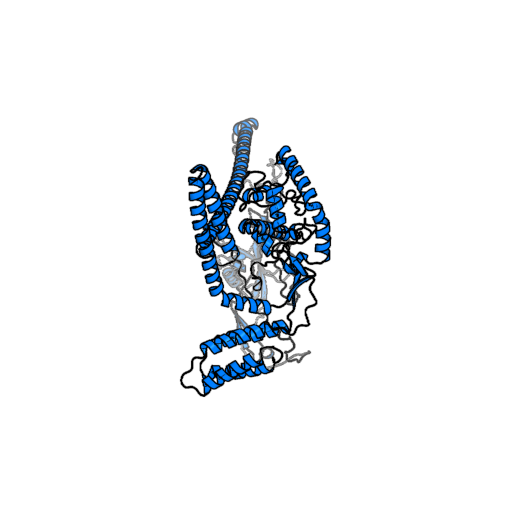08 1.00 89.62 349 VAL A N 1
ATOM 2900 C CA . VAL A 1 349 ? -3.666 28.356 15.903 1.00 89.62 349 VAL A CA 1
ATOM 2901 C C . VAL A 1 349 ? -2.316 28.752 16.512 1.00 89.62 349 VAL A C 1
ATOM 2903 O O . VAL A 1 349 ? -2.000 29.938 16.565 1.00 89.62 349 VAL A O 1
ATOM 2906 N N . ALA A 1 350 ? -1.468 27.795 16.904 1.00 85.81 350 ALA A N 1
ATOM 2907 C CA . ALA A 1 350 ? -0.149 28.097 17.468 1.00 85.81 350 ALA A CA 1
ATOM 2908 C C . ALA A 1 350 ? 0.804 28.771 16.456 1.00 85.81 350 ALA A C 1
ATOM 2910 O O . ALA A 1 350 ? 1.533 29.702 16.808 1.00 85.81 350 ALA A O 1
ATOM 2911 N N . ARG A 1 351 ? 0.792 28.334 15.189 1.00 85.25 351 ARG A N 1
ATOM 2912 C CA . ARG A 1 351 ? 1.567 28.923 14.086 1.00 85.25 351 ARG A CA 1
ATOM 2913 C C . ARG A 1 351 ? 1.097 30.336 13.787 1.00 85.25 351 ARG A C 1
ATOM 2915 O O . ARG A 1 351 ? 1.932 31.235 13.701 1.00 85.25 351 ARG A O 1
ATOM 2922 N N . TRP A 1 352 ? -0.215 30.525 13.681 1.00 91.69 352 TRP A N 1
ATOM 2923 C CA . TRP A 1 352 ? -0.838 31.830 13.508 1.00 91.69 352 TRP A CA 1
ATOM 2924 C C . TRP A 1 352 ? -0.458 32.768 14.655 1.00 91.69 352 TRP A C 1
ATOM 2926 O O . TRP A 1 352 ? 0.079 33.840 14.396 1.00 91.69 352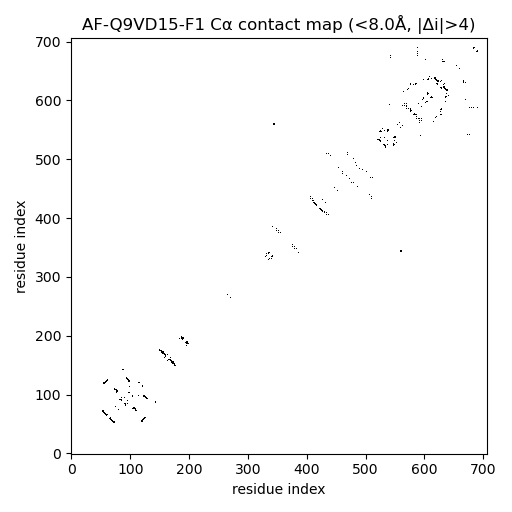 TRP A O 1
ATOM 2936 N N . LYS A 1 353 ? -0.586 32.326 15.912 1.00 91.75 353 LYS A N 1
ATOM 2937 C CA . LYS A 1 353 ? -0.165 33.100 17.087 1.00 91.75 353 LYS A CA 1
ATOM 2938 C C . LYS A 1 353 ? 1.308 33.494 17.018 1.00 91.75 353 LYS A C 1
ATOM 2940 O O . LYS A 1 353 ? 1.645 34.645 17.271 1.00 91.75 353 LYS A O 1
ATOM 2945 N N . LYS A 1 354 ? 2.206 32.565 16.671 1.00 89.06 354 LYS A N 1
ATOM 2946 C CA . LYS A 1 354 ? 3.645 32.857 16.552 1.00 89.06 354 LYS A CA 1
ATOM 2947 C C . LYS A 1 354 ? 3.927 33.877 15.446 1.00 89.06 354 LYS A C 1
ATOM 2949 O O . LYS A 1 354 ? 4.769 34.751 15.641 1.00 89.06 354 LYS A O 1
ATOM 2954 N N . ALA A 1 355 ? 3.256 33.767 14.300 1.00 91.88 355 ALA A N 1
ATOM 2955 C CA . ALA A 1 355 ? 3.386 34.719 13.199 1.00 91.88 355 ALA A CA 1
ATOM 2956 C C . ALA A 1 355 ? 2.845 36.104 13.586 1.00 91.88 355 ALA A C 1
ATOM 2958 O O . ALA A 1 355 ? 3.502 37.114 13.345 1.00 91.88 355 ALA A O 1
ATOM 2959 N N . GLU A 1 356 ? 1.706 36.142 14.266 1.00 93.25 356 GLU A N 1
ATOM 2960 C CA . GLU A 1 356 ? 1.054 37.376 14.684 1.00 93.25 356 GLU A CA 1
ATOM 2961 C C . GLU A 1 356 ? 1.821 38.078 15.807 1.00 93.25 356 GLU A C 1
ATOM 2963 O O . GLU A 1 356 ? 2.021 39.286 15.753 1.00 93.25 356 GLU A O 1
ATOM 2968 N N . LEU A 1 357 ? 2.384 37.329 16.759 1.00 93.56 357 LEU A N 1
ATOM 2969 C CA . LEU A 1 357 ? 3.309 37.876 17.755 1.00 93.56 357 LEU A CA 1
ATOM 2970 C C . LEU A 1 357 ? 4.551 38.494 17.105 1.00 93.56 357 LEU A C 1
ATOM 2972 O O . LEU A 1 357 ? 5.009 39.544 17.559 1.00 93.56 357 LEU A O 1
ATOM 2976 N N . LYS A 1 358 ? 5.095 37.879 16.045 1.00 93.56 358 LYS A N 1
ATOM 2977 C CA . LYS A 1 358 ? 6.204 38.470 15.279 1.00 93.56 358 LYS A CA 1
ATOM 2978 C C . LYS A 1 358 ? 5.768 39.767 14.594 1.00 93.56 358 LYS A C 1
ATOM 2980 O O . LYS A 1 358 ? 6.485 40.756 14.703 1.00 93.56 358 LYS A O 1
ATOM 2985 N N . ARG A 1 359 ? 4.589 39.783 13.961 1.00 95.19 359 ARG A N 1
ATOM 2986 C CA . ARG A 1 359 ? 4.010 40.979 13.325 1.00 95.19 359 ARG A CA 1
ATOM 2987 C C . ARG A 1 359 ? 3.797 42.114 14.331 1.00 95.19 359 ARG A C 1
ATOM 2989 O O . ARG A 1 359 ? 4.220 43.235 14.082 1.00 95.19 359 ARG A O 1
ATOM 2996 N N . ILE A 1 360 ? 3.195 41.820 15.484 1.00 94.62 360 ILE A N 1
ATOM 2997 C CA . ILE A 1 360 ? 2.946 42.803 16.547 1.00 94.62 360 ILE A CA 1
ATOM 2998 C C . ILE A 1 360 ? 4.266 43.344 17.100 1.00 94.62 360 ILE A C 1
ATOM 3000 O O . ILE A 1 360 ? 4.398 44.546 17.291 1.00 94.62 360 ILE A O 1
ATOM 3004 N N . THR A 1 361 ? 5.253 42.471 17.318 1.00 93.50 361 THR A N 1
ATOM 3005 C CA . THR A 1 361 ? 6.577 42.879 17.816 1.00 93.50 361 THR A CA 1
ATOM 3006 C C . THR A 1 361 ? 7.323 43.772 16.823 1.00 93.50 361 THR A C 1
ATOM 3008 O O . THR A 1 361 ? 8.109 44.602 17.256 1.00 93.50 361 THR A O 1
ATOM 3011 N N . ALA A 1 362 ? 7.086 43.614 15.519 1.00 94.12 362 ALA A N 1
ATOM 3012 C CA . ALA A 1 362 ? 7.686 44.462 14.492 1.00 94.12 362 ALA A CA 1
ATOM 3013 C C . ALA A 1 362 ? 6.986 45.826 14.345 1.00 94.12 362 ALA A C 1
ATOM 3015 O O . ALA A 1 362 ? 7.640 46.803 14.000 1.00 94.12 362 ALA A O 1
ATOM 3016 N N . ASN A 1 363 ? 5.672 45.894 14.590 1.00 93.44 363 ASN A N 1
ATOM 3017 C CA . ASN A 1 363 ? 4.867 47.080 14.279 1.00 93.44 363 ASN A CA 1
ATOM 3018 C C . ASN A 1 363 ? 4.556 47.977 15.488 1.00 93.44 363 ASN A C 1
ATOM 3020 O O . ASN A 1 363 ? 4.242 49.148 15.293 1.00 93.44 363 ASN A O 1
ATOM 3024 N N . TYR A 1 364 ? 4.576 47.443 16.714 1.00 92.62 364 TYR A N 1
ATOM 3025 C CA . TYR A 1 364 ? 4.139 48.164 17.912 1.00 92.62 364 TYR A CA 1
ATOM 3026 C C . TYR A 1 364 ? 5.162 48.052 19.042 1.00 92.62 364 TYR A C 1
ATOM 3028 O O . TYR A 1 364 ? 5.683 46.973 19.332 1.00 92.62 364 TYR A O 1
ATOM 3036 N N . GLU A 1 365 ? 5.360 49.155 19.760 1.00 91.50 365 GLU A N 1
ATOM 3037 C CA . GLU A 1 365 ? 6.234 49.236 20.930 1.00 91.50 365 GLU A CA 1
ATOM 3038 C C . GLU A 1 365 ? 5.473 49.743 22.167 1.00 91.50 365 GLU A C 1
ATOM 3040 O O . GLU A 1 365 ? 4.400 50.344 22.073 1.00 91.50 365 GLU A O 1
ATOM 3045 N N . GLY A 1 366 ? 6.012 49.455 23.355 1.00 92.56 366 GLY A N 1
ATOM 3046 C CA . GLY A 1 366 ? 5.489 49.970 24.623 1.00 92.56 366 GLY A CA 1
ATOM 3047 C C . GLY A 1 366 ? 4.034 49.561 24.936 1.00 92.56 366 GLY A C 1
ATOM 3048 O O . GLY A 1 366 ? 3.657 48.406 24.714 1.00 92.56 366 GLY A O 1
ATOM 3049 N N . PRO A 1 367 ? 3.204 50.482 25.470 1.00 94.25 367 PRO A N 1
ATOM 3050 C CA . PRO A 1 367 ? 1.816 50.195 25.846 1.00 94.25 367 PRO A CA 1
ATOM 3051 C C . PRO A 1 367 ? 0.939 49.703 24.686 1.00 94.25 367 PRO A C 1
ATOM 3053 O O . PRO A 1 367 ? 0.093 48.832 24.887 1.00 94.25 367 PRO A O 1
ATOM 3056 N N . ALA A 1 368 ? 1.172 50.199 23.465 1.00 92.44 368 ALA A N 1
ATOM 3057 C CA . ALA A 1 368 ? 0.421 49.784 22.279 1.00 92.44 368 ALA A CA 1
ATOM 3058 C C . ALA A 1 368 ? 0.636 48.296 21.965 1.00 92.44 368 ALA A C 1
ATOM 3060 O O . ALA A 1 368 ? -0.313 47.577 21.660 1.00 92.44 368 ALA A O 1
ATOM 3061 N N . ARG A 1 369 ? 1.868 47.797 22.139 1.00 93.38 369 ARG A N 1
ATOM 3062 C CA . ARG A 1 369 ? 2.180 46.371 21.980 1.00 93.38 369 ARG A CA 1
ATOM 3063 C C . ARG A 1 369 ? 1.402 45.506 22.968 1.00 93.38 369 ARG A C 1
ATOM 3065 O O . ARG A 1 369 ? 0.907 44.452 22.588 1.00 93.38 369 ARG A O 1
ATOM 3072 N N . ILE A 1 370 ? 1.299 45.932 24.227 1.00 93.25 370 ILE A N 1
ATOM 3073 C CA . ILE A 1 370 ? 0.576 45.182 25.267 1.00 93.25 370 ILE A CA 1
ATOM 3074 C C . ILE A 1 370 ? -0.916 45.110 24.924 1.00 93.25 370 ILE A C 1
ATOM 3076 O O . ILE A 1 370 ? -1.506 44.034 25.013 1.00 93.25 370 ILE A O 1
ATOM 3080 N N . ALA A 1 371 ? -1.507 46.221 24.476 1.00 94.75 371 ALA A N 1
ATOM 3081 C CA . ALA A 1 371 ? -2.899 46.254 24.035 1.00 94.75 371 ALA A CA 1
ATOM 3082 C C . ALA A 1 371 ? -3.148 45.299 22.852 1.00 94.75 371 ALA A C 1
ATOM 3084 O O . ALA A 1 371 ? -4.052 44.467 22.916 1.00 94.75 371 ALA A O 1
ATOM 3085 N N . GLU A 1 372 ? -2.299 45.339 21.821 1.00 93.69 372 GLU A N 1
ATOM 3086 C CA . GLU A 1 372 ? -2.403 44.437 20.664 1.00 93.69 372 GLU A CA 1
ATOM 3087 C C . GLU A 1 372 ? -2.196 42.962 21.040 1.00 93.69 372 GLU A C 1
ATOM 3089 O O . GLU A 1 372 ? -2.894 42.082 20.533 1.00 93.69 372 GLU A O 1
ATOM 3094 N N . VAL A 1 373 ? -1.278 42.664 21.967 1.00 94.56 373 VAL A N 1
ATOM 3095 C CA . VAL A 1 373 ? -1.080 41.298 22.481 1.00 94.56 373 VAL A CA 1
ATOM 3096 C C . VAL A 1 373 ? -2.306 40.806 23.259 1.00 94.56 373 VAL A C 1
ATOM 3098 O O . VAL A 1 373 ? -2.662 39.636 23.124 1.00 94.56 373 VAL A O 1
ATOM 3101 N N . ASN A 1 374 ? -2.984 41.666 24.023 1.00 94.62 374 ASN A N 1
ATOM 3102 C CA . ASN A 1 374 ? -4.228 41.294 24.706 1.00 94.62 374 ASN A CA 1
ATOM 3103 C C . ASN A 1 374 ? -5.355 41.004 23.703 1.00 94.62 374 ASN A C 1
ATOM 3105 O O . ASN A 1 374 ? -6.025 39.981 23.821 1.00 94.62 374 ASN A O 1
ATOM 3109 N N . ILE A 1 375 ? -5.497 41.822 22.654 1.00 95.06 375 ILE A N 1
ATOM 3110 C CA . ILE A 1 375 ? -6.452 41.558 21.563 1.00 95.06 375 ILE A CA 1
ATOM 3111 C C . ILE A 1 375 ? -6.126 40.225 20.870 1.00 95.06 375 ILE A C 1
ATOM 3113 O O . ILE A 1 375 ? -7.027 39.455 20.523 1.00 95.06 375 ILE A O 1
ATOM 3117 N N . LEU A 1 376 ? -4.839 39.927 20.662 1.00 95.44 376 LEU A N 1
ATOM 3118 C CA . LEU A 1 376 ? -4.404 38.641 20.119 1.00 95.44 376 LEU A CA 1
ATOM 3119 C C . LEU A 1 376 ? -4.782 37.474 21.041 1.00 95.44 376 LEU A C 1
ATOM 3121 O O . LEU A 1 376 ? -5.243 36.442 20.550 1.00 95.44 376 LEU A O 1
ATOM 3125 N N . LEU A 1 377 ? -4.612 37.632 22.355 1.00 95.00 377 LEU A N 1
ATOM 3126 C CA . LEU A 1 377 ? -4.987 36.622 23.342 1.00 95.00 377 LEU A CA 1
ATOM 3127 C C . LEU A 1 377 ? -6.498 36.350 23.320 1.00 95.00 377 LEU A C 1
ATOM 3129 O O . LEU A 1 377 ? -6.904 35.190 23.299 1.00 95.00 377 LEU A O 1
ATOM 3133 N N . ASP A 1 378 ? -7.330 37.389 23.245 1.00 96.19 378 ASP A N 1
ATOM 3134 C CA . ASP A 1 378 ? -8.785 37.224 23.150 1.00 96.19 378 ASP A CA 1
ATOM 3135 C C . ASP A 1 378 ? -9.184 36.454 21.884 1.00 96.19 378 ASP A C 1
ATOM 3137 O O . ASP A 1 378 ? -10.001 35.527 21.935 1.00 96.19 378 ASP A O 1
ATOM 3141 N N . LYS A 1 379 ? -8.555 36.775 20.746 1.00 96.44 379 LYS A N 1
ATOM 3142 C CA . LYS A 1 379 ? -8.748 36.037 19.488 1.00 96.44 379 LYS A CA 1
ATOM 3143 C C . LYS A 1 379 ? -8.293 34.578 19.608 1.00 96.44 379 LYS A C 1
ATOM 3145 O O . LYS A 1 379 ? -8.989 33.685 19.126 1.00 96.44 379 LYS A O 1
ATOM 3150 N N . GLU A 1 380 ? -7.163 34.310 20.264 1.00 94.00 380 GLU A N 1
ATOM 3151 C CA . GLU A 1 380 ? -6.694 32.943 20.535 1.00 94.00 380 GLU A CA 1
ATOM 3152 C C . GLU A 1 380 ? -7.715 32.159 21.367 1.00 94.00 380 GLU A C 1
ATOM 3154 O O . GLU A 1 380 ? -8.070 31.039 20.997 1.00 94.00 380 GLU A O 1
ATOM 3159 N N . ILE A 1 381 ? -8.230 32.748 22.450 1.00 94.19 381 ILE A N 1
ATOM 3160 C CA . ILE A 1 381 ? -9.236 32.116 23.313 1.00 94.19 381 ILE A CA 1
ATOM 3161 C C . ILE A 1 381 ? -10.500 31.789 22.511 1.00 94.19 381 ILE A C 1
ATOM 3163 O O . ILE A 1 381 ? -11.038 30.685 22.628 1.00 94.19 381 ILE A O 1
ATOM 3167 N N . GLN A 1 382 ? -10.965 32.707 21.661 1.00 95.81 382 GLN A N 1
ATOM 3168 C CA . GLN A 1 382 ? -12.124 32.472 20.794 1.00 95.81 382 GLN A CA 1
ATOM 3169 C C . GLN A 1 382 ? -11.893 31.306 19.824 1.00 95.81 382 GLN A C 1
ATOM 3171 O O . GLN A 1 382 ? -12.759 30.436 19.705 1.00 95.81 382 GLN A O 1
ATOM 3176 N N . LEU A 1 383 ? -10.722 31.245 19.180 1.00 93.88 383 LEU A N 1
ATOM 3177 C CA . LEU A 1 383 ? -10.369 30.154 18.269 1.00 93.88 383 LEU A CA 1
ATOM 3178 C C . LEU A 1 383 ? -10.283 28.809 18.999 1.00 93.88 383 LEU A C 1
ATOM 3180 O O . LEU A 1 383 ? -10.887 27.836 18.549 1.00 93.88 383 LEU A O 1
ATOM 3184 N N . LEU A 1 384 ? -9.596 28.749 20.144 1.00 92.00 384 LEU A N 1
ATOM 3185 C CA . LEU A 1 384 ? -9.473 27.521 20.937 1.00 92.00 384 LEU A CA 1
ATOM 3186 C C . LEU A 1 384 ? -10.837 27.030 21.440 1.00 92.00 384 LEU A C 1
ATOM 3188 O O . LEU A 1 384 ? -11.135 25.838 21.339 1.00 92.00 384 LEU A O 1
ATOM 3192 N N . ASN A 1 385 ? -11.698 27.939 21.901 1.00 93.94 385 ASN A N 1
ATOM 3193 C CA . ASN A 1 385 ? -13.070 27.610 22.287 1.00 93.94 385 ASN A CA 1
ATOM 3194 C C . ASN A 1 385 ? -13.896 27.108 21.094 1.00 93.94 385 ASN A C 1
ATOM 3196 O O . ASN A 1 385 ? -14.697 26.185 21.249 1.00 93.94 385 ASN A O 1
ATOM 3200 N N . GLY A 1 386 ? -13.704 27.684 19.904 1.00 93.25 386 GLY A N 1
ATOM 3201 C CA . GLY A 1 386 ? -14.325 27.211 18.665 1.00 93.25 386 GLY A CA 1
ATOM 3202 C C . GLY A 1 386 ? -13.920 25.774 18.327 1.00 93.25 386 GLY A C 1
ATOM 3203 O O . GLY A 1 386 ? -14.790 24.925 18.112 1.00 93.25 386 GLY A O 1
ATOM 3204 N N . VAL A 1 387 ? -12.616 25.480 18.376 1.00 91.31 387 VAL A N 1
ATOM 3205 C CA . VAL A 1 387 ? -12.076 24.127 18.155 1.00 91.31 387 VAL A CA 1
ATOM 3206 C C . VAL A 1 387 ? -12.639 23.141 19.182 1.00 91.31 387 VAL A C 1
ATOM 3208 O O . VAL A 1 387 ? -13.085 22.056 18.808 1.00 91.31 387 VAL A O 1
ATOM 3211 N N . GLU A 1 388 ? -12.701 23.516 20.462 1.00 90.31 388 GLU A N 1
ATOM 3212 C CA . GLU A 1 388 ? -13.214 22.634 21.518 1.00 90.31 388 GLU A CA 1
ATOM 3213 C C . GLU A 1 388 ? -14.727 22.379 21.392 1.00 90.31 388 GLU A C 1
ATOM 3215 O O . GLU A 1 388 ? -15.198 21.257 21.604 1.00 90.31 388 GLU A O 1
ATOM 3220 N N . ARG A 1 389 ? -15.517 23.378 20.975 1.00 92.69 389 ARG A N 1
ATOM 3221 C CA . ARG A 1 389 ? -16.945 23.180 20.659 1.00 92.69 389 ARG A CA 1
ATOM 3222 C C . ARG A 1 389 ? -17.123 22.183 19.520 1.00 92.69 389 ARG A C 1
ATOM 3224 O O . ARG A 1 389 ? -17.918 21.253 19.649 1.00 92.69 389 ARG A O 1
ATOM 3231 N N . GLN A 1 390 ? -16.368 22.343 18.434 1.00 90.81 390 GLN A N 1
ATOM 3232 C CA . GLN A 1 390 ? -16.438 21.435 17.292 1.00 90.81 390 GLN A CA 1
ATOM 3233 C C . GLN A 1 390 ? -15.987 20.022 17.671 1.00 90.81 390 GLN A C 1
ATOM 3235 O O . GLN A 1 390 ? -16.650 19.050 17.309 1.00 90.81 390 GLN A O 1
ATOM 3240 N N . ARG A 1 391 ? -14.936 19.898 18.487 1.00 90.44 391 ARG A N 1
ATOM 3241 C CA . ARG A 1 391 ? -14.496 18.625 19.063 1.00 90.44 391 ARG A CA 1
ATOM 3242 C C . ARG A 1 391 ? -15.603 17.935 19.853 1.00 90.44 391 ARG A C 1
ATOM 3244 O O . ARG A 1 391 ? -15.839 16.748 19.641 1.00 90.44 391 ARG A O 1
ATOM 3251 N N . ASN A 1 392 ? -16.323 18.666 20.700 1.00 90.44 392 ASN A N 1
ATOM 3252 C CA . ASN A 1 392 ? -17.450 18.125 21.460 1.00 90.44 392 ASN A CA 1
ATOM 3253 C C . ASN A 1 392 ? -18.626 17.697 20.569 1.00 90.44 392 ASN A C 1
ATOM 3255 O O . ASN A 1 392 ? -19.217 16.642 20.808 1.00 90.44 392 ASN A O 1
ATOM 3259 N N . LEU A 1 393 ? -18.950 18.471 19.530 1.00 91.81 393 LEU A N 1
ATOM 3260 C CA . LEU A 1 393 ? -19.987 18.109 18.557 1.00 91.81 393 LEU A CA 1
ATOM 3261 C C . LEU A 1 393 ? -19.626 16.823 17.806 1.00 91.81 393 LEU A C 1
ATOM 3263 O O . LEU A 1 393 ? -20.433 15.897 17.748 1.00 91.81 393 LEU A O 1
ATOM 3267 N N . VAL A 1 394 ? -18.396 16.736 17.298 1.00 90.06 394 VAL A N 1
ATOM 3268 C CA . VAL A 1 394 ? -17.879 15.548 16.603 1.00 90.06 394 VAL A CA 1
ATOM 3269 C C . VAL A 1 394 ? -17.841 14.344 17.541 1.00 90.06 394 VAL A C 1
ATOM 3271 O O . VAL A 1 394 ? -18.257 13.252 17.159 1.00 90.06 394 VAL A O 1
ATOM 3274 N N . TYR A 1 395 ? -17.409 14.536 18.789 1.00 88.56 395 TYR A N 1
ATOM 3275 C CA . TYR A 1 395 ? -17.378 13.478 19.794 1.00 88.56 395 TYR A CA 1
ATOM 3276 C C . TYR A 1 395 ? -18.770 12.879 20.031 1.00 88.56 395 TYR A C 1
ATOM 3278 O O . TYR A 1 395 ? -18.904 11.653 20.040 1.00 88.56 395 TYR A O 1
ATOM 3286 N N . LYS A 1 396 ? -19.802 13.721 20.170 1.00 89.25 396 LYS A N 1
ATOM 3287 C CA . LYS A 1 396 ? -21.199 13.278 20.311 1.00 89.25 396 LYS A CA 1
ATOM 3288 C C . LYS A 1 396 ? -21.711 12.595 19.039 1.00 89.25 396 LYS A C 1
ATOM 3290 O O . LYS A 1 396 ? -22.247 11.498 19.120 1.00 89.25 396 LYS A O 1
ATOM 3295 N N . ALA A 1 397 ? -21.475 13.180 17.864 1.00 88.56 397 ALA A N 1
ATOM 3296 C CA . ALA A 1 397 ? -21.913 12.605 16.588 1.00 88.56 397 ALA A CA 1
ATOM 3297 C C . ALA A 1 397 ? -21.276 11.233 16.293 1.00 88.56 397 ALA A C 1
ATOM 3299 O O . ALA A 1 397 ? -21.898 10.371 15.679 1.00 88.56 397 ALA A O 1
ATOM 3300 N N . MET A 1 398 ? -20.038 11.007 16.744 1.00 88.12 398 MET A N 1
ATOM 3301 C CA . MET A 1 398 ? -19.326 9.735 16.577 1.00 88.12 398 MET A CA 1
ATOM 3302 C C . MET A 1 398 ? -19.538 8.755 17.739 1.00 88.12 398 MET A C 1
ATOM 3304 O O . MET A 1 398 ? -18.855 7.733 17.793 1.00 88.12 398 MET A O 1
ATOM 3308 N N . GLU A 1 399 ? -20.416 9.040 18.703 1.00 87.81 399 GLU A N 1
ATOM 3309 C CA . GLU A 1 399 ? -20.612 8.180 19.876 1.00 87.81 399 GLU A CA 1
ATOM 3310 C C . GLU A 1 399 ? -21.048 6.760 19.492 1.00 87.81 399 GLU A C 1
ATOM 3312 O O . GLU A 1 399 ? -20.413 5.794 19.920 1.00 87.81 399 GLU A O 1
ATOM 3317 N N . ASP A 1 400 ? -22.053 6.628 18.628 1.00 86.12 400 ASP A N 1
ATOM 3318 C CA . ASP A 1 400 ? -22.558 5.321 18.194 1.00 86.12 400 ASP A CA 1
ATOM 3319 C C . ASP A 1 400 ? -21.510 4.536 17.406 1.00 86.12 400 ASP A C 1
ATOM 3321 O O . ASP A 1 400 ? -21.282 3.356 17.673 1.00 86.12 400 ASP A O 1
ATOM 3325 N N . PHE A 1 401 ? -20.787 5.214 16.510 1.00 88.44 401 PHE A N 1
ATOM 3326 C CA . PHE A 1 401 ? -19.676 4.610 15.775 1.00 88.44 401 PHE A CA 1
ATOM 3327 C C . PHE A 1 401 ? -18.590 4.085 16.724 1.00 88.44 401 PHE A C 1
ATOM 3329 O O . PHE A 1 401 ? -18.056 2.993 16.527 1.00 88.44 401 PHE A O 1
ATOM 3336 N N . ARG A 1 402 ? -18.270 4.839 17.782 1.00 88.94 402 ARG A N 1
ATOM 3337 C CA . ARG A 1 402 ? -17.284 4.435 18.791 1.00 88.94 402 ARG A CA 1
ATOM 3338 C C . ARG A 1 402 ? -17.765 3.246 19.616 1.00 88.94 402 ARG A C 1
ATOM 3340 O O . ARG A 1 402 ? -16.971 2.336 19.846 1.00 88.94 402 ARG A O 1
ATOM 3347 N N . LYS A 1 403 ? -19.037 3.221 20.024 1.00 89.56 403 LYS A N 1
ATOM 3348 C CA . LYS A 1 403 ? -19.636 2.066 20.714 1.00 89.56 403 LYS A CA 1
ATOM 3349 C C . LYS A 1 403 ? -19.580 0.818 19.835 1.00 89.56 403 LYS A C 1
ATOM 3351 O O . LYS A 1 403 ? -19.093 -0.213 20.287 1.00 89.56 403 LYS A O 1
ATOM 3356 N N . ASP A 1 404 ? -19.975 0.926 18.569 1.00 89.88 404 ASP A N 1
ATOM 3357 C CA . ASP A 1 404 ? -19.929 -0.193 17.623 1.00 89.88 404 ASP A CA 1
ATOM 3358 C C . ASP A 1 404 ? -18.496 -0.680 17.371 1.00 89.88 404 ASP A C 1
ATOM 3360 O O . ASP A 1 404 ? -18.249 -1.886 17.306 1.00 89.88 404 ASP A O 1
ATOM 3364 N N . GLN A 1 405 ? -17.532 0.238 17.259 1.00 90.31 405 GLN A N 1
ATOM 3365 C CA . GLN A 1 405 ? -16.125 -0.126 17.118 1.00 90.31 405 GLN A CA 1
ATOM 3366 C C . GLN A 1 405 ? -15.601 -0.823 18.379 1.00 90.31 405 GLN A C 1
ATOM 3368 O O . GLN A 1 405 ? -14.895 -1.820 18.252 1.00 90.31 405 GLN A O 1
ATOM 3373 N N . LEU A 1 406 ? -15.971 -0.360 19.580 1.00 91.44 406 LEU A N 1
ATOM 3374 C CA . LEU A 1 406 ? -15.589 -1.013 20.835 1.00 91.44 406 LEU A CA 1
ATOM 3375 C C . LEU A 1 406 ? -16.103 -2.451 20.897 1.00 91.44 406 LEU A C 1
ATOM 3377 O O . LEU A 1 406 ? -15.334 -3.355 21.206 1.00 91.44 406 LEU A O 1
ATOM 3381 N N . LEU A 1 407 ? -17.378 -2.666 20.566 1.00 91.50 407 LEU A N 1
ATOM 3382 C CA . LEU A 1 407 ? -17.986 -3.999 20.547 1.00 91.50 407 LEU A CA 1
ATOM 3383 C C . LEU A 1 407 ? -17.282 -4.919 19.546 1.00 91.50 407 LEU A C 1
ATOM 3385 O O . LEU A 1 407 ? -16.989 -6.070 19.864 1.00 91.50 407 LEU A O 1
ATOM 3389 N N . LYS A 1 408 ? -16.934 -4.394 18.363 1.00 91.50 408 LYS A N 1
ATOM 3390 C CA . LYS A 1 408 ? -16.133 -5.132 17.378 1.00 91.50 408 LYS A CA 1
ATOM 3391 C C . LYS A 1 408 ? -14.764 -5.511 17.928 1.00 91.50 408 LYS A C 1
ATOM 3393 O O . LYS A 1 408 ? -14.367 -6.652 17.751 1.00 91.50 408 LYS A O 1
ATOM 3398 N N . GLU A 1 409 ? -14.045 -4.592 18.574 1.00 89.25 409 GLU A N 1
ATOM 3399 C CA . GLU A 1 409 ? -12.731 -4.896 19.159 1.00 89.25 409 GLU A CA 1
ATOM 3400 C C . GLU A 1 409 ? -12.831 -5.916 20.304 1.00 89.25 409 GLU A C 1
ATOM 3402 O O . GLU A 1 409 ? -12.031 -6.844 20.347 1.00 89.25 409 GLU A O 1
ATOM 3407 N N . MET A 1 410 ? -13.825 -5.802 21.193 1.00 87.56 410 MET A N 1
ATOM 3408 C CA . MET A 1 410 ? -14.031 -6.766 22.286 1.00 87.56 410 MET A CA 1
ATOM 3409 C C . MET A 1 410 ? -14.442 -8.158 21.781 1.00 87.56 410 MET A C 1
ATOM 3411 O O . MET A 1 410 ? -14.178 -9.156 22.445 1.00 87.56 410 MET A O 1
ATOM 3415 N N . GLY A 1 411 ? -15.092 -8.228 20.617 1.00 89.25 411 GLY A N 1
ATOM 3416 C CA . GLY A 1 411 ? -15.479 -9.479 19.970 1.00 89.25 411 GLY A CA 1
ATOM 3417 C C . GLY A 1 411 ? -14.405 -10.093 19.069 1.00 89.25 411 GLY A C 1
ATOM 3418 O O . GLY A 1 411 ? -14.636 -11.173 18.525 1.00 89.25 411 GLY A O 1
ATOM 3419 N N . LYS A 1 412 ? -13.258 -9.430 18.861 1.00 89.50 412 LYS A N 1
ATOM 3420 C CA . LYS A 1 412 ? -12.186 -9.980 18.023 1.00 89.50 412 LYS A CA 1
ATOM 3421 C C . LYS A 1 412 ? -11.442 -11.105 18.745 1.00 89.50 412 LYS A C 1
ATOM 3423 O O . LYS A 1 412 ? -11.153 -10.969 19.934 1.00 89.50 412 LYS A O 1
ATOM 3428 N N . PRO A 1 413 ? -11.071 -12.178 18.024 1.00 89.31 413 PRO A N 1
ATOM 3429 C CA . PRO A 1 413 ? -10.173 -13.188 18.561 1.00 89.31 413 PRO A CA 1
ATOM 3430 C C . PRO A 1 413 ? -8.802 -12.572 18.862 1.00 89.31 413 PRO A C 1
ATOM 3432 O O . PRO A 1 413 ? -8.381 -11.595 18.238 1.00 89.31 413 PRO A O 1
ATOM 3435 N N . ILE A 1 414 ? -8.095 -13.154 19.825 1.00 85.81 414 ILE A N 1
ATOM 3436 C CA . ILE A 1 414 ? -6.743 -12.729 20.179 1.00 85.81 414 ILE A CA 1
ATOM 3437 C C . ILE A 1 414 ? -5.799 -13.196 19.071 1.00 85.81 414 ILE A C 1
ATOM 3439 O O . ILE A 1 414 ? -5.727 -14.388 18.783 1.00 85.81 414 ILE A O 1
ATOM 3443 N N . GLU A 1 415 ? -5.077 -12.260 18.455 1.00 83.75 415 GLU A N 1
ATOM 3444 C CA . GLU A 1 415 ? -4.152 -12.543 17.355 1.00 83.75 415 GLU A CA 1
ATOM 3445 C C . GLU A 1 415 ? -2.700 -12.337 17.788 1.00 83.75 415 GLU A C 1
ATOM 3447 O O . GLU A 1 415 ? -2.360 -11.334 18.428 1.00 83.75 415 GLU A O 1
ATOM 3452 N N . TRP A 1 416 ? -1.822 -13.255 17.394 1.00 79.25 416 TRP A N 1
ATOM 3453 C CA . TRP A 1 416 ? -0.377 -13.065 17.486 1.00 79.25 416 TRP A CA 1
ATOM 3454 C C . TRP A 1 416 ? 0.340 -13.754 16.329 1.00 79.25 416 TRP A C 1
ATOM 3456 O O . TRP A 1 416 ? -0.201 -14.624 15.648 1.00 79.25 416 TRP A O 1
ATOM 3466 N N . VAL A 1 417 ? 1.576 -13.328 16.088 1.00 75.25 417 VAL A N 1
ATOM 3467 C CA . VAL A 1 417 ? 2.453 -13.963 15.107 1.00 75.25 417 VAL A CA 1
ATOM 3468 C C . VAL A 1 417 ? 3.208 -15.072 15.829 1.00 75.25 417 VAL A C 1
ATOM 3470 O O . VAL A 1 417 ? 3.931 -14.810 16.789 1.00 75.25 417 VAL A O 1
ATOM 3473 N N . GLY A 1 418 ? 2.958 -16.311 15.421 1.00 74.19 418 GLY A N 1
ATOM 3474 C CA . GLY A 1 418 ? 3.650 -17.492 15.914 1.00 74.19 418 GLY A CA 1
ATOM 3475 C C . GLY A 1 418 ? 4.985 -17.725 15.208 1.00 74.19 418 GLY A C 1
ATOM 3476 O O . GLY A 1 418 ? 5.555 -16.845 14.564 1.00 74.19 418 GLY A O 1
ATOM 3477 N N . TYR A 1 419 ? 5.482 -18.953 15.319 1.00 72.50 419 TYR A N 1
ATOM 3478 C CA . TYR A 1 419 ? 6.696 -19.391 14.638 1.00 72.50 419 TYR A CA 1
ATOM 3479 C C . TYR A 1 419 ? 6.543 -19.300 13.106 1.00 72.50 419 TYR A C 1
ATOM 3481 O O . TYR A 1 419 ? 5.487 -19.625 12.571 1.00 72.50 419 TYR A O 1
ATOM 3489 N N . LYS A 1 420 ? 7.600 -18.877 12.392 1.00 72.25 420 LYS A N 1
ATOM 3490 C CA . LYS A 1 420 ? 7.618 -18.703 10.919 1.00 72.25 420 LYS A CA 1
ATOM 3491 C C . LYS A 1 420 ? 6.582 -17.703 10.368 1.00 72.25 420 LYS A C 1
ATOM 3493 O O . LYS A 1 420 ? 5.992 -17.945 9.320 1.00 72.25 420 LYS A O 1
ATOM 3498 N N . ASP A 1 421 ? 6.353 -16.586 11.058 1.00 71.12 421 ASP A N 1
ATOM 3499 C CA . ASP A 1 421 ? 5.419 -15.526 10.634 1.00 71.12 421 ASP A CA 1
ATOM 3500 C C . ASP A 1 421 ? 3.951 -15.981 10.435 1.00 71.12 421 ASP A C 1
ATOM 3502 O O . ASP A 1 421 ? 3.142 -15.271 9.829 1.00 71.12 421 ASP A O 1
ATOM 3506 N N . SER A 1 422 ? 3.554 -17.142 10.975 1.00 75.50 422 SER A N 1
ATOM 3507 C CA . SER A 1 422 ? 2.168 -17.614 10.898 1.00 75.50 422 SER A CA 1
ATOM 3508 C C . SER A 1 422 ? 1.272 -16.812 11.845 1.00 75.50 422 SER A C 1
ATOM 3510 O O . SER A 1 422 ? 1.522 -16.778 13.051 1.00 75.50 422 SER A O 1
ATOM 3512 N N . LYS A 1 423 ? 0.205 -16.192 11.335 1.00 79.06 423 LYS A N 1
ATOM 3513 C CA . LYS A 1 423 ? -0.803 -15.530 12.178 1.00 79.06 423 LYS A CA 1
ATOM 3514 C C . LYS A 1 423 ? -1.690 -16.581 12.841 1.00 79.06 423 LYS A C 1
ATOM 3516 O O . LYS A 1 423 ? -2.371 -17.331 12.148 1.00 79.06 423 LYS A O 1
ATOM 3521 N N . ILE A 1 424 ? -1.671 -16.627 14.168 1.00 78.25 424 ILE A N 1
ATOM 3522 C CA . ILE A 1 424 ? -2.504 -17.519 14.977 1.00 78.25 424 ILE A CA 1
ATOM 3523 C C . ILE A 1 424 ? -3.631 -16.679 15.581 1.00 78.25 424 ILE A C 1
ATOM 3525 O O . ILE A 1 424 ? -3.376 -15.610 16.139 1.00 78.25 424 ILE A O 1
ATOM 3529 N N . HIS A 1 425 ? -4.867 -17.165 15.457 1.00 87.81 425 HIS A N 1
ATOM 3530 C CA . HIS A 1 425 ? -6.063 -16.556 16.038 1.00 87.81 425 HIS A CA 1
ATOM 3531 C C . HIS A 1 425 ? -6.614 -17.485 17.125 1.00 87.81 425 HIS A C 1
ATOM 3533 O O . HIS A 1 425 ? -6.858 -18.661 16.860 1.00 87.81 425 HIS A O 1
ATOM 3539 N N . MET A 1 426 ? -6.827 -16.966 18.334 1.00 86.38 426 MET A N 1
ATOM 3540 C CA . MET A 1 426 ? -7.441 -17.692 19.446 1.00 86.38 426 MET A CA 1
ATOM 3541 C C . MET A 1 426 ? -8.763 -17.040 19.818 1.00 86.38 426 MET A C 1
ATOM 3543 O O . MET A 1 426 ? -8.808 -15.882 20.239 1.00 86.38 426 MET A O 1
ATOM 3547 N N . ASP A 1 427 ? -9.838 -17.799 19.665 1.00 90.00 427 ASP A N 1
ATOM 3548 C CA . ASP A 1 427 ? -11.183 -17.362 19.998 1.00 90.00 427 ASP A CA 1
ATOM 3549 C C . ASP A 1 427 ? -11.600 -17.935 21.355 1.00 90.00 427 ASP A C 1
ATOM 3551 O O . ASP A 1 427 ? -11.585 -19.146 21.564 1.00 90.00 427 ASP A O 1
ATOM 3555 N N . LEU A 1 428 ? -11.928 -17.053 22.296 1.00 89.25 428 LEU A N 1
ATOM 3556 C CA . LEU A 1 428 ? -12.312 -17.400 23.658 1.00 89.25 428 LEU A CA 1
ATOM 3557 C C . LEU A 1 428 ? -13.841 -17.448 23.785 1.00 89.25 428 LEU A C 1
ATOM 3559 O O . LEU A 1 428 ? -14.569 -16.726 23.104 1.00 89.25 428 LEU A O 1
ATOM 3563 N N . LEU A 1 429 ? -14.346 -18.208 24.758 1.00 90.12 429 LEU A N 1
ATOM 3564 C CA . LEU A 1 429 ? -15.769 -18.168 25.134 1.00 90.12 429 LEU A CA 1
ATOM 3565 C C . LEU A 1 429 ? -16.223 -16.743 25.500 1.00 90.12 429 LEU A C 1
ATOM 3567 O O . LEU A 1 429 ? -17.347 -16.348 25.205 1.00 90.12 429 LEU A O 1
ATOM 3571 N N . SER A 1 430 ? -15.332 -15.928 26.077 1.00 87.88 430 SER A N 1
ATOM 3572 C CA . SER A 1 430 ? -15.610 -14.522 26.380 1.00 87.88 430 SER A CA 1
ATOM 3573 C C . SER A 1 430 ? -15.758 -13.654 25.123 1.00 87.88 430 SER A C 1
ATOM 3575 O O . SER A 1 430 ? -16.663 -12.820 25.076 1.00 87.88 430 SER A O 1
ATOM 3577 N N . THR A 1 431 ? -14.935 -13.855 24.086 1.00 90.88 431 THR A N 1
ATOM 3578 C CA . THR A 1 431 ? -15.040 -13.124 22.807 1.00 90.88 431 THR A CA 1
ATOM 3579 C C . THR A 1 431 ? -16.250 -13.588 21.994 1.00 90.88 431 THR A C 1
ATOM 3581 O O . THR A 1 431 ? -16.900 -12.777 21.329 1.00 90.88 431 THR A O 1
ATOM 3584 N N . GLN A 1 432 ? -16.616 -14.870 22.083 1.00 91.94 432 GLN A N 1
ATOM 3585 C CA . GLN A 1 432 ? -17.871 -15.403 21.536 1.00 91.94 432 GLN A CA 1
ATOM 3586 C C . GLN A 1 432 ? -19.097 -14.800 22.232 1.00 91.94 432 GLN A C 1
ATOM 3588 O O . GLN A 1 432 ? -19.974 -14.268 21.548 1.00 91.94 432 GLN A O 1
ATOM 3593 N N . ARG A 1 433 ? -19.116 -14.779 23.574 1.00 92.31 433 ARG A N 1
ATOM 3594 C CA . ARG A 1 433 ? -20.177 -14.144 24.376 1.00 92.31 433 ARG A CA 1
ATOM 3595 C C . ARG A 1 433 ? -20.382 -12.684 23.979 1.00 92.31 433 ARG A C 1
ATOM 3597 O O . ARG A 1 433 ? -21.510 -12.266 23.739 1.00 92.31 433 ARG A O 1
ATOM 3604 N N . VAL A 1 434 ? -19.300 -11.910 23.854 1.00 92.69 434 VAL A N 1
ATOM 3605 C CA . VAL A 1 434 ? -19.388 -10.504 23.426 1.00 92.69 434 VAL A CA 1
ATOM 3606 C C . VAL A 1 434 ? -20.031 -10.376 22.047 1.00 92.69 434 VAL A C 1
ATOM 3608 O O . VAL A 1 434 ? -20.888 -9.513 21.868 1.00 92.69 434 VAL A O 1
ATOM 3611 N N . ARG A 1 435 ? -19.660 -11.218 21.073 1.00 94.38 435 ARG A N 1
ATOM 3612 C CA . ARG A 1 435 ? -20.260 -11.183 19.726 1.00 94.38 435 ARG A CA 1
ATOM 3613 C C . ARG A 1 435 ? -21.743 -11.531 19.751 1.00 94.38 435 ARG A C 1
ATOM 3615 O O . ARG A 1 435 ? -22.528 -10.796 19.159 1.00 94.38 435 ARG A O 1
ATOM 3622 N N . PHE A 1 436 ? -22.120 -12.578 20.479 1.00 94.62 436 PHE A N 1
ATOM 3623 C CA . PHE A 1 436 ? -23.516 -12.974 20.645 1.00 94.62 436 PHE A CA 1
ATOM 3624 C C . PHE A 1 436 ? -24.364 -11.839 21.241 1.00 94.62 436 PHE A C 1
ATOM 3626 O O . PHE A 1 436 ? -25.341 -11.404 20.630 1.00 94.62 436 PHE A O 1
ATOM 3633 N N . LEU A 1 437 ? -23.933 -11.264 22.369 1.00 94.75 437 LEU A N 1
ATOM 3634 C CA . LEU A 1 437 ? -24.641 -10.145 22.998 1.00 94.75 437 LEU A CA 1
ATOM 3635 C C . LEU A 1 437 ? -24.623 -8.875 22.127 1.00 94.75 437 LEU A C 1
ATOM 3637 O O . LEU A 1 437 ? -25.570 -8.095 22.141 1.00 94.75 437 LEU A O 1
ATOM 3641 N N . THR A 1 438 ? -23.571 -8.662 21.333 1.00 94.69 438 THR A N 1
ATOM 3642 C CA . THR A 1 438 ? -23.489 -7.532 20.392 1.00 94.69 438 THR A CA 1
ATOM 3643 C C . THR A 1 438 ? -24.564 -7.612 19.311 1.00 94.69 438 THR A C 1
ATOM 3645 O O . THR A 1 438 ? -25.118 -6.576 18.938 1.00 94.69 438 THR A O 1
ATOM 3648 N N . GLU A 1 439 ? -24.883 -8.807 18.810 1.00 94.50 439 GLU A N 1
ATOM 3649 C CA . GLU A 1 439 ? -25.978 -8.969 17.846 1.00 94.50 439 GLU A CA 1
ATOM 3650 C C . GLU A 1 439 ? -27.331 -8.651 18.491 1.00 94.50 439 GLU A C 1
ATOM 3652 O O . GLU A 1 439 ? -28.086 -7.845 17.943 1.00 94.50 439 GLU A O 1
ATOM 3657 N N . ILE A 1 440 ? -27.575 -9.129 19.718 1.00 94.38 440 ILE A N 1
ATOM 3658 C CA . ILE A 1 440 ? -28.774 -8.757 20.490 1.00 94.38 440 ILE A CA 1
ATOM 3659 C C . ILE A 1 440 ? -28.846 -7.235 20.693 1.00 94.38 440 ILE A C 1
ATOM 3661 O O . ILE A 1 440 ? -29.896 -6.624 20.507 1.00 94.38 440 ILE A O 1
ATOM 3665 N N . TYR A 1 441 ? -27.724 -6.588 21.009 1.00 94.12 441 TYR A N 1
ATOM 3666 C CA . TYR A 1 441 ? -27.645 -5.136 21.178 1.00 94.12 441 TYR A CA 1
ATOM 3667 C C . TYR A 1 441 ? -27.941 -4.352 19.891 1.00 94.12 441 TYR A C 1
ATOM 3669 O O . TYR A 1 441 ? -28.595 -3.305 19.925 1.00 94.12 441 TYR A O 1
ATOM 3677 N N . LYS A 1 442 ? -27.481 -4.833 18.732 1.00 93.12 442 LYS A N 1
ATOM 3678 C CA . LYS A 1 442 ? -27.852 -4.238 17.437 1.00 93.12 442 LYS A CA 1
ATOM 3679 C C . LYS A 1 442 ? -29.344 -4.397 17.178 1.00 93.12 442 LYS A C 1
ATOM 3681 O O . LYS A 1 442 ? -29.987 -3.446 16.741 1.00 93.12 442 LYS A O 1
ATOM 3686 N N . ASP A 1 443 ? -29.888 -5.562 17.488 1.00 92.19 443 ASP A N 1
ATOM 3687 C CA . ASP A 1 443 ? -31.300 -5.867 17.311 1.00 92.19 443 ASP A CA 1
ATOM 3688 C C . ASP A 1 443 ? -32.217 -5.088 18.260 1.00 92.19 443 ASP A C 1
ATOM 3690 O O . ASP A 1 443 ? -33.308 -4.688 17.850 1.00 92.19 443 ASP A O 1
ATOM 3694 N N . LEU A 1 444 ? -31.752 -4.779 19.475 1.00 91.25 444 LEU A N 1
ATOM 3695 C CA . LEU A 1 444 ? -32.444 -3.915 20.435 1.00 91.25 444 LEU A CA 1
ATOM 3696 C C . LEU A 1 444 ? -32.670 -2.495 19.901 1.00 91.25 444 LEU A C 1
ATOM 3698 O O . LEU A 1 444 ? -33.692 -1.895 20.241 1.00 91.25 444 LEU A O 1
ATOM 3702 N N . ARG A 1 445 ? -31.755 -1.980 19.066 1.00 89.38 445 ARG A N 1
ATOM 3703 C CA . ARG A 1 445 ? -31.819 -0.631 18.470 1.00 89.38 445 ARG A CA 1
ATOM 3704 C C . ARG A 1 445 ? -32.682 -0.552 17.207 1.00 89.38 445 ARG A C 1
ATOM 3706 O O . ARG A 1 445 ? -33.044 0.549 16.799 1.00 89.38 445 ARG A O 1
ATOM 3713 N N . LYS A 1 446 ? -33.002 -1.684 16.572 1.00 89.38 446 LYS A N 1
ATOM 3714 C CA . LYS A 1 446 ? -33.826 -1.695 15.357 1.00 89.38 446 LYS A CA 1
ATOM 3715 C C . LYS A 1 446 ? -35.295 -1.413 15.706 1.00 89.38 446 LYS A C 1
ATOM 3717 O O . LYS A 1 446 ? -35.806 -1.994 16.668 1.00 89.38 446 LYS A O 1
ATOM 3722 N N . PRO A 1 447 ? -36.000 -0.573 14.927 1.00 85.31 447 PRO A N 1
ATOM 3723 C CA . PRO A 1 447 ? -37.442 -0.431 15.069 1.00 85.31 447 PRO A CA 1
ATOM 3724 C C . PRO A 1 447 ? -38.119 -1.753 14.684 1.00 85.31 447 PRO A C 1
ATOM 3726 O O . PRO A 1 447 ? -37.795 -2.346 13.657 1.00 85.31 447 PRO A O 1
ATOM 3729 N N . ARG A 1 448 ? -39.037 -2.229 15.529 1.00 86.19 448 ARG A N 1
ATOM 3730 C CA . ARG A 1 448 ? -39.811 -3.464 15.329 1.00 86.19 448 ARG A CA 1
ATOM 3731 C C . ARG A 1 448 ? -41.297 -3.188 15.525 1.00 86.19 448 ARG A C 1
ATOM 3733 O O . ARG A 1 448 ? -41.652 -2.235 16.225 1.00 86.19 448 ARG A O 1
ATOM 3740 N N . SER A 1 449 ? -42.142 -4.033 14.933 1.00 89.12 449 SER A N 1
ATOM 3741 C CA . SER A 1 449 ? -43.578 -4.029 15.214 1.00 89.12 449 SER A CA 1
ATOM 3742 C C . SER A 1 449 ? -43.832 -4.368 16.692 1.00 89.12 449 SER A C 1
ATOM 3744 O O . SER A 1 449 ? -42.955 -4.887 17.389 1.00 89.12 449 SER A O 1
ATOM 3746 N N . LYS A 1 450 ? -45.024 -4.041 17.202 1.00 87.44 450 LYS A N 1
ATOM 3747 C CA . LYS A 1 450 ? -45.381 -4.271 18.610 1.00 87.44 450 LYS A CA 1
ATOM 3748 C C . LYS A 1 450 ? -45.256 -5.751 19.000 1.00 87.44 450 LYS A C 1
ATOM 3750 O O . LYS A 1 450 ? -44.706 -6.052 20.057 1.00 87.44 450 LYS A O 1
ATOM 3755 N N . GLU A 1 451 ? -45.754 -6.641 18.149 1.00 88.75 451 GLU A N 1
ATOM 3756 C CA . GLU A 1 451 ? -45.773 -8.091 18.369 1.00 88.75 451 GLU A CA 1
ATOM 3757 C C . GLU A 1 451 ? -44.354 -8.665 18.310 1.00 88.75 451 GLU A C 1
ATOM 3759 O O . GLU A 1 451 ? -43.892 -9.253 19.290 1.00 88.75 451 GLU A O 1
ATOM 3764 N N . ASP A 1 452 ? -43.597 -8.340 17.255 1.00 91.44 452 ASP A N 1
ATOM 3765 C CA . ASP A 1 452 ? -42.200 -8.775 17.112 1.00 91.44 452 ASP A CA 1
ATOM 3766 C C . ASP A 1 452 ? -41.314 -8.275 18.260 1.00 91.44 452 ASP A C 1
ATOM 3768 O O . ASP A 1 452 ? -40.350 -8.933 18.664 1.00 91.44 452 ASP A O 1
ATOM 3772 N N . ARG A 1 453 ? -41.600 -7.074 18.782 1.00 92.44 453 ARG A N 1
ATOM 3773 C CA . ARG A 1 453 ? -40.864 -6.508 19.916 1.00 92.44 453 ARG A CA 1
ATOM 3774 C C . ARG A 1 453 ? -41.178 -7.253 21.208 1.00 92.44 453 ARG A C 1
ATOM 3776 O O . ARG A 1 453 ? -40.254 -7.469 21.985 1.00 92.44 453 ARG A O 1
ATOM 3783 N N . LEU A 1 454 ? -42.430 -7.648 21.438 1.00 91.69 454 LEU A N 1
ATOM 3784 C CA . LEU A 1 454 ? -42.815 -8.425 22.620 1.00 91.69 454 LEU A CA 1
ATOM 3785 C C . LEU A 1 454 ? -42.134 -9.796 22.631 1.00 91.69 454 LEU A C 1
ATOM 3787 O O . LEU A 1 454 ? -41.570 -10.181 23.658 1.00 91.69 454 LEU A O 1
ATOM 3791 N N . ASP A 1 455 ? -42.120 -10.494 21.497 1.00 93.00 455 ASP A N 1
ATOM 3792 C CA . ASP A 1 455 ? -41.439 -11.787 21.387 1.00 93.00 455 ASP A CA 1
ATOM 3793 C C . ASP A 1 455 ? -39.928 -11.651 21.544 1.00 93.00 455 ASP A C 1
ATOM 3795 O O . ASP A 1 455 ? -39.299 -12.430 22.264 1.00 93.00 455 ASP A O 1
ATOM 3799 N N . PHE A 1 456 ? -39.346 -10.602 20.966 1.00 93.75 456 PHE A N 1
ATOM 3800 C CA . PHE A 1 456 ? -37.932 -10.312 21.157 1.00 93.75 456 PHE A CA 1
ATOM 3801 C C . PHE A 1 456 ? -37.590 -9.996 22.617 1.00 93.75 456 PHE A C 1
ATOM 3803 O O . PHE A 1 456 ? -36.604 -10.516 23.129 1.00 93.75 456 PHE A O 1
ATOM 3810 N N . ILE A 1 457 ? -38.407 -9.203 23.323 1.00 93.56 457 ILE A N 1
ATOM 3811 C CA . ILE A 1 457 ? -38.192 -8.926 24.752 1.00 93.56 457 ILE A CA 1
ATOM 3812 C C . ILE A 1 457 ? -38.234 -10.227 25.559 1.00 93.56 457 ILE A C 1
ATOM 3814 O O . ILE A 1 457 ? -37.370 -10.424 26.408 1.00 93.56 457 ILE A O 1
ATOM 3818 N N . ARG A 1 458 ? -39.165 -11.148 25.271 1.00 92.81 458 ARG A N 1
ATOM 3819 C CA . ARG A 1 458 ? -39.201 -12.464 25.939 1.00 92.81 458 ARG A CA 1
ATOM 3820 C C . ARG A 1 458 ? -37.902 -13.244 25.728 1.00 92.81 458 ARG A C 1
ATOM 3822 O O . ARG A 1 458 ? -37.354 -13.768 26.694 1.00 92.81 458 ARG A O 1
ATOM 3829 N N . GLN A 1 459 ? -37.389 -13.279 24.496 1.00 93.38 459 GLN A N 1
ATOM 3830 C CA . GLN A 1 459 ? -36.116 -13.939 24.179 1.00 93.38 459 GLN A CA 1
ATOM 3831 C C . GLN A 1 459 ? -34.941 -13.283 24.918 1.00 93.38 459 GLN A C 1
ATOM 3833 O O . GLN A 1 459 ? -34.134 -13.974 25.536 1.00 93.38 459 GLN A O 1
ATOM 3838 N N . VAL A 1 460 ? -34.867 -11.948 24.914 1.00 94.44 460 VAL A N 1
ATOM 3839 C CA . VAL A 1 460 ? -33.812 -11.198 25.614 1.00 94.44 460 VAL A CA 1
ATOM 3840 C C . VAL A 1 460 ? -33.880 -11.422 27.125 1.00 94.44 460 VAL A C 1
ATOM 3842 O O . VAL A 1 460 ? -32.844 -11.625 27.749 1.00 94.44 460 VAL A O 1
ATOM 3845 N N . MET A 1 461 ? -35.074 -11.439 27.723 1.00 93.06 461 MET A N 1
ATOM 3846 C CA . MET A 1 461 ? -35.253 -11.710 29.155 1.00 93.06 461 MET A CA 1
ATOM 3847 C C . MET A 1 461 ? -34.787 -13.122 29.537 1.00 93.06 461 MET A C 1
ATOM 3849 O O . MET A 1 461 ? -34.170 -13.291 30.590 1.00 93.06 461 MET A O 1
ATOM 3853 N N . ALA A 1 462 ? -35.017 -14.121 28.679 1.00 93.38 462 ALA A N 1
ATOM 3854 C CA . ALA A 1 462 ? -34.501 -15.473 28.893 1.00 93.38 462 ALA A CA 1
ATOM 3855 C C . ALA A 1 462 ? -32.963 -15.490 28.903 1.00 93.38 462 ALA A C 1
ATOM 3857 O O . ALA A 1 462 ? -32.373 -15.979 29.862 1.00 93.38 462 ALA A O 1
ATOM 3858 N N . VAL A 1 463 ? -32.322 -14.844 27.920 1.00 92.25 463 VAL A N 1
ATOM 3859 C CA . VAL A 1 463 ? -30.852 -14.702 27.875 1.00 92.25 463 VAL A CA 1
ATOM 3860 C C . VAL A 1 463 ? -30.324 -13.941 29.097 1.00 92.25 463 VAL A C 1
ATOM 3862 O O . VAL A 1 463 ? -29.316 -14.324 29.682 1.00 92.25 463 VAL A O 1
ATOM 3865 N N . LEU A 1 464 ? -31.010 -12.882 29.536 1.00 91.56 464 LEU A N 1
ATOM 3866 C CA . LEU A 1 464 ? -30.612 -12.122 30.725 1.00 91.56 464 LEU A CA 1
ATOM 3867 C C . LEU A 1 464 ? -30.643 -12.969 32.000 1.00 91.56 464 LEU A C 1
ATOM 3869 O O . LEU A 1 464 ? -29.832 -12.738 32.893 1.00 91.56 464 LEU A O 1
ATOM 3873 N N . THR A 1 465 ? -31.534 -13.957 32.080 1.00 90.44 465 THR A N 1
ATOM 3874 C CA . THR A 1 465 ? -31.645 -14.848 33.246 1.00 90.44 465 THR A CA 1
ATOM 3875 C C . THR A 1 465 ? -30.413 -15.749 33.395 1.00 90.44 465 THR A C 1
ATOM 3877 O O . THR A 1 465 ? -30.104 -16.192 34.497 1.00 90.44 465 THR A O 1
ATOM 3880 N N . GLU A 1 466 ? -29.640 -15.956 32.328 1.00 87.06 466 GLU A N 1
ATOM 3881 C CA . GLU A 1 466 ? -28.344 -16.648 32.391 1.00 87.06 466 GLU A CA 1
ATOM 3882 C C . GLU A 1 466 ? -27.213 -15.734 32.913 1.00 87.06 466 GLU A C 1
ATOM 3884 O O . GLU A 1 466 ? -26.184 -16.205 33.399 1.00 87.06 466 GLU A O 1
ATOM 3889 N N . GLU A 1 467 ? -27.412 -14.413 32.887 1.00 85.31 467 GLU A N 1
ATOM 3890 C CA . GLU A 1 467 ? -26.407 -13.380 33.173 1.00 85.31 467 GLU A CA 1
ATOM 3891 C C . GLU A 1 467 ? -26.594 -12.704 34.548 1.00 85.31 467 GLU A C 1
ATOM 3893 O O . GLU A 1 467 ? -26.199 -11.553 34.762 1.00 85.31 467 GLU A O 1
ATOM 3898 N N . THR A 1 468 ? -27.143 -13.429 35.529 1.00 85.12 468 THR A N 1
ATOM 3899 C CA . THR A 1 468 ? -27.444 -12.919 36.889 1.00 85.12 468 THR A CA 1
ATOM 3900 C C . THR A 1 468 ? -26.243 -12.351 37.644 1.00 85.12 468 THR A C 1
ATOM 3902 O O . THR A 1 468 ? -26.403 -11.589 38.593 1.00 85.12 468 THR A O 1
ATOM 3905 N N . CYS A 1 469 ? -25.022 -12.689 37.230 1.00 84.06 469 CYS A N 1
ATOM 3906 C CA . CYS A 1 469 ? -23.798 -12.180 37.840 1.00 84.06 469 CYS A CA 1
ATOM 3907 C C . CYS A 1 469 ? -23.475 -10.713 37.525 1.00 84.06 469 CYS A C 1
ATOM 3909 O O . CYS A 1 469 ? -22.526 -10.173 38.096 1.00 84.06 469 CYS A O 1
ATOM 3911 N N . PHE A 1 470 ? -24.209 -10.070 36.617 1.00 87.19 470 PHE A N 1
ATOM 3912 C CA . PHE A 1 470 ? -24.029 -8.652 36.328 1.00 87.19 470 PHE A CA 1
ATOM 3913 C C . PHE A 1 470 ? -24.600 -7.782 37.468 1.00 87.19 470 PHE A C 1
ATOM 3915 O O . PHE A 1 470 ? -25.770 -7.935 37.810 1.00 87.19 470 PHE A O 1
ATOM 3922 N N . PRO A 1 471 ? -23.839 -6.823 38.038 1.00 88.12 471 PRO A N 1
ATOM 3923 C CA . PRO A 1 471 ? -24.291 -6.042 39.196 1.00 88.12 471 PRO A CA 1
ATOM 3924 C C . PRO A 1 471 ? -25.607 -5.278 38.992 1.00 88.12 471 PRO A C 1
ATOM 3926 O O . PRO A 1 471 ? -26.402 -5.176 39.919 1.00 88.12 471 PRO A O 1
ATOM 3929 N N . HIS A 1 472 ? -25.858 -4.769 37.780 1.00 90.94 472 HIS A N 1
ATOM 3930 C CA . HIS A 1 472 ? -27.085 -4.032 37.446 1.00 90.94 472 HIS A CA 1
ATOM 3931 C C . HIS A 1 472 ? -28.131 -4.920 36.749 1.00 90.94 472 HIS A C 1
ATOM 3933 O O . HIS A 1 472 ? -29.019 -4.415 36.063 1.00 90.94 472 HIS A O 1
ATOM 3939 N N . PHE A 1 473 ? -28.033 -6.247 36.900 1.00 92.31 473 PHE A N 1
ATOM 3940 C CA . PHE A 1 473 ? -29.011 -7.192 36.356 1.00 92.31 473 PHE A CA 1
ATOM 3941 C C . PHE A 1 473 ? -30.451 -6.900 36.819 1.00 92.31 473 PHE A C 1
ATOM 3943 O O . PHE A 1 473 ? -31.315 -6.823 35.945 1.00 92.31 473 PHE A O 1
ATOM 3950 N N . PRO A 1 474 ? -30.739 -6.666 38.122 1.00 92.12 474 PRO A N 1
ATOM 3951 C CA . PRO A 1 474 ? -32.112 -6.434 38.578 1.00 92.12 474 PRO A CA 1
ATOM 3952 C C . PRO A 1 474 ? -32.754 -5.210 37.919 1.00 92.12 474 PRO A C 1
ATOM 3954 O O . PRO A 1 474 ? -33.902 -5.261 37.493 1.00 92.12 474 PRO A O 1
ATOM 3957 N N . GLU A 1 475 ? -31.986 -4.126 37.778 1.00 94.06 475 GLU A N 1
ATOM 3958 C CA . GLU A 1 475 ? -32.444 -2.896 37.129 1.00 94.06 475 GLU A CA 1
ATOM 3959 C C . GLU A 1 475 ? -32.702 -3.113 35.633 1.00 94.06 475 GLU A C 1
ATOM 3961 O O . GLU A 1 475 ? -33.719 -2.671 35.102 1.00 94.06 475 GLU A O 1
ATOM 3966 N N . LEU A 1 476 ? -31.802 -3.819 34.942 1.00 94.56 476 LEU A N 1
ATOM 3967 C CA . LEU A 1 476 ? -31.968 -4.116 33.521 1.00 94.56 476 LEU A CA 1
ATOM 3968 C C . LEU A 1 476 ? -33.189 -5.010 33.265 1.00 94.56 476 LEU A C 1
ATOM 3970 O O . LEU A 1 476 ? -33.936 -4.767 32.318 1.00 94.56 476 LEU A O 1
ATOM 3974 N N . PHE A 1 477 ? -33.403 -6.019 34.109 1.00 93.94 477 PHE A N 1
ATOM 3975 C CA . PHE A 1 477 ? -34.540 -6.927 33.995 1.00 93.94 477 PHE A CA 1
ATOM 3976 C C . PHE A 1 477 ? -35.871 -6.202 34.241 1.00 93.94 477 PHE A C 1
ATOM 3978 O O . PHE A 1 477 ? -36.792 -6.337 33.433 1.00 93.94 477 PHE A O 1
ATOM 3985 N N . ASP A 1 478 ? -35.946 -5.368 35.286 1.00 94.00 478 ASP A N 1
ATOM 3986 C CA . ASP A 1 478 ? -37.123 -4.541 35.590 1.00 94.00 478 ASP A CA 1
ATOM 3987 C C . ASP A 1 478 ? -37.479 -3.600 34.428 1.00 94.00 478 ASP A C 1
ATOM 3989 O O . ASP A 1 478 ? -38.641 -3.483 34.036 1.00 94.00 478 ASP A O 1
ATOM 3993 N N . LEU A 1 479 ? -36.478 -2.990 33.783 1.00 95.19 479 LEU A N 1
ATOM 3994 C CA . LEU A 1 479 ? -36.715 -2.136 32.617 1.00 95.19 479 LEU A CA 1
ATOM 3995 C C . LEU A 1 479 ? -37.307 -2.900 31.424 1.00 95.19 479 LEU A C 1
ATOM 3997 O O . LEU A 1 479 ? -38.101 -2.324 30.677 1.00 95.19 479 LEU A O 1
ATOM 4001 N N . PHE A 1 480 ? -36.937 -4.163 31.204 1.00 94.50 480 PHE A N 1
ATOM 4002 C CA . PHE A 1 480 ? -37.543 -4.971 30.141 1.00 94.50 480 PHE A CA 1
ATOM 4003 C C . PHE A 1 480 ? -38.959 -5.422 30.494 1.00 94.50 480 PHE A C 1
ATOM 4005 O O . PHE A 1 480 ? -39.847 -5.331 29.641 1.00 94.50 480 PHE A O 1
ATOM 4012 N N . ASP A 1 481 ? -39.201 -5.833 31.740 1.00 93.38 481 ASP A N 1
ATOM 4013 C CA . ASP A 1 481 ? -40.547 -6.218 32.172 1.00 93.38 481 ASP A CA 1
ATOM 4014 C C . ASP A 1 481 ? -41.508 -5.020 32.141 1.00 93.38 481 ASP A C 1
ATOM 4016 O O . ASP A 1 481 ? -42.637 -5.116 31.657 1.00 93.38 481 ASP A O 1
ATOM 4020 N N . ARG A 1 482 ? -41.028 -3.833 32.521 1.00 92.44 482 ARG A N 1
ATOM 4021 C CA . ARG A 1 482 ? -41.796 -2.592 32.421 1.00 92.44 482 ARG A CA 1
ATOM 4022 C C . ARG A 1 482 ? -42.102 -2.197 30.972 1.00 92.44 482 ARG A C 1
ATOM 4024 O O . ARG A 1 482 ? -43.226 -1.772 30.707 1.00 92.44 482 ARG A O 1
ATOM 4031 N N . GLU A 1 483 ? -41.171 -2.361 30.023 1.00 91.75 483 GLU A N 1
ATOM 4032 C CA . GLU A 1 483 ? -41.474 -2.160 28.590 1.00 91.75 483 GLU A CA 1
ATOM 4033 C C . GLU A 1 483 ? -42.535 -3.152 28.113 1.00 91.75 483 GLU A C 1
ATOM 4035 O O . GLU A 1 483 ? -43.506 -2.751 27.471 1.00 91.75 483 GLU A O 1
ATOM 4040 N N . LYS A 1 484 ? -42.381 -4.434 28.453 1.00 91.44 484 LYS A N 1
ATOM 4041 C CA . LYS A 1 484 ? -43.337 -5.490 28.109 1.00 91.44 484 LYS A CA 1
ATOM 4042 C C . LYS A 1 484 ? -44.737 -5.171 28.640 1.00 91.44 484 LYS A C 1
ATOM 4044 O O . LYS A 1 484 ? -45.701 -5.253 27.881 1.00 91.44 484 LYS A O 1
ATOM 4049 N N . ASN A 1 485 ? -44.854 -4.759 29.902 1.00 91.50 485 ASN A N 1
ATOM 4050 C CA . ASN A 1 485 ? -46.131 -4.397 30.518 1.00 91.50 485 ASN A CA 1
ATOM 4051 C C . ASN A 1 485 ? -46.752 -3.157 29.855 1.00 91.50 485 ASN A C 1
ATOM 4053 O O . ASN A 1 485 ? -47.947 -3.155 29.560 1.00 91.50 485 ASN A O 1
ATOM 4057 N N . LEU A 1 486 ? -45.953 -2.130 29.544 1.00 90.31 486 LEU A N 1
ATOM 4058 C CA . LEU A 1 486 ? -46.435 -0.953 28.811 1.00 90.31 486 LEU A CA 1
ATOM 4059 C C . LEU A 1 486 ? -46.938 -1.322 27.412 1.00 90.31 486 LEU A C 1
ATOM 4061 O O . LEU A 1 486 ? -48.014 -0.880 27.017 1.00 90.31 486 LEU A O 1
ATOM 4065 N N . LEU A 1 487 ? -46.205 -2.170 26.687 1.00 87.81 487 LEU A N 1
ATOM 4066 C CA . LEU A 1 487 ? -46.624 -2.651 25.373 1.00 87.81 487 LEU A CA 1
ATOM 4067 C C . LEU A 1 487 ? -47.919 -3.469 25.464 1.00 87.81 487 LEU A C 1
ATOM 4069 O O . LEU A 1 487 ? -48.793 -3.307 24.618 1.00 87.81 487 LEU A O 1
ATOM 4073 N N . LEU A 1 488 ? -48.079 -4.329 26.469 1.00 87.75 488 LEU A N 1
ATOM 4074 C CA . LEU A 1 488 ? -49.276 -5.165 26.606 1.00 87.75 488 LEU A CA 1
ATOM 4075 C C . LEU A 1 488 ? -50.525 -4.354 26.968 1.00 87.75 488 LEU A C 1
ATOM 4077 O O . LEU A 1 488 ? -51.559 -4.528 26.324 1.00 87.75 488 LEU A O 1
ATOM 4081 N N . TYR A 1 489 ? -50.432 -3.472 27.965 1.00 86.00 489 TYR A N 1
ATOM 4082 C CA . TYR A 1 489 ? -51.619 -2.904 28.614 1.00 86.00 489 TYR A CA 1
ATOM 4083 C C . TYR A 1 489 ? -51.959 -1.470 28.200 1.00 86.00 489 TYR A C 1
ATOM 4085 O O . TYR A 1 489 ? -53.123 -1.078 28.281 1.00 86.00 489 TYR A O 1
ATOM 4093 N N . ALA A 1 490 ? -50.990 -0.666 27.756 1.00 81.75 490 ALA A N 1
ATOM 4094 C CA . ALA A 1 490 ? -51.256 0.730 27.418 1.00 81.75 490 ALA A CA 1
ATOM 4095 C C . ALA A 1 490 ? -51.656 0.893 25.938 1.00 81.75 490 ALA A C 1
ATOM 4097 O O . ALA A 1 490 ? -51.149 0.203 25.057 1.00 81.75 490 ALA A O 1
ATOM 4098 N N . LYS A 1 491 ? -52.575 1.829 25.650 1.00 72.31 491 LYS A N 1
ATOM 4099 C CA . LYS A 1 491 ? -52.962 2.216 24.273 1.00 72.31 491 LYS A CA 1
ATOM 4100 C C . LYS A 1 491 ? -51.997 3.230 23.649 1.00 72.31 491 LYS A C 1
ATOM 4102 O O . LYS A 1 491 ? -51.766 3.189 22.448 1.00 72.31 491 LYS A O 1
ATOM 4107 N N . SER A 1 492 ? 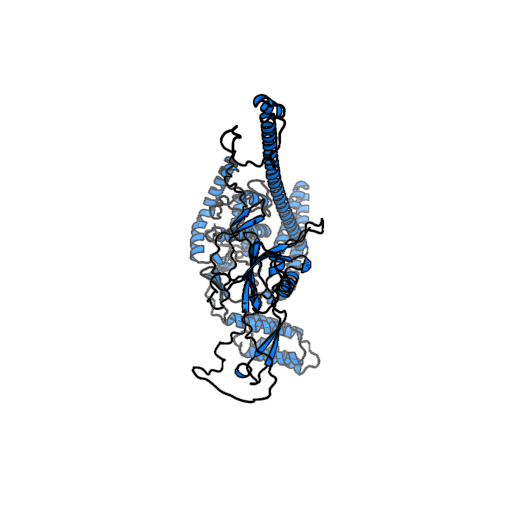-51.435 4.118 24.466 1.00 66.88 492 SER A N 1
ATOM 4108 C CA . SER A 1 492 ? -50.450 5.134 24.084 1.00 66.88 492 SER A CA 1
ATOM 4109 C C . SER A 1 492 ? -49.341 5.154 25.128 1.00 66.88 492 SER A C 1
ATOM 4111 O O . SER A 1 492 ? -49.626 5.239 26.323 1.00 66.88 492 SER A O 1
ATOM 4113 N N . PHE A 1 493 ? -48.091 5.058 24.694 1.00 73.00 493 PHE A N 1
ATOM 4114 C CA . PHE A 1 493 ? -46.944 4.938 25.586 1.00 73.00 493 PHE A CA 1
ATOM 4115 C C . PHE A 1 493 ? -45.704 5.538 24.923 1.00 73.00 493 PHE A C 1
ATOM 4117 O O . PHE A 1 493 ? -45.414 5.246 23.764 1.00 73.00 493 PHE A O 1
ATOM 4124 N N . ASP A 1 494 ? -44.963 6.354 25.673 1.00 82.75 494 ASP A N 1
ATOM 4125 C CA . ASP A 1 494 ? -43.614 6.771 25.298 1.00 82.75 494 ASP A CA 1
ATOM 4126 C C . ASP A 1 494 ? -42.606 5.842 25.983 1.00 82.75 494 ASP A C 1
ATOM 4128 O O . ASP A 1 494 ? -42.464 5.817 27.208 1.00 82.75 494 ASP A O 1
ATOM 4132 N N . VAL A 1 495 ? -41.934 5.032 25.170 1.00 86.12 495 VAL A N 1
ATOM 4133 C CA . VAL A 1 495 ? -40.929 4.057 25.607 1.00 86.12 495 VAL A CA 1
ATOM 4134 C C . VAL A 1 495 ? -39.510 4.491 25.237 1.00 86.12 495 VAL A C 1
ATOM 4136 O O . VAL A 1 495 ? -38.570 3.736 25.483 1.00 86.12 495 VAL A O 1
ATOM 4139 N N . GLU A 1 496 ? -39.303 5.686 24.670 1.00 86.75 496 GLU A N 1
ATOM 4140 C CA . GLU A 1 496 ? -37.984 6.094 24.171 1.00 86.75 496 GLU A CA 1
ATOM 4141 C C . GLU A 1 496 ? -36.936 6.193 25.278 1.00 86.75 496 GLU A C 1
ATOM 4143 O O . GLU A 1 496 ? -35.826 5.672 25.141 1.00 86.75 496 GLU A O 1
ATOM 4148 N N . ILE A 1 497 ? -37.278 6.846 26.391 1.00 89.75 497 ILE A N 1
ATOM 4149 C CA . ILE A 1 497 ? -36.366 7.005 27.532 1.00 89.75 497 ILE A CA 1
ATOM 4150 C C . ILE A 1 497 ? -36.039 5.635 28.134 1.00 89.75 497 ILE A C 1
ATOM 4152 O O . ILE A 1 497 ? -34.883 5.352 28.458 1.00 89.75 497 ILE A O 1
ATOM 4156 N N . LEU A 1 498 ? -37.050 4.767 28.228 1.00 91.06 498 LEU A N 1
ATOM 4157 C CA . LEU A 1 498 ? -36.904 3.415 28.754 1.00 91.06 498 LEU A CA 1
ATOM 4158 C C . LEU A 1 498 ? -35.944 2.598 27.876 1.00 91.06 498 LEU A C 1
ATOM 4160 O O . LEU A 1 498 ? -34.972 2.039 28.380 1.00 91.06 498 LEU A O 1
ATOM 4164 N N . ARG A 1 499 ? -36.141 2.633 26.552 1.00 92.12 499 ARG A N 1
ATOM 4165 C CA . ARG A 1 499 ? -35.277 1.970 25.564 1.00 92.12 499 ARG A CA 1
ATOM 4166 C C . ARG A 1 499 ? -33.854 2.514 25.566 1.00 92.12 499 ARG A C 1
ATOM 4168 O O . ARG A 1 499 ? -32.909 1.731 25.469 1.00 92.12 499 ARG A O 1
ATOM 4175 N N . LYS A 1 500 ? -33.664 3.831 25.714 1.00 91.44 500 LYS A N 1
ATOM 4176 C CA . LYS A 1 500 ? -32.325 4.435 25.856 1.00 91.44 500 LYS A CA 1
ATOM 4177 C C . LYS A 1 500 ? -31.603 3.867 27.077 1.00 91.44 500 LYS A C 1
ATOM 4179 O O . LYS A 1 500 ? -30.453 3.448 26.962 1.00 91.44 500 LYS A O 1
ATOM 4184 N N . ARG A 1 501 ? -32.291 3.786 28.218 1.00 94.25 501 ARG A N 1
ATOM 4185 C CA . ARG A 1 501 ? -31.721 3.275 29.471 1.00 94.25 501 ARG A CA 1
ATOM 4186 C C . ARG A 1 501 ? -31.424 1.772 29.408 1.00 94.25 501 ARG A C 1
ATOM 4188 O O . ARG A 1 501 ? -30.324 1.372 29.778 1.00 94.25 501 ARG A O 1
ATOM 4195 N N . GLN A 1 502 ? -32.332 0.970 28.842 1.00 94.44 502 GLN A N 1
ATOM 4196 C CA . GLN A 1 502 ? -32.083 -0.447 28.538 1.00 94.44 502 GLN A CA 1
ATOM 4197 C C . GLN A 1 502 ? -30.839 -0.615 27.659 1.00 94.44 502 GLN A C 1
ATOM 4199 O O . GLN A 1 502 ? -29.966 -1.412 27.973 1.00 94.44 502 GLN A O 1
ATOM 4204 N N . THR A 1 503 ? -30.727 0.169 26.581 1.00 93.19 503 THR A N 1
ATOM 4205 C CA . THR A 1 503 ? -29.595 0.108 25.641 1.00 93.19 503 THR A CA 1
ATOM 4206 C C . THR A 1 503 ? -28.274 0.440 26.341 1.00 93.19 503 THR A C 1
ATOM 4208 O O . THR A 1 503 ? -27.279 -0.247 26.125 1.00 93.19 503 THR A O 1
ATOM 4211 N N . MET A 1 504 ? -28.255 1.455 27.213 1.00 92.94 504 MET A N 1
ATOM 4212 C CA . MET A 1 504 ? -27.067 1.809 28.002 1.00 92.94 504 MET A CA 1
ATOM 4213 C C . MET A 1 504 ? -26.645 0.683 28.954 1.00 92.94 504 MET A C 1
ATOM 4215 O O . MET A 1 504 ? -25.490 0.267 28.924 1.00 92.94 504 MET A O 1
ATOM 4219 N N . LEU A 1 505 ? -27.576 0.146 29.744 1.00 94.19 505 LEU A N 1
ATOM 4220 C CA . LEU A 1 505 ? -27.279 -0.932 30.692 1.00 94.19 505 LEU A CA 1
ATOM 4221 C C . LEU A 1 505 ? -26.904 -2.242 29.989 1.00 94.19 505 LEU A C 1
ATOM 4223 O O . LEU A 1 505 ? -26.005 -2.949 30.438 1.00 94.19 505 LEU A O 1
ATOM 4227 N N . PHE A 1 506 ? -27.537 -2.550 28.855 1.00 94.81 506 PHE A N 1
ATOM 4228 C CA . PHE A 1 506 ? -27.186 -3.716 28.046 1.00 94.81 506 PHE A CA 1
ATOM 4229 C C . PHE A 1 506 ? -25.776 -3.581 27.453 1.00 94.81 506 PHE A C 1
ATOM 4231 O O . PHE A 1 506 ? -25.028 -4.552 27.380 1.00 94.81 506 PHE A O 1
ATOM 4238 N N . PHE A 1 507 ? -25.363 -2.369 27.075 1.00 93.25 507 PHE A N 1
ATOM 4239 C CA . PHE A 1 507 ? -23.986 -2.112 26.653 1.00 93.25 507 PHE A CA 1
ATOM 4240 C C . PHE A 1 507 ? -22.978 -2.336 27.792 1.00 93.25 507 PHE A C 1
ATOM 4242 O O . PHE A 1 507 ? -21.907 -2.906 27.564 1.00 93.25 507 PHE A O 1
ATOM 4249 N N . ASP A 1 508 ? -23.323 -1.948 29.021 1.00 92.00 508 ASP A N 1
ATOM 4250 C CA . ASP A 1 508 ? -22.489 -2.200 30.200 1.00 92.00 508 ASP A CA 1
ATOM 4251 C C . ASP A 1 508 ? -22.429 -3.692 30.570 1.00 92.00 508 ASP A C 1
ATOM 4253 O O . ASP A 1 508 ? -21.364 -4.180 30.958 1.00 92.00 508 ASP A O 1
ATOM 4257 N N . LEU A 1 509 ? -23.511 -4.446 30.349 1.00 93.06 509 LEU A N 1
ATOM 4258 C CA . LEU A 1 509 ? -23.518 -5.909 30.458 1.00 93.06 509 LEU A CA 1
ATOM 4259 C C . LEU A 1 509 ? -22.521 -6.564 29.488 1.00 93.06 509 LEU A C 1
ATOM 4261 O O . LEU A 1 509 ? -21.824 -7.507 29.869 1.00 93.06 509 LEU A O 1
ATOM 4265 N N . ILE A 1 510 ? -22.410 -6.065 28.251 1.00 92.12 510 ILE A N 1
ATOM 4266 C CA . ILE A 1 510 ? -21.450 -6.608 27.273 1.00 92.12 510 ILE A CA 1
ATOM 4267 C C . ILE A 1 510 ? -20.006 -6.373 27.730 1.00 92.12 510 ILE A C 1
ATOM 4269 O O . ILE A 1 510 ? -19.154 -7.249 27.577 1.00 92.12 510 ILE A O 1
ATOM 4273 N N . LYS A 1 511 ? -19.724 -5.197 28.301 1.00 89.31 511 LYS A N 1
ATOM 4274 C CA . LYS A 1 511 ? -18.396 -4.866 28.844 1.00 89.31 511 LYS A CA 1
ATOM 4275 C C . LYS A 1 511 ? -18.044 -5.675 30.087 1.00 89.31 511 LYS A C 1
ATOM 4277 O O . LYS A 1 511 ? -16.863 -5.845 30.388 1.00 89.31 511 LYS A O 1
ATOM 4282 N N . PHE A 1 512 ? -19.047 -6.125 30.833 1.00 87.69 512 PHE A N 1
ATOM 4283 C CA . PHE A 1 512 ? -18.832 -6.914 32.030 1.00 87.69 512 PHE A CA 1
ATOM 4284 C C . PHE A 1 512 ? -18.220 -8.272 31.664 1.00 87.69 512 PHE A C 1
ATOM 4286 O O . PHE A 1 512 ? -18.821 -9.090 30.964 1.00 87.69 512 PHE A O 1
ATOM 4293 N N 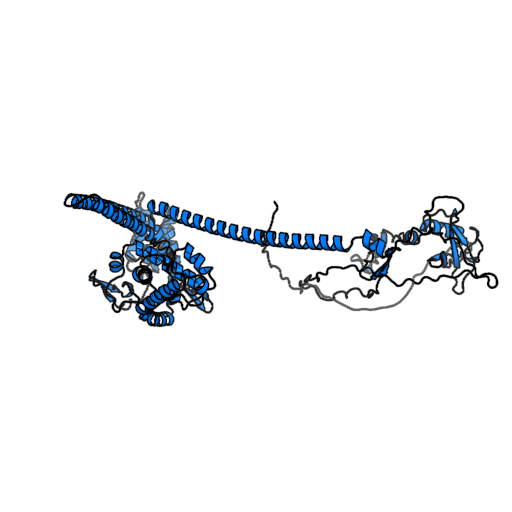. GLN A 1 513 ? -17.010 -8.512 32.164 1.00 78.50 513 GLN A N 1
ATOM 4294 C CA . GLN A 1 513 ? -16.385 -9.828 32.197 1.00 78.50 513 GLN A CA 1
ATOM 4295 C C . GLN A 1 513 ? -16.314 -10.290 33.651 1.00 78.50 513 GLN A C 1
ATOM 4297 O O . GLN A 1 513 ? -15.855 -9.546 34.519 1.00 78.50 513 GLN A O 1
ATOM 4302 N N . LYS A 1 514 ? -16.732 -11.535 33.902 1.00 70.19 514 LYS A N 1
ATOM 4303 C CA . LYS A 1 514 ? -16.468 -12.247 35.158 1.00 70.19 514 LYS A CA 1
ATOM 4304 C C . LYS A 1 514 ? -14.950 -12.407 35.279 1.00 70.19 514 LYS A C 1
ATOM 4306 O O . LYS A 1 514 ? -14.367 -13.251 34.607 1.00 70.19 514 LYS A O 1
ATOM 4311 N N . GLY A 1 515 ? -14.306 -11.537 36.048 1.00 60.47 515 GLY A N 1
ATOM 4312 C CA . GLY A 1 515 ? -12.852 -11.480 36.157 1.00 60.47 515 GLY A CA 1
ATOM 4313 C C . GLY A 1 515 ? -12.403 -11.290 37.598 1.00 60.47 515 GLY A C 1
ATOM 4314 O O . GLY A 1 515 ? -12.966 -10.471 38.324 1.00 60.47 515 GLY A O 1
ATOM 4315 N N . GLU A 1 516 ? -11.390 -12.067 37.978 1.00 49.06 516 GLU A N 1
ATOM 4316 C CA . GLU A 1 516 ? -10.720 -12.062 39.279 1.00 49.06 516 GLU A CA 1
ATOM 4317 C C . GLU A 1 516 ? -10.252 -10.658 39.704 1.00 49.06 516 GLU A C 1
ATOM 4319 O O . GLU A 1 516 ? -9.961 -9.807 38.851 1.00 49.06 516 GLU A O 1
ATOM 4324 N N . PRO A 1 517 ? -10.171 -10.383 41.021 1.00 49.16 517 PRO A N 1
ATOM 4325 C CA . PRO A 1 517 ? -9.761 -9.081 41.527 1.00 49.16 517 PRO A CA 1
ATOM 4326 C C . PRO A 1 517 ? -8.401 -8.693 40.944 1.00 49.16 517 PRO A C 1
ATOM 4328 O O . PRO A 1 517 ? -7.397 -9.376 41.142 1.00 49.16 517 PRO A O 1
ATOM 4331 N N . LYS A 1 518 ? -8.373 -7.572 40.212 1.00 54.94 518 LYS A N 1
ATOM 4332 C CA . LYS A 1 518 ? -7.153 -7.024 39.610 1.00 54.94 518 LYS A CA 1
ATOM 4333 C C . LYS A 1 518 ? -6.081 -6.906 40.695 1.00 54.94 518 LYS A C 1
ATOM 4335 O O . LYS A 1 518 ? -6.259 -6.145 41.648 1.00 54.94 518 LYS A O 1
ATOM 4340 N N . GLN A 1 519 ? -4.975 -7.642 40.544 1.00 58.81 519 GLN A N 1
ATOM 4341 C CA . GLN A 1 519 ? -3.792 -7.487 41.393 1.00 58.81 519 GLN A CA 1
ATOM 4342 C C . GLN A 1 519 ? -3.429 -6.000 41.485 1.00 58.81 519 GLN A C 1
ATOM 4344 O O . GLN A 1 519 ? -3.542 -5.274 40.494 1.00 58.81 519 GLN A O 1
ATOM 4349 N N . ARG A 1 520 ? -3.027 -5.532 42.676 1.00 60.91 520 ARG A N 1
ATOM 4350 C CA . ARG A 1 520 ? -2.666 -4.126 42.909 1.00 60.91 520 ARG A CA 1
ATOM 4351 C C . ARG A 1 520 ? -1.530 -3.731 41.966 1.00 60.91 520 ARG A C 1
ATOM 4353 O O . ARG A 1 520 ? -0.370 -4.043 42.208 1.00 60.91 520 ARG A O 1
ATOM 4360 N N . ILE A 1 521 ? -1.886 -3.051 40.879 1.00 68.62 521 ILE A N 1
ATOM 4361 C CA . ILE A 1 521 ? -0.937 -2.582 39.875 1.00 68.62 521 ILE A CA 1
ATOM 4362 C C . ILE A 1 521 ? -0.082 -1.500 40.541 1.00 68.62 521 ILE A C 1
ATOM 4364 O O . ILE A 1 521 ? -0.649 -0.560 41.108 1.00 68.62 521 ILE A O 1
ATOM 4368 N N . PRO A 1 522 ? 1.256 -1.591 40.482 1.00 73.75 522 PRO A N 1
ATOM 4369 C CA . PRO A 1 522 ? 2.120 -0.587 41.081 1.00 73.75 522 PRO A CA 1
ATOM 4370 C C . PRO A 1 522 ? 1.801 0.800 40.502 1.00 73.75 522 PRO A C 1
ATOM 4372 O O . PRO A 1 522 ? 1.768 1.016 39.284 1.00 73.75 522 PRO A O 1
ATOM 4375 N N . SER A 1 523 ? 1.522 1.738 41.404 1.00 82.31 523 SER A N 1
ATOM 4376 C CA . SER A 1 523 ? 1.066 3.090 41.090 1.00 82.31 523 SER A CA 1
ATOM 4377 C C . SER A 1 523 ? 1.983 4.138 41.705 1.00 82.31 523 SER A C 1
ATOM 4379 O O . SER A 1 523 ? 2.479 3.959 42.815 1.00 82.31 523 SER A O 1
ATOM 4381 N N . ARG A 1 524 ? 2.168 5.257 41.007 1.00 83.38 524 ARG A N 1
ATOM 4382 C CA . ARG A 1 524 ? 2.977 6.398 41.445 1.00 83.38 524 ARG A CA 1
ATOM 4383 C C . ARG A 1 524 ? 2.177 7.685 41.287 1.00 83.38 524 ARG A C 1
ATOM 4385 O O . ARG A 1 524 ? 1.314 7.797 40.418 1.00 83.38 524 ARG A O 1
ATOM 4392 N N . MET A 1 525 ? 2.452 8.673 42.130 1.00 87.44 525 MET A N 1
ATOM 4393 C CA . MET A 1 525 ? 1.836 9.992 42.019 1.00 87.44 525 MET A CA 1
ATOM 4394 C C . MET A 1 525 ? 2.577 10.844 40.991 1.00 87.44 525 MET A C 1
ATOM 4396 O O . MET A 1 525 ? 3.799 10.968 41.039 1.00 87.44 525 MET A O 1
ATOM 4400 N N . CYS A 1 526 ? 1.843 11.455 40.062 1.00 88.38 526 CYS A N 1
ATOM 4401 C CA . CYS A 1 526 ? 2.446 12.399 39.129 1.00 88.38 526 CYS A CA 1
ATOM 4402 C C . CYS A 1 526 ? 2.826 13.702 39.840 1.00 88.38 526 CYS A C 1
ATOM 4404 O O . CYS A 1 526 ? 2.000 14.302 40.523 1.00 88.38 526 CYS A O 1
ATOM 4406 N N . ILE A 1 527 ? 4.041 14.202 39.605 1.00 87.38 527 ILE A N 1
ATOM 4407 C CA . ILE A 1 527 ? 4.520 15.431 40.245 1.00 87.38 527 ILE A CA 1
ATOM 4408 C C . ILE A 1 527 ? 3.745 16.685 39.811 1.00 87.38 527 ILE A C 1
ATOM 4410 O O . ILE A 1 527 ? 3.631 17.616 40.604 1.00 87.38 527 ILE A O 1
ATOM 4414 N N . VAL A 1 528 ? 3.197 16.697 38.587 1.00 85.19 528 VAL A N 1
ATOM 4415 C CA . VAL A 1 528 ? 2.513 17.858 37.991 1.00 85.19 528 VAL A CA 1
ATOM 4416 C C . VAL A 1 528 ? 1.039 17.904 38.389 1.00 85.19 528 VAL A C 1
ATOM 4418 O O . VAL A 1 528 ? 0.611 18.877 38.991 1.00 85.19 528 VAL A O 1
ATOM 4421 N N . CYS A 1 529 ? 0.255 16.862 38.086 1.00 88.31 529 CYS A N 1
ATOM 4422 C CA . CYS A 1 529 ? -1.180 16.856 38.402 1.00 88.31 529 CYS A CA 1
ATOM 4423 C C . CYS A 1 529 ? -1.523 16.295 39.784 1.00 88.31 529 CYS A C 1
ATOM 4425 O O . CYS A 1 529 ? -2.696 16.295 40.141 1.00 88.31 529 CYS A O 1
ATOM 4427 N N . LYS A 1 530 ? -0.540 15.764 40.526 1.00 89.38 530 LYS A N 1
ATOM 4428 C CA . LYS A 1 530 ? -0.716 15.158 41.859 1.00 89.38 530 LYS A CA 1
ATOM 4429 C C . LYS A 1 530 ? -1.734 14.008 41.914 1.00 89.38 530 LYS A C 1
ATOM 4431 O O . LYS A 1 530 ? -2.148 13.594 42.988 1.00 89.38 530 LYS A O 1
ATOM 4436 N N . LYS A 1 531 ? -2.105 13.435 40.763 1.00 87.56 531 LYS A N 1
ATOM 4437 C CA . LYS A 1 531 ? -2.965 12.245 40.677 1.00 87.56 531 LYS A CA 1
ATOM 4438 C C . LYS A 1 531 ? -2.116 10.975 40.729 1.00 87.56 531 LYS A C 1
ATOM 4440 O O . LYS A 1 531 ? -1.080 10.898 40.059 1.00 87.56 531 LYS A O 1
ATOM 4445 N N . VAL A 1 532 ? -2.566 9.986 41.502 1.00 88.12 532 VAL A N 1
ATOM 4446 C CA . VAL A 1 532 ? -1.983 8.636 41.532 1.00 88.12 532 VAL A CA 1
ATOM 4447 C C . VAL A 1 532 ? -2.368 7.908 40.250 1.00 88.12 532 VAL A C 1
ATOM 4449 O O . VAL A 1 532 ? -3.538 7.872 39.876 1.00 88.12 532 VAL A O 1
ATOM 4452 N N . LYS A 1 533 ? -1.369 7.380 39.546 1.00 84.06 533 LYS A N 1
ATOM 4453 C CA . LYS A 1 533 ? -1.513 6.746 38.235 1.00 84.06 533 LYS A CA 1
ATOM 4454 C C . LYS A 1 533 ? -0.677 5.475 38.169 1.00 84.06 533 LYS A C 1
ATOM 4456 O O . LYS A 1 533 ? 0.317 5.337 38.878 1.00 84.06 533 LYS A O 1
ATOM 4461 N N . THR A 1 534 ? -1.060 4.544 37.304 1.00 84.19 534 THR A N 1
ATOM 4462 C CA . THR A 1 534 ? -0.253 3.341 37.043 1.00 84.19 534 THR A CA 1
ATOM 4463 C C . THR A 1 534 ? 1.006 3.706 36.257 1.00 84.19 534 THR A C 1
ATOM 4465 O O . THR A 1 534 ? 0.980 4.651 35.466 1.00 84.19 534 THR A O 1
ATOM 4468 N N . TYR A 1 535 ? 2.101 2.953 36.411 1.00 77.56 535 TYR A N 1
ATOM 4469 C CA . TYR A 1 535 ? 3.341 3.206 35.653 1.00 77.56 535 TYR A CA 1
ATOM 4470 C C . TYR A 1 535 ? 3.128 3.259 34.126 1.00 77.56 535 TYR A C 1
ATOM 4472 O O . TYR A 1 535 ? 3.779 4.043 33.438 1.00 77.56 535 TYR A O 1
ATOM 4480 N N . ALA A 1 536 ? 2.147 2.523 33.591 1.00 75.19 536 ALA A N 1
ATOM 4481 C CA . ALA A 1 536 ? 1.792 2.540 32.169 1.00 75.19 536 ALA A CA 1
ATOM 4482 C C . ALA A 1 536 ? 1.281 3.907 31.662 1.00 75.19 536 ALA A C 1
ATOM 4484 O O . ALA A 1 536 ? 1.360 4.205 30.461 1.00 75.19 536 ALA A O 1
ATOM 4485 N N . GLU A 1 537 ? 0.753 4.750 32.551 1.00 79.00 537 GLU A N 1
ATOM 4486 C CA . GLU A 1 537 ? 0.292 6.104 32.234 1.00 79.00 537 GLU A CA 1
ATOM 4487 C C . GLU A 1 537 ? 1.394 7.156 32.299 1.00 79.00 537 GLU A C 1
ATOM 4489 O O . GLU A 1 537 ? 1.164 8.306 31.912 1.00 79.00 537 GLU A O 1
ATOM 4494 N N . PHE A 1 538 ? 2.584 6.798 32.770 1.00 79.19 538 PHE A N 1
ATOM 4495 C CA . PHE A 1 538 ? 3.710 7.710 32.772 1.00 79.19 538 PHE A CA 1
ATOM 4496 C C . PHE A 1 538 ? 4.447 7.717 31.437 1.00 79.19 538 PHE A C 1
ATOM 4498 O O . PHE A 1 538 ? 4.447 6.738 30.689 1.00 79.19 538 PHE A O 1
ATOM 4505 N N . ALA A 1 539 ? 5.008 8.878 31.093 1.00 70.25 539 ALA A N 1
ATOM 4506 C CA . ALA A 1 539 ? 5.831 9.020 29.901 1.00 70.25 539 ALA A CA 1
ATOM 4507 C C . ALA A 1 539 ? 7.208 8.427 30.210 1.00 70.25 539 ALA A C 1
ATOM 4509 O O . ALA A 1 539 ? 8.017 9.065 30.878 1.00 70.25 539 ALA A O 1
ATOM 4510 N N . ILE A 1 540 ? 7.435 7.190 29.770 1.00 67.94 540 ILE A N 1
ATOM 4511 C CA . ILE A 1 540 ? 8.733 6.523 29.867 1.00 67.94 540 ILE A CA 1
ATOM 4512 C C . ILE A 1 540 ? 9.578 7.020 28.696 1.00 67.94 540 ILE A C 1
ATOM 4514 O O . ILE A 1 540 ? 9.137 6.952 27.548 1.00 67.94 540 ILE A O 1
ATOM 4518 N N . ARG A 1 541 ? 10.762 7.555 28.991 1.00 65.81 541 ARG A N 1
ATOM 4519 C CA . ARG A 1 541 ? 11.716 8.041 27.988 1.00 65.81 541 ARG A CA 1
ATOM 4520 C C . ARG A 1 541 ? 12.989 7.226 28.096 1.00 65.81 541 ARG A C 1
ATOM 4522 O O . ARG A 1 541 ? 13.441 6.958 29.205 1.00 65.81 541 ARG A O 1
ATOM 4529 N N . THR A 1 542 ? 13.619 6.954 26.962 1.00 65.62 542 THR A N 1
ATOM 4530 C CA . THR A 1 542 ? 14.839 6.135 26.885 1.00 65.62 542 THR A CA 1
ATOM 4531 C C . THR A 1 542 ? 16.038 6.765 27.617 1.00 65.62 542 THR A C 1
ATOM 4533 O O . THR A 1 542 ? 17.014 6.094 27.934 1.00 65.62 542 THR A O 1
ATOM 4536 N N . ARG A 1 543 ? 15.943 8.066 27.933 1.00 65.44 543 ARG A N 1
ATOM 4537 C CA . ARG A 1 543 ? 16.992 8.876 28.574 1.00 65.44 543 ARG A CA 1
ATOM 4538 C C . ARG A 1 543 ? 16.713 9.264 30.031 1.00 65.44 543 ARG A C 1
ATOM 4540 O O . ARG A 1 543 ? 17.481 10.034 30.596 1.00 65.44 543 ARG A O 1
ATOM 4547 N N . GLN A 1 544 ? 15.588 8.855 30.622 1.00 67.56 544 GLN A N 1
ATOM 4548 C CA . GLN A 1 544 ? 15.231 9.273 31.985 1.00 67.56 544 GLN A CA 1
ATOM 4549 C C . GLN A 1 544 ? 15.565 8.197 33.017 1.00 67.56 544 GLN A C 1
ATOM 4551 O O . GLN A 1 544 ? 15.160 7.053 32.860 1.00 67.56 544 GLN A O 1
ATOM 4556 N N . SER A 1 545 ? 16.225 8.594 34.109 1.00 61.75 545 SER A N 1
ATOM 4557 C CA . SER A 1 545 ? 16.461 7.736 35.278 1.00 61.75 545 SER A CA 1
ATOM 4558 C C . SER A 1 545 ? 15.232 7.605 36.189 1.00 61.75 545 SER A C 1
ATOM 4560 O O . SER A 1 545 ? 15.085 6.607 36.891 1.00 61.75 545 SER A O 1
ATOM 4562 N N . HIS A 1 546 ? 14.329 8.595 36.182 1.00 68.44 546 HIS A N 1
ATOM 4563 C CA . HIS A 1 546 ? 13.139 8.631 37.037 1.00 68.44 546 HIS A CA 1
ATOM 4564 C C . HIS A 1 546 ? 11.875 9.029 36.264 1.00 68.44 546 HIS A C 1
ATOM 4566 O O . HIS A 1 546 ? 11.900 9.866 35.358 1.00 68.44 546 HIS A O 1
ATOM 4572 N N . VAL A 1 547 ? 10.751 8.416 36.644 1.00 72.75 547 VAL A N 1
ATOM 4573 C CA . VAL A 1 547 ? 9.454 8.535 35.971 1.00 72.75 547 VAL A CA 1
ATOM 4574 C C . VAL A 1 547 ? 8.471 9.298 36.869 1.00 72.75 547 VAL A C 1
ATOM 4576 O O . VAL A 1 547 ? 7.777 8.707 37.692 1.00 72.75 547 VAL A O 1
ATOM 4579 N N . ASP A 1 548 ? 8.404 10.624 36.702 1.00 81.69 548 ASP A N 1
ATOM 4580 C CA . ASP A 1 548 ? 7.652 11.514 37.616 1.00 81.69 548 ASP A CA 1
ATOM 4581 C C . ASP A 1 548 ? 6.458 12.230 36.965 1.00 81.69 548 ASP A C 1
ATOM 4583 O O . ASP A 1 548 ? 5.546 12.725 37.637 1.00 81.69 548 ASP A O 1
ATOM 4587 N N . THR A 1 549 ? 6.428 12.289 35.634 1.00 82.81 549 THR A N 1
ATOM 4588 C CA . THR A 1 549 ? 5.396 13.005 34.872 1.00 82.81 549 THR A CA 1
ATOM 4589 C C . THR A 1 549 ? 4.504 12.045 34.096 1.00 82.81 549 THR A C 1
ATOM 4591 O O . THR A 1 549 ? 4.992 11.250 33.291 1.00 82.81 549 THR A O 1
ATOM 4594 N N . CYS A 1 550 ? 3.185 12.143 34.290 1.00 84.44 550 CYS A N 1
ATOM 4595 C CA . CYS A 1 550 ? 2.239 11.355 33.510 1.00 84.44 550 CYS A CA 1
ATOM 4596 C C . CYS A 1 550 ? 2.200 11.805 32.040 1.00 84.44 550 CYS A C 1
ATOM 4598 O O . CYS A 1 550 ? 2.469 12.973 31.750 1.00 84.44 550 CYS A O 1
ATOM 4600 N N . LYS A 1 551 ? 1.820 10.906 31.120 1.00 77.69 551 LYS A N 1
ATOM 4601 C CA . LYS A 1 551 ? 1.702 11.177 29.673 1.00 77.69 551 LYS A CA 1
ATOM 4602 C C . LYS A 1 551 ? 0.865 12.417 29.387 1.00 77.69 551 LYS A C 1
ATOM 4604 O O . LYS A 1 551 ? 1.279 13.257 28.605 1.00 77.69 551 LYS A O 1
ATOM 4609 N N . HIS A 1 552 ? -0.277 12.559 30.058 1.00 77.50 552 HIS A N 1
ATOM 4610 C CA . HIS A 1 552 ? -1.163 13.707 29.877 1.00 77.50 552 HIS A CA 1
ATOM 4611 C C . HIS A 1 552 ? -0.465 15.035 30.221 1.00 77.50 552 HIS A C 1
ATOM 4613 O O . HIS A 1 552 ? -0.396 15.924 29.382 1.00 77.50 552 HIS A O 1
ATOM 4619 N N . CYS A 1 553 ? 0.134 15.148 31.412 1.00 82.62 553 CYS A N 1
ATOM 4620 C CA . CYS A 1 553 ? 0.868 16.353 31.820 1.00 82.62 553 CYS A CA 1
ATOM 4621 C C . CYS A 1 553 ? 2.115 16.612 30.977 1.00 82.62 553 CYS A C 1
ATOM 4623 O O . CYS A 1 553 ? 2.512 17.761 30.807 1.00 82.62 553 CYS A O 1
ATOM 4625 N N . TYR A 1 554 ? 2.756 15.552 30.490 1.00 77.31 554 TYR A N 1
ATOM 4626 C CA . TYR A 1 554 ? 3.901 15.676 29.606 1.00 77.31 554 TYR A CA 1
ATOM 4627 C C . TYR A 1 554 ? 3.488 16.245 28.243 1.00 77.31 554 TYR A C 1
ATOM 4629 O O . TYR A 1 554 ? 4.042 17.252 27.811 1.00 77.31 554 TYR A O 1
ATOM 4637 N N . TYR A 1 555 ? 2.468 15.661 27.610 1.00 71.12 555 TYR A N 1
ATOM 4638 C CA . TYR A 1 555 ? 1.986 16.112 26.305 1.00 71.12 555 TYR A CA 1
ATOM 4639 C C . TYR A 1 555 ? 1.263 17.455 26.354 1.00 71.12 555 TYR A C 1
ATOM 4641 O O . TYR A 1 555 ? 1.287 18.158 25.359 1.00 71.12 555 TYR A O 1
ATOM 4649 N N . LEU A 1 556 ? 0.709 17.863 27.498 1.00 71.88 556 LEU A N 1
ATOM 4650 C CA . LEU A 1 556 ? 0.223 19.234 27.705 1.00 71.88 556 LEU A CA 1
ATOM 4651 C C . LEU A 1 556 ? 1.327 20.290 27.551 1.00 71.88 556 LEU A C 1
ATOM 4653 O O . LEU A 1 556 ? 1.040 21.415 27.157 1.00 71.88 556 LEU A O 1
ATOM 4657 N N . LYS A 1 557 ? 2.583 19.951 27.877 1.00 66.88 557 LYS A N 1
ATOM 4658 C CA . LYS A 1 557 ? 3.727 20.861 27.707 1.00 66.88 557 LYS A CA 1
ATOM 4659 C C . LYS A 1 557 ? 4.280 20.863 26.284 1.00 66.88 557 LYS A C 1
ATOM 4661 O O . LYS A 1 557 ? 4.995 21.792 25.920 1.00 66.88 557 LYS A O 1
ATOM 4666 N N . LEU A 1 558 ? 4.010 19.817 25.504 1.00 63.97 558 LEU A N 1
ATOM 4667 C CA . LEU A 1 558 ? 4.367 19.778 24.092 1.00 63.97 558 LEU A CA 1
ATOM 4668 C C . LEU A 1 558 ? 3.278 20.482 23.286 1.00 63.97 558 LEU A C 1
ATOM 4670 O O . LEU A 1 558 ? 2.097 20.185 23.431 1.00 63.97 558 LEU A O 1
ATOM 4674 N N . THR A 1 559 ? 3.676 21.361 22.373 1.00 60.16 559 THR A N 1
ATOM 4675 C CA . THR A 1 559 ? 2.817 21.761 21.257 1.00 60.16 559 THR A CA 1
ATOM 4676 C C . THR A 1 559 ? 2.332 20.484 20.566 1.00 60.16 559 THR A C 1
ATOM 4678 O O . THR A 1 559 ? 3.141 19.663 20.127 1.00 60.16 559 THR A O 1
ATOM 4681 N N . ALA A 1 560 ? 1.008 20.280 20.514 1.00 56.72 560 ALA A N 1
ATOM 4682 C CA . ALA A 1 560 ? 0.381 19.018 20.092 1.00 56.72 560 ALA A CA 1
ATOM 4683 C C . ALA A 1 560 ? 0.905 18.499 18.737 1.00 56.72 560 ALA A C 1
ATOM 4685 O O . ALA A 1 560 ? 0.908 17.306 18.447 1.00 56.72 560 ALA A O 1
ATOM 4686 N N . THR A 1 561 ? 1.413 19.404 17.915 1.00 55.75 561 THR A N 1
ATOM 4687 C CA . THR A 1 561 ? 1.620 19.201 16.485 1.00 55.75 561 THR A CA 1
ATOM 4688 C C . THR A 1 561 ? 3.008 18.764 16.133 1.00 55.75 561 THR A C 1
ATOM 4690 O O . THR A 1 561 ? 3.178 17.929 15.250 1.00 55.75 561 THR A O 1
ATOM 4693 N N . GLU A 1 562 ? 3.980 19.251 16.892 1.00 63.91 562 GLU A N 1
ATOM 4694 C CA . GLU A 1 562 ? 5.338 18.735 16.879 1.00 63.91 562 GLU A CA 1
ATOM 4695 C C . GLU A 1 562 ? 5.306 17.220 17.126 1.00 63.91 562 GLU A C 1
ATOM 4697 O O . GLU A 1 562 ? 5.843 16.443 16.338 1.00 63.91 562 GLU A O 1
ATOM 4702 N N . ASN A 1 563 ? 4.532 16.774 18.119 1.00 71.31 563 ASN A N 1
ATOM 4703 C CA . ASN A 1 563 ? 4.421 15.356 18.451 1.00 71.31 563 ASN A CA 1
ATOM 4704 C C . ASN A 1 563 ? 3.860 14.500 17.296 1.00 71.31 563 ASN A C 1
ATOM 4706 O O . ASN A 1 563 ? 4.390 13.423 17.019 1.00 71.31 563 ASN A O 1
ATOM 4710 N N . THR A 1 564 ? 2.831 14.972 16.577 1.00 74.44 564 THR A N 1
ATOM 4711 C CA . THR A 1 564 ? 2.260 14.215 15.440 1.00 74.44 564 THR A CA 1
ATOM 4712 C C . THR A 1 564 ? 3.266 14.022 14.305 1.00 74.44 564 THR A C 1
ATOM 4714 O O . THR A 1 564 ? 3.338 12.933 13.725 1.00 74.44 564 THR A O 1
ATOM 4717 N N . VAL A 1 565 ? 4.086 15.041 14.022 1.00 81.31 565 VAL A N 1
ATOM 4718 C CA . VAL A 1 565 ? 5.102 14.983 12.966 1.00 81.31 565 VAL A CA 1
ATOM 4719 C C . VAL A 1 565 ? 6.215 14.022 13.364 1.00 81.31 565 VAL A C 1
ATOM 4721 O O . VAL A 1 565 ? 6.502 13.100 12.598 1.00 81.31 565 VAL A O 1
ATOM 4724 N N . TYR A 1 566 ? 6.763 14.127 14.577 1.00 86.12 566 TYR A N 1
ATOM 4725 C CA . TYR A 1 566 ? 7.787 13.188 15.055 1.00 86.12 566 TYR A CA 1
ATOM 4726 C C . TYR A 1 566 ? 7.273 11.748 15.112 1.00 86.12 566 TYR A C 1
ATOM 4728 O O . TYR A 1 566 ? 7.976 10.813 14.727 1.00 86.12 566 TYR A O 1
ATOM 4736 N N . GLN A 1 567 ? 6.009 11.552 15.494 1.00 83.31 567 GLN A N 1
ATOM 4737 C CA . GLN A 1 567 ? 5.384 10.236 15.450 1.00 83.31 567 GLN A CA 1
ATOM 4738 C C . GLN A 1 567 ? 5.217 9.724 14.011 1.00 83.31 567 GLN A C 1
ATOM 4740 O O . GLN A 1 567 ? 5.307 8.518 13.778 1.00 83.31 567 GLN A O 1
ATOM 4745 N N . SER A 1 568 ? 4.959 10.603 13.038 1.00 84.94 568 SER A N 1
ATOM 4746 C CA . SER A 1 568 ? 4.898 10.227 11.622 1.00 84.94 568 SER A CA 1
ATOM 4747 C C . SER A 1 568 ? 6.271 9.817 11.080 1.00 84.94 568 SER A C 1
ATOM 4749 O O . SER A 1 568 ? 6.360 8.814 10.372 1.00 84.94 568 SER A O 1
ATOM 4751 N N . ILE A 1 569 ? 7.336 10.517 11.484 1.00 90.38 569 ILE A N 1
ATOM 4752 C CA . ILE A 1 569 ? 8.721 10.191 11.127 1.00 90.38 569 ILE A CA 1
ATOM 4753 C C . ILE A 1 569 ? 9.098 8.836 11.730 1.00 90.38 569 ILE A C 1
ATOM 4755 O O . ILE A 1 569 ? 9.546 7.955 10.999 1.00 90.38 569 ILE A O 1
ATOM 4759 N N . LEU A 1 570 ? 8.801 8.612 13.015 1.00 90.06 570 LEU A N 1
ATOM 4760 C CA . LEU A 1 570 ? 9.011 7.319 13.673 1.00 90.06 570 LEU A CA 1
ATOM 4761 C C . LEU A 1 570 ? 8.271 6.178 12.962 1.00 90.06 570 LEU A C 1
ATOM 4763 O O . LEU A 1 570 ? 8.844 5.123 12.704 1.00 90.06 570 LEU A O 1
ATOM 4767 N N . ARG A 1 571 ? 7.009 6.407 12.572 1.00 87.38 571 ARG A N 1
ATOM 4768 C CA . ARG A 1 571 ? 6.224 5.441 11.787 1.00 87.38 571 ARG A CA 1
ATOM 4769 C C . ARG A 1 571 ? 6.855 5.143 10.425 1.00 87.38 571 ARG A C 1
ATOM 4771 O O . ARG A 1 571 ? 6.752 4.009 9.957 1.00 87.38 571 ARG A O 1
ATOM 4778 N N . CYS A 1 572 ? 7.470 6.132 9.777 1.00 88.62 572 CYS A N 1
ATOM 4779 C CA . CYS A 1 572 ? 8.186 5.921 8.519 1.00 88.62 572 CYS A CA 1
ATOM 4780 C C . CYS A 1 572 ? 9.427 5.052 8.738 1.00 88.62 572 CYS A C 1
ATOM 4782 O O . CYS A 1 572 ? 9.571 4.056 8.034 1.00 88.62 572 CYS A O 1
ATOM 4784 N N . ILE A 1 573 ? 10.227 5.344 9.769 1.00 91.50 573 ILE A N 1
ATOM 4785 C CA . ILE A 1 573 ? 11.395 4.532 10.141 1.00 91.50 573 ILE A CA 1
ATOM 4786 C C . ILE A 1 573 ? 10.965 3.080 10.400 1.00 91.50 573 ILE A C 1
ATOM 4788 O O . ILE A 1 573 ? 11.484 2.163 9.773 1.00 91.50 573 ILE A O 1
ATOM 4792 N N . HIS A 1 574 ? 9.942 2.852 11.236 1.00 88.06 574 HIS A N 1
ATOM 4793 C CA . HIS A 1 574 ? 9.425 1.499 11.507 1.00 88.06 574 HIS A CA 1
ATOM 4794 C C . HIS A 1 574 ? 8.986 0.764 10.241 1.00 88.06 574 HIS A C 1
ATOM 4796 O O . HIS A 1 574 ? 9.179 -0.446 10.123 1.00 88.06 574 HIS A O 1
ATOM 4802 N N . ARG A 1 575 ? 8.355 1.472 9.299 1.00 87.50 575 ARG A N 1
ATOM 4803 C CA . ARG A 1 575 ? 7.904 0.879 8.038 1.00 87.50 575 ARG A CA 1
ATOM 4804 C C . ARG A 1 575 ? 9.088 0.475 7.164 1.00 87.50 575 ARG A C 1
ATOM 4806 O O . ARG A 1 575 ? 9.037 -0.599 6.570 1.00 87.50 575 ARG A O 1
ATOM 4813 N N . ASP A 1 576 ? 10.113 1.311 7.081 1.00 88.31 576 ASP A N 1
ATOM 4814 C CA . ASP A 1 576 ? 11.284 1.049 6.246 1.00 88.31 576 ASP A CA 1
ATOM 4815 C C . ASP A 1 576 ? 12.141 -0.087 6.819 1.00 88.31 576 ASP A C 1
ATOM 4817 O O . ASP A 1 576 ? 12.521 -0.993 6.077 1.00 88.31 576 ASP A O 1
ATOM 4821 N N . GLU A 1 577 ? 12.326 -0.132 8.140 1.00 89.44 577 GLU A N 1
ATOM 4822 C CA . GLU A 1 577 ? 13.030 -1.230 8.819 1.00 89.44 577 GLU A CA 1
ATOM 4823 C C . GLU A 1 577 ? 12.302 -2.572 8.661 1.00 89.44 577 GLU A C 1
ATOM 4825 O O . GLU A 1 577 ? 12.921 -3.600 8.381 1.00 89.44 577 GLU A O 1
ATOM 4830 N N . ARG A 1 578 ? 10.963 -2.571 8.733 1.00 83.56 578 ARG A N 1
ATOM 4831 C CA . ARG A 1 578 ? 10.165 -3.781 8.475 1.00 83.56 578 ARG A CA 1
ATOM 4832 C C . ARG A 1 578 ? 10.249 -4.252 7.033 1.00 83.56 578 ARG A C 1
ATOM 4834 O O . ARG A 1 578 ? 10.339 -5.454 6.804 1.00 83.56 578 ARG A O 1
ATOM 4841 N N . LYS A 1 579 ? 10.234 -3.335 6.061 1.00 87.06 579 LYS A N 1
ATOM 4842 C CA . LYS A 1 579 ? 10.421 -3.695 4.644 1.00 87.06 579 LYS A CA 1
ATOM 4843 C C . LYS A 1 579 ? 11.770 -4.381 4.414 1.00 87.06 579 LYS A C 1
ATOM 4845 O O . LYS A 1 579 ? 11.850 -5.268 3.572 1.00 87.06 579 LYS A O 1
ATOM 4850 N N . ARG A 1 580 ? 12.796 -3.995 5.178 1.00 85.75 580 ARG A N 1
ATOM 4851 C CA . ARG A 1 580 ? 14.142 -4.588 5.147 1.00 85.75 580 ARG A CA 1
ATOM 4852 C C . ARG A 1 580 ? 14.287 -5.861 5.990 1.00 85.75 580 ARG A C 1
ATOM 4854 O O . ARG A 1 580 ? 15.317 -6.510 5.895 1.00 85.75 580 ARG A O 1
ATOM 4861 N N . LYS A 1 581 ? 13.261 -6.246 6.762 1.00 82.69 581 LYS A N 1
ATOM 4862 C CA . LYS A 1 581 ? 13.262 -7.398 7.688 1.00 82.69 581 LYS A CA 1
ATOM 4863 C C . LYS A 1 581 ? 14.309 -7.305 8.814 1.00 82.69 581 LYS A C 1
ATOM 4865 O O . LYS A 1 581 ? 14.727 -8.325 9.349 1.00 82.69 581 LYS A O 1
ATOM 4870 N N . CYS A 1 582 ? 14.685 -6.093 9.217 1.00 80.44 582 CYS A N 1
ATOM 4871 C CA . CYS A 1 582 ? 15.656 -5.863 10.290 1.00 80.44 582 CYS A CA 1
ATOM 4872 C C . CYS A 1 582 ? 14.952 -5.760 11.646 1.00 80.44 582 CYS A C 1
ATOM 4874 O O . CYS A 1 582 ? 14.671 -4.661 12.114 1.00 80.44 582 CYS A O 1
ATOM 4876 N N . THR A 1 583 ? 14.616 -6.888 12.277 1.00 71.62 583 THR A N 1
ATOM 4877 C CA . THR A 1 583 ? 13.867 -6.912 13.554 1.00 71.62 583 THR A CA 1
ATOM 4878 C C . THR A 1 583 ? 14.685 -6.451 14.762 1.00 71.62 583 THR A C 1
ATOM 4880 O O . THR A 1 583 ? 14.108 -6.051 15.768 1.00 71.62 583 THR A O 1
ATOM 4883 N N . THR A 1 584 ? 16.013 -6.477 14.652 1.00 76.94 584 THR A N 1
ATOM 4884 C CA . THR A 1 584 ? 16.987 -6.063 15.676 1.00 76.94 584 THR A CA 1
ATOM 4885 C C . THR A 1 584 ? 17.232 -4.557 15.723 1.00 76.94 584 THR A C 1
ATOM 4887 O O . THR A 1 584 ? 17.974 -4.083 16.580 1.00 76.94 584 THR A O 1
ATOM 4890 N N . SER A 1 585 ? 16.618 -3.781 14.824 1.00 83.50 585 SER A N 1
ATOM 4891 C CA . SER A 1 585 ? 16.847 -2.341 14.769 1.00 83.50 585 SER A CA 1
ATOM 4892 C C . SER A 1 585 ? 16.387 -1.627 16.042 1.00 83.50 585 SER A C 1
ATOM 4894 O O . SER A 1 585 ? 15.254 -1.782 16.513 1.00 83.50 585 SER A O 1
ATOM 4896 N N . PHE A 1 586 ? 17.233 -0.711 16.515 1.00 86.12 586 PHE A N 1
ATOM 4897 C CA . PHE A 1 586 ? 16.925 0.221 17.597 1.00 86.12 586 PHE A CA 1
ATOM 4898 C C . PHE A 1 586 ? 15.699 1.097 17.312 1.00 86.12 586 PHE A C 1
ATOM 4900 O O . PHE A 1 586 ? 15.096 1.633 18.244 1.00 86.12 586 PHE A O 1
ATOM 4907 N N . ALA A 1 587 ? 15.277 1.205 16.047 1.00 86.56 587 ALA A N 1
ATOM 4908 C CA . ALA A 1 587 ? 14.072 1.920 15.654 1.00 86.56 587 ALA A CA 1
ATOM 4909 C C . ALA A 1 587 ? 12.837 1.487 16.456 1.00 86.56 587 ALA A C 1
ATOM 4911 O O . ALA A 1 587 ? 12.027 2.339 16.817 1.00 86.56 587 ALA A O 1
ATOM 4912 N N . PHE A 1 588 ? 12.682 0.195 16.766 1.00 82.44 588 PHE A N 1
ATOM 4913 C CA . PHE A 1 588 ? 11.490 -0.312 17.464 1.00 82.44 588 PHE A CA 1
ATOM 4914 C C . PHE A 1 588 ? 11.452 0.025 18.956 1.00 82.44 588 PHE A C 1
ATOM 4916 O O . PHE A 1 588 ? 10.374 0.012 19.545 1.00 82.44 588 PHE A O 1
ATOM 4923 N N . VAL A 1 589 ? 12.592 0.363 19.554 1.00 81.88 589 VAL A N 1
ATOM 4924 C CA . VAL A 1 589 ? 12.681 0.790 20.960 1.00 81.88 589 VAL A CA 1
ATOM 4925 C C . VAL A 1 589 ? 12.357 2.283 21.092 1.00 81.88 589 VAL A C 1
ATOM 4927 O O . VAL A 1 589 ? 11.752 2.720 22.075 1.00 81.88 589 VAL A O 1
ATOM 4930 N N . MET A 1 590 ? 12.709 3.064 20.067 1.00 83.94 590 MET A N 1
ATOM 4931 C CA . MET A 1 590 ? 12.585 4.521 20.057 1.00 83.94 590 MET A CA 1
ATOM 4932 C C . MET A 1 590 ? 11.154 5.020 20.264 1.00 83.94 590 MET A C 1
ATOM 4934 O O . MET A 1 590 ? 10.197 4.514 19.670 1.00 83.94 590 MET A O 1
ATOM 4938 N N . GLN A 1 591 ? 11.025 6.089 21.054 1.00 80.94 591 GLN A N 1
ATOM 4939 C CA . GLN A 1 591 ? 9.770 6.813 21.255 1.00 80.94 591 GLN A CA 1
ATOM 4940 C C . GLN A 1 591 ? 9.714 8.102 20.408 1.00 80.94 591 GLN A C 1
ATOM 4942 O O . GLN A 1 591 ? 10.751 8.608 19.973 1.00 80.94 591 GLN A O 1
ATOM 4947 N N . PRO A 1 592 ? 8.521 8.691 20.173 1.00 81.94 592 PRO A N 1
ATOM 4948 C CA . PRO A 1 592 ? 8.394 9.939 19.411 1.00 81.94 592 PRO A CA 1
ATOM 4949 C C . PRO A 1 592 ? 9.224 11.101 19.980 1.00 81.94 592 PRO A C 1
ATOM 4951 O O . PRO A 1 592 ? 9.773 11.893 19.218 1.00 81.94 592 PRO A O 1
ATOM 4954 N N . ASP A 1 593 ? 9.378 11.172 21.305 1.00 78.94 593 ASP A N 1
ATOM 4955 C CA . ASP A 1 593 ? 10.201 12.196 21.962 1.00 78.94 593 ASP A CA 1
ATOM 4956 C C . ASP A 1 593 ? 11.699 12.007 21.710 1.00 78.94 593 ASP A C 1
ATOM 4958 O O . ASP A 1 593 ? 12.456 12.980 21.686 1.00 78.94 593 ASP A O 1
ATOM 4962 N N . ASP A 1 594 ? 12.139 10.766 21.504 1.00 85.06 594 ASP A N 1
ATOM 4963 C CA . ASP A 1 594 ? 13.524 10.481 21.151 1.00 85.06 594 ASP A CA 1
ATOM 4964 C C . ASP A 1 594 ? 13.803 10.946 19.713 1.00 85.06 594 ASP A C 1
ATOM 4966 O O . ASP A 1 594 ? 14.834 11.563 19.457 1.00 85.06 594 ASP A O 1
ATOM 4970 N N . VAL A 1 595 ? 12.842 10.764 18.796 1.00 89.75 595 VAL A N 1
ATOM 4971 C CA . VAL A 1 595 ? 12.908 11.308 17.424 1.00 89.75 595 VAL A CA 1
ATOM 4972 C C . VAL A 1 595 ? 12.922 12.835 17.425 1.00 89.75 595 VAL A C 1
ATOM 4974 O O . VAL A 1 595 ? 13.730 13.434 16.715 1.00 89.75 595 VAL A O 1
ATOM 4977 N N . ARG A 1 596 ? 12.092 13.472 18.262 1.00 86.88 596 ARG A N 1
ATOM 4978 C CA . ARG A 1 596 ? 12.151 14.924 18.479 1.00 86.88 596 ARG A CA 1
ATOM 4979 C C . ARG A 1 596 ? 13.541 15.362 18.911 1.00 86.88 596 ARG A C 1
ATOM 4981 O O . ARG A 1 596 ? 14.080 16.328 18.387 1.00 86.88 596 ARG A O 1
ATOM 4988 N N . HIS A 1 597 ? 14.124 14.649 19.869 1.00 87.31 597 HIS A N 1
ATOM 4989 C CA . HIS A 1 597 ? 15.441 14.998 20.376 1.00 87.31 597 HIS A CA 1
ATOM 4990 C C . HIS A 1 597 ? 16.534 14.845 19.315 1.00 87.31 597 HIS A C 1
ATOM 4992 O O . HIS A 1 597 ? 17.402 15.710 19.224 1.00 87.31 597 HIS A O 1
ATOM 4998 N N . ILE A 1 598 ? 16.463 13.792 18.493 1.00 92.31 598 ILE A N 1
ATOM 4999 C CA . ILE A 1 598 ? 17.362 13.612 17.348 1.00 92.31 598 ILE A CA 1
ATOM 5000 C C . ILE A 1 598 ? 17.257 14.817 16.411 1.00 92.31 598 ILE A C 1
ATOM 5002 O O . ILE A 1 598 ? 18.268 15.443 16.107 1.00 92.31 598 ILE A O 1
ATOM 5006 N N . ILE A 1 599 ? 16.049 15.195 15.997 1.00 91.94 599 ILE A N 1
ATOM 5007 C CA . ILE A 1 599 ? 15.871 16.283 15.029 1.00 91.94 599 ILE A CA 1
ATOM 5008 C C . ILE A 1 599 ? 16.284 17.632 15.625 1.00 91.94 599 ILE A C 1
ATOM 5010 O O . ILE A 1 599 ? 17.099 18.324 15.027 1.00 91.94 599 ILE A O 1
ATOM 5014 N N . ASP A 1 600 ? 15.797 17.988 16.813 1.00 88.50 600 ASP A N 1
ATOM 5015 C CA . ASP A 1 600 ? 15.985 19.336 17.363 1.00 88.50 600 ASP A CA 1
ATOM 5016 C C . ASP A 1 600 ? 17.389 19.561 17.946 1.00 88.50 600 ASP A C 1
ATOM 5018 O O . ASP A 1 600 ? 17.906 20.678 17.895 1.00 88.50 600 ASP A O 1
ATOM 5022 N N . LYS A 1 601 ? 18.000 18.538 18.566 1.00 88.38 601 LYS A N 1
ATOM 5023 C CA . LYS A 1 601 ? 19.284 18.692 19.277 1.00 88.38 601 LYS A CA 1
ATOM 5024 C C . LYS A 1 601 ? 20.487 18.156 18.521 1.00 88.38 601 LYS A C 1
ATOM 5026 O O . LYS A 1 601 ? 21.553 18.737 18.678 1.00 88.38 601 LYS A O 1
ATOM 5031 N N . ILE A 1 602 ? 20.327 17.089 17.738 1.00 91.88 602 ILE A N 1
ATOM 5032 C CA . ILE A 1 602 ? 21.433 16.521 16.952 1.00 91.88 602 ILE A CA 1
ATOM 5033 C C . ILE A 1 602 ? 21.480 17.191 15.581 1.00 91.88 602 ILE A C 1
ATOM 5035 O O . ILE A 1 602 ? 22.524 17.681 15.177 1.00 91.88 602 ILE A O 1
ATOM 5039 N N . TRP A 1 603 ? 20.339 17.276 14.897 1.00 93.12 603 TRP A N 1
ATOM 5040 C CA . TRP A 1 603 ? 20.251 17.838 13.542 1.00 93.12 603 TRP A CA 1
ATOM 5041 C C . TRP A 1 603 ? 19.785 19.298 13.492 1.00 93.12 603 TRP A C 1
ATOM 5043 O O . TRP A 1 603 ? 19.520 19.819 12.413 1.00 93.12 603 TRP A O 1
ATOM 5053 N N . HIS A 1 604 ? 19.668 19.960 14.646 1.00 90.75 604 HIS A N 1
ATOM 5054 C CA . HIS A 1 604 ? 19.311 21.380 14.770 1.00 90.75 604 HIS A CA 1
ATOM 5055 C C . HIS A 1 604 ? 17.997 21.803 14.077 1.00 90.75 604 HIS A C 1
ATOM 5057 O O . HIS A 1 604 ? 17.794 22.979 13.786 1.00 90.75 604 HIS A O 1
ATOM 5063 N N . GLY A 1 605 ? 17.075 20.866 13.846 1.00 88.06 605 GLY A N 1
ATOM 5064 C CA . GLY A 1 605 ? 15.746 21.134 13.294 1.00 88.06 605 GLY A CA 1
ATOM 5065 C C . GLY A 1 605 ? 15.691 21.322 11.775 1.00 88.06 605 GLY A C 1
ATOM 5066 O O . GLY A 1 605 ? 14.649 21.738 11.271 1.00 88.06 605 GLY A O 1
ATOM 5067 N N . HIS A 1 606 ? 16.763 21.015 11.040 1.00 92.19 606 HIS A N 1
ATOM 5068 C CA . HIS A 1 606 ? 16.813 21.198 9.588 1.00 92.19 606 HIS A CA 1
ATOM 5069 C C . HIS A 1 606 ? 17.429 20.001 8.848 1.00 92.19 606 HIS A C 1
ATOM 5071 O O . HIS A 1 606 ? 18.064 19.130 9.447 1.00 92.19 606 HIS A O 1
ATOM 5077 N N . SER A 1 607 ? 17.237 19.946 7.525 1.00 93.88 607 SER A N 1
ATOM 5078 C CA . SER A 1 607 ? 17.961 18.993 6.669 1.00 93.88 607 SER A CA 1
ATOM 5079 C C . SER A 1 607 ? 19.469 19.263 6.718 1.00 93.88 607 SER A C 1
ATOM 5081 O O . SER A 1 607 ? 19.901 20.417 6.789 1.00 93.88 607 SER A O 1
ATOM 5083 N N . ALA A 1 608 ? 20.278 18.206 6.664 1.00 91.81 608 ALA A N 1
ATOM 5084 C CA . ALA A 1 608 ? 21.732 18.302 6.594 1.00 91.81 608 ALA A CA 1
ATOM 5085 C C . ALA A 1 608 ? 22.223 18.876 5.250 1.00 91.81 608 ALA A C 1
ATOM 5087 O O . ALA A 1 608 ? 23.281 19.499 5.215 1.00 91.81 608 ALA A O 1
ATOM 5088 N N . LEU A 1 609 ? 21.460 18.689 4.164 1.00 90.69 609 LEU A N 1
ATOM 5089 C CA . LEU A 1 609 ? 21.835 19.119 2.812 1.00 90.69 609 LEU A CA 1
ATOM 5090 C C . LEU A 1 609 ? 21.211 20.477 2.459 1.00 90.69 609 LEU A C 1
ATOM 5092 O O . LEU A 1 609 ? 21.923 21.478 2.391 1.00 90.69 609 LEU A O 1
ATOM 5096 N N . SER A 1 610 ? 19.887 20.550 2.294 1.00 90.12 610 SER A N 1
ATOM 5097 C CA . SER A 1 610 ? 19.190 21.787 1.909 1.00 90.12 610 SER A CA 1
ATOM 5098 C C . SER A 1 610 ? 19.044 22.829 3.019 1.00 90.12 610 SER A C 1
ATOM 5100 O O . SER A 1 610 ? 18.615 23.949 2.741 1.00 90.12 610 SER A O 1
ATOM 5102 N N . LYS A 1 611 ? 19.318 22.471 4.283 1.00 90.81 611 LYS A N 1
ATOM 5103 C CA . LYS A 1 611 ? 19.004 23.291 5.473 1.00 90.81 611 LYS A CA 1
ATOM 5104 C C . LYS A 1 611 ? 17.527 23.700 5.579 1.00 90.81 611 LYS A C 1
ATOM 5106 O O . LYS A 1 611 ? 17.191 24.688 6.224 1.00 90.81 611 LYS A O 1
ATOM 5111 N N . THR A 1 612 ? 16.618 22.933 4.976 1.00 89.88 612 THR A N 1
ATOM 5112 C CA . THR A 1 612 ? 15.174 23.174 5.096 1.00 89.88 612 THR A CA 1
ATOM 5113 C C . THR A 1 612 ? 14.691 22.876 6.518 1.00 89.88 612 THR A C 1
ATOM 5115 O O . THR A 1 612 ? 14.895 21.772 7.014 1.00 89.88 612 THR A O 1
ATOM 5118 N N . GLU A 1 613 ? 14.001 23.832 7.147 1.00 87.12 613 GLU A N 1
ATOM 5119 C CA . GLU A 1 613 ? 13.441 23.726 8.513 1.00 87.12 613 GLU A CA 1
ATOM 5120 C C . GLU A 1 613 ? 12.015 23.132 8.554 1.00 87.12 613 GLU A C 1
ATOM 5122 O O . GLU A 1 613 ? 11.371 23.055 9.603 1.00 87.12 613 GLU A O 1
ATOM 5127 N N . ASN A 1 614 ? 11.460 22.733 7.404 1.00 84.38 614 ASN A N 1
ATOM 5128 C CA . ASN A 1 614 ? 10.105 22.191 7.331 1.00 84.38 614 ASN A CA 1
ATOM 5129 C C . ASN A 1 614 ? 10.039 20.772 7.924 1.00 84.38 614 ASN A C 1
ATOM 5131 O O . ASN A 1 614 ? 10.209 19.780 7.215 1.00 84.38 614 ASN A O 1
ATOM 5135 N N . LEU A 1 615 ? 9.698 20.680 9.213 1.00 82.81 615 LEU A N 1
ATOM 5136 C CA . LEU A 1 615 ? 9.550 19.430 9.976 1.00 82.81 615 LEU A CA 1
ATOM 5137 C C . LEU A 1 615 ? 8.734 18.338 9.258 1.00 82.81 615 LEU A C 1
ATOM 5139 O O . LEU A 1 615 ? 9.012 17.154 9.426 1.00 82.81 615 LEU A O 1
ATOM 5143 N N . SER A 1 616 ? 7.724 18.708 8.461 1.00 81.25 616 SER A N 1
ATOM 5144 C CA . SER A 1 616 ? 6.855 17.736 7.776 1.00 81.25 616 SER A CA 1
ATOM 5145 C C . SER A 1 616 ? 7.539 16.999 6.616 1.00 81.25 616 SER A C 1
ATOM 5147 O O . SER A 1 616 ? 7.164 15.866 6.282 1.00 81.25 616 SER A O 1
ATOM 5149 N N . GLU A 1 617 ? 8.564 17.614 6.028 1.00 85.94 617 GLU A N 1
ATOM 5150 C CA . GLU A 1 617 ? 9.358 17.055 4.933 1.00 85.94 617 GLU A CA 1
ATOM 5151 C C . GLU A 1 617 ? 10.577 16.288 5.435 1.00 85.94 617 GLU A C 1
ATOM 5153 O O . GLU A 1 617 ? 11.084 15.439 4.705 1.00 85.94 617 GLU A O 1
ATOM 5158 N N . LEU A 1 618 ? 11.009 16.531 6.676 1.00 91.88 618 LEU A N 1
ATOM 5159 C CA . LEU A 1 618 ? 12.159 15.857 7.265 1.00 91.88 618 LEU A CA 1
ATOM 5160 C C . LEU A 1 618 ? 11.900 14.358 7.470 1.00 91.88 618 LEU A C 1
ATOM 5162 O O . LEU A 1 618 ? 10.819 13.911 7.871 1.00 91.88 618 LEU A O 1
ATOM 5166 N N . ARG A 1 619 ? 12.925 13.566 7.189 1.00 92.56 619 ARG A N 1
ATOM 5167 C CA . ARG A 1 619 ? 13.005 12.114 7.330 1.00 92.56 619 ARG A CA 1
ATOM 5168 C C . ARG A 1 619 ? 14.378 11.764 7.899 1.00 92.56 619 ARG A C 1
ATOM 5170 O O . ARG A 1 619 ? 15.320 12.543 7.797 1.00 92.56 619 ARG A O 1
ATOM 5177 N N . LEU A 1 620 ? 14.473 10.579 8.496 1.00 95.12 620 LEU A N 1
ATOM 5178 C CA . LEU A 1 620 ? 15.705 10.052 9.088 1.00 95.12 620 LEU A CA 1
ATOM 5179 C C . LEU A 1 620 ? 16.089 8.713 8.431 1.00 95.12 620 LEU A C 1
ATOM 5181 O O . LEU A 1 620 ? 15.958 7.673 9.082 1.00 95.12 620 LEU A O 1
ATOM 5185 N N . PRO A 1 621 ? 16.477 8.687 7.140 1.00 94.00 621 PRO A N 1
ATOM 5186 C CA . PRO A 1 621 ? 16.999 7.475 6.506 1.00 94.00 621 PRO A CA 1
ATOM 5187 C C . PRO A 1 621 ? 18.294 6.969 7.152 1.00 94.00 621 PRO A C 1
ATOM 5189 O O . PRO A 1 621 ? 18.968 7.706 7.876 1.00 94.00 621 PRO A O 1
ATOM 5192 N N . ARG A 1 622 ? 18.641 5.706 6.865 1.00 93.81 622 ARG A N 1
ATOM 5193 C CA . ARG A 1 622 ? 19.935 5.117 7.243 1.00 93.81 622 ARG A CA 1
ATOM 5194 C C . ARG A 1 622 ? 21.067 5.868 6.544 1.00 93.81 622 ARG A C 1
ATOM 5196 O O . ARG A 1 622 ? 20.944 6.108 5.347 1.00 93.81 622 ARG A O 1
ATOM 5203 N N . TRP A 1 623 ? 22.140 6.186 7.270 1.00 93.81 623 TRP A N 1
ATOM 5204 C CA . TRP A 1 623 ? 23.355 6.744 6.666 1.00 93.81 623 TRP A CA 1
ATOM 5205 C C . TRP A 1 623 ? 24.125 5.650 5.923 1.00 93.81 623 TRP A C 1
ATOM 5207 O O . TRP A 1 623 ? 24.221 5.682 4.703 1.00 93.81 623 TRP A O 1
ATOM 5217 N N . ASN A 1 624 ? 24.579 4.618 6.637 1.00 91.44 624 ASN A N 1
ATOM 5218 C CA . ASN A 1 624 ? 25.107 3.398 6.042 1.00 91.44 624 ASN A CA 1
ATOM 5219 C C . ASN A 1 624 ? 23.960 2.414 5.776 1.00 91.44 624 ASN A C 1
ATOM 5221 O O . ASN A 1 624 ? 23.256 1.996 6.700 1.00 91.44 624 ASN A O 1
ATOM 5225 N N . LYS A 1 625 ? 23.766 2.026 4.509 1.00 88.56 625 LYS A N 1
ATOM 5226 C CA . LYS A 1 625 ? 22.677 1.124 4.095 1.00 88.56 625 LYS A CA 1
ATOM 5227 C C . LYS A 1 625 ? 22.841 -0.296 4.638 1.00 88.56 625 LYS A C 1
ATOM 5229 O O . LYS A 1 625 ? 21.825 -0.976 4.796 1.00 88.56 625 LYS A O 1
ATOM 5234 N N . SER A 1 626 ? 24.082 -0.719 4.872 1.00 88.69 626 SER A N 1
ATOM 5235 C CA . SER A 1 626 ? 24.433 -2.071 5.316 1.00 88.69 626 SER A CA 1
ATOM 5236 C C . SER A 1 626 ? 24.102 -2.301 6.790 1.00 88.69 626 SER A C 1
ATOM 5238 O O . SER A 1 626 ? 23.707 -3.400 7.162 1.00 88.69 626 SER A O 1
ATOM 5240 N N . ASP A 1 627 ? 24.194 -1.251 7.607 1.00 90.31 627 ASP A N 1
ATOM 5241 C CA . ASP A 1 627 ? 23.964 -1.324 9.049 1.00 90.31 627 ASP A CA 1
ATOM 5242 C C . ASP A 1 627 ? 22.508 -1.012 9.401 1.00 90.31 627 ASP A C 1
ATOM 5244 O O . ASP A 1 627 ? 21.840 -0.234 8.713 1.00 90.31 627 ASP A O 1
ATOM 5248 N N . ASP A 1 628 ? 22.014 -1.587 10.498 1.00 90.44 628 ASP A N 1
ATOM 5249 C CA . ASP A 1 628 ? 20.663 -1.335 11.002 1.00 90.44 628 ASP A CA 1
ATOM 5250 C C . ASP A 1 628 ? 20.430 0.127 11.391 1.00 90.44 628 ASP A C 1
ATOM 5252 O O . ASP A 1 628 ? 21.359 0.872 11.723 1.00 90.44 628 ASP A O 1
ATOM 5256 N N . TRP A 1 629 ? 19.165 0.562 11.346 1.00 93.81 629 TRP A N 1
ATOM 5257 C CA . TRP A 1 629 ? 18.843 1.928 11.739 1.00 93.81 629 TRP A CA 1
ATOM 5258 C C . TRP A 1 629 ? 19.135 2.134 13.226 1.00 93.81 629 TRP A C 1
ATOM 5260 O O . TRP A 1 629 ? 18.695 1.359 14.081 1.00 93.81 629 TRP A O 1
ATOM 5270 N N . ALA A 1 630 ? 19.851 3.214 13.519 1.00 91.94 630 ALA A N 1
ATOM 5271 C CA . ALA A 1 630 ? 20.182 3.662 14.861 1.00 91.94 630 ALA A CA 1
ATOM 5272 C C . ALA A 1 630 ? 20.266 5.197 14.883 1.00 91.94 630 ALA A C 1
ATOM 5274 O O . ALA A 1 630 ? 20.514 5.804 13.836 1.00 91.94 630 ALA A O 1
ATOM 5275 N N . PRO A 1 631 ? 20.165 5.850 16.056 1.00 91.94 631 PRO A N 1
ATOM 5276 C CA . PRO A 1 631 ? 20.387 7.295 16.173 1.00 91.94 631 PRO A CA 1
ATOM 5277 C C . PRO A 1 631 ? 21.748 7.756 15.618 1.00 91.94 631 PRO A C 1
ATOM 5279 O O . PRO A 1 631 ? 21.861 8.859 15.095 1.00 91.94 631 PRO A O 1
ATOM 5282 N N . TRP A 1 632 ? 22.767 6.894 15.685 1.00 91.94 632 TRP A N 1
ATOM 5283 C CA . TRP A 1 632 ? 24.121 7.106 15.150 1.00 91.94 632 TRP A CA 1
ATOM 5284 C C . TRP A 1 632 ? 24.367 6.444 13.784 1.00 91.94 632 TRP A C 1
ATOM 5286 O O . TRP A 1 632 ? 25.511 6.295 13.372 1.00 91.94 632 TRP A O 1
ATOM 5296 N N . ASN A 1 633 ? 23.310 5.998 13.110 1.00 93.75 633 ASN A N 1
ATOM 5297 C CA . ASN A 1 633 ? 23.335 5.548 11.720 1.00 93.75 633 ASN A CA 1
ATOM 5298 C C . ASN A 1 633 ? 22.129 6.137 10.968 1.00 93.75 633 ASN A C 1
ATOM 5300 O O . ASN A 1 633 ? 21.448 5.462 10.200 1.00 93.75 633 ASN A O 1
ATOM 5304 N N . CYS A 1 634 ? 21.807 7.400 11.238 1.00 94.25 634 CYS A N 1
ATOM 5305 C CA . CYS A 1 634 ? 20.735 8.107 10.549 1.00 94.25 634 CYS A CA 1
ATOM 5306 C C . CYS A 1 634 ? 21.219 9.473 10.072 1.00 94.25 634 CYS A C 1
ATOM 5308 O O . CYS A 1 634 ? 22.155 10.022 10.645 1.00 94.25 634 CYS A O 1
ATOM 5310 N N . ILE A 1 635 ? 20.600 10.018 9.030 1.00 94.88 635 ILE A N 1
ATOM 5311 C CA . ILE A 1 635 ? 20.850 11.381 8.547 1.00 94.88 635 ILE A CA 1
ATOM 5312 C C . ILE A 1 635 ? 19.521 12.122 8.421 1.00 94.88 635 ILE A C 1
ATOM 5314 O O . ILE A 1 635 ? 18.544 11.540 7.964 1.00 94.88 635 ILE A O 1
ATOM 5318 N N . CYS A 1 636 ? 19.456 13.387 8.840 1.00 95.19 636 CYS A N 1
ATOM 5319 C CA . CYS A 1 636 ? 18.256 14.206 8.668 1.00 95.19 636 CYS A CA 1
ATOM 5320 C C . CYS A 1 636 ? 18.222 14.811 7.265 1.00 95.19 636 CYS A C 1
ATOM 5322 O O . CYS A 1 636 ? 19.051 15.657 6.938 1.00 95.19 636 CYS A O 1
ATOM 5324 N N . LEU A 1 637 ? 17.267 14.373 6.446 1.00 94.94 637 LEU A N 1
ATOM 5325 C CA . LEU A 1 637 ? 17.101 14.783 5.051 1.00 94.94 637 LEU A CA 1
ATOM 5326 C C . LEU A 1 637 ? 15.631 15.072 4.748 1.00 94.94 637 LEU A C 1
ATOM 5328 O O . LEU A 1 637 ? 14.739 14.561 5.420 1.00 94.94 637 LEU A O 1
ATOM 5332 N N . THR A 1 638 ? 15.350 15.844 3.705 1.00 93.06 638 THR A N 1
ATOM 5333 C CA . THR A 1 638 ? 13.988 15.970 3.168 1.00 93.06 638 THR A CA 1
ATOM 5334 C C . THR A 1 638 ? 13.533 14.673 2.487 1.00 93.06 638 THR A C 1
ATOM 5336 O O . THR A 1 638 ? 14.336 13.796 2.158 1.00 93.06 638 THR A O 1
ATOM 5339 N N . GLU A 1 639 ? 12.228 14.525 2.247 1.00 88.69 639 GLU A N 1
ATOM 5340 C CA . GLU A 1 639 ? 11.665 13.352 1.564 1.00 88.69 639 GLU A CA 1
ATOM 5341 C C . GLU A 1 639 ? 12.276 13.133 0.166 1.00 88.69 639 GLU A C 1
ATOM 5343 O O . GLU A 1 639 ? 12.492 11.986 -0.224 1.00 88.69 639 GLU A O 1
ATOM 5348 N N . ARG A 1 640 ? 12.598 14.214 -0.561 1.00 87.75 640 ARG A N 1
ATOM 5349 C CA . ARG A 1 640 ? 13.275 14.157 -1.868 1.00 87.75 640 ARG A CA 1
ATOM 5350 C C . ARG A 1 640 ? 14.735 13.730 -1.724 1.00 87.75 640 ARG A C 1
ATOM 5352 O O . ARG A 1 640 ? 15.119 12.704 -2.274 1.00 87.75 640 ARG A O 1
ATOM 5359 N N . GLU A 1 641 ? 15.496 14.429 -0.884 1.00 92.56 641 GLU A N 1
ATOM 5360 C CA . GLU A 1 641 ? 16.906 14.111 -0.615 1.00 92.56 641 GLU A CA 1
ATOM 5361 C C . GLU A 1 641 ? 17.092 12.685 -0.090 1.00 92.56 641 GLU A C 1
ATOM 5363 O O . GLU A 1 641 ? 18.073 12.027 -0.410 1.00 92.56 641 GLU A O 1
ATOM 5368 N N . THR A 1 642 ? 16.134 12.172 0.684 1.00 91.94 642 THR A N 1
ATOM 5369 C CA . THR A 1 642 ? 16.145 10.786 1.166 1.00 91.94 642 THR A CA 1
ATOM 5370 C C . THR A 1 642 ? 16.098 9.780 0.015 1.00 91.94 642 THR A C 1
ATOM 5372 O O . THR A 1 642 ? 16.782 8.756 0.061 1.00 91.94 642 THR A O 1
ATOM 5375 N N . ARG A 1 643 ? 15.294 10.043 -1.025 1.00 88.62 643 ARG A N 1
ATOM 5376 C CA . ARG A 1 643 ? 15.220 9.165 -2.204 1.00 88.62 643 ARG A CA 1
ATOM 5377 C C . ARG A 1 643 ? 16.538 9.176 -2.963 1.00 88.62 643 ARG A C 1
ATOM 5379 O O . ARG A 1 643 ? 17.005 8.109 -3.352 1.00 88.62 643 ARG A O 1
ATOM 5386 N N . ASP A 1 644 ? 17.138 10.349 -3.121 1.00 89.00 644 ASP A N 1
ATOM 5387 C CA . ASP A 1 644 ? 18.427 10.492 -3.795 1.00 89.00 644 ASP A CA 1
ATOM 5388 C C . ASP A 1 644 ? 19.554 9.847 -2.987 1.00 89.00 644 ASP A C 1
ATOM 5390 O O . ASP A 1 644 ? 20.354 9.099 -3.543 1.00 89.00 644 ASP A O 1
ATOM 5394 N N . HIS A 1 645 ? 19.549 10.009 -1.662 1.00 92.75 645 HIS A N 1
ATOM 5395 C CA . HIS A 1 645 ? 20.499 9.356 -0.764 1.00 92.75 645 HIS A CA 1
ATOM 5396 C C . HIS A 1 645 ? 20.462 7.828 -0.902 1.00 92.75 645 HIS A C 1
ATOM 5398 O O . HIS A 1 645 ? 21.499 7.174 -1.000 1.00 92.75 645 HIS A O 1
ATOM 5404 N N . TYR A 1 646 ? 19.270 7.233 -1.013 1.00 90.31 646 TYR A N 1
ATOM 5405 C CA . TYR A 1 646 ? 19.157 5.792 -1.239 1.00 90.31 646 TYR A CA 1
ATOM 5406 C C . TYR A 1 646 ? 19.596 5.327 -2.636 1.00 90.31 646 TYR A C 1
ATOM 5408 O O . TYR A 1 646 ? 19.852 4.131 -2.790 1.00 90.31 646 TYR A O 1
ATOM 5416 N N . LYS A 1 647 ? 19.740 6.222 -3.623 1.00 88.00 647 LYS A N 1
ATOM 5417 C CA . LYS A 1 647 ? 20.284 5.906 -4.958 1.00 88.00 647 LYS A CA 1
ATOM 5418 C C . LYS A 1 647 ? 21.824 5.911 -4.995 1.00 88.00 647 LYS A C 1
ATOM 5420 O O . LYS A 1 647 ? 22.392 5.403 -5.951 1.00 88.00 647 LYS A O 1
ATOM 5425 N N . ILE A 1 648 ? 22.499 6.447 -3.973 1.00 90.12 648 ILE A N 1
ATOM 5426 C CA . ILE A 1 648 ? 23.970 6.538 -3.912 1.00 90.12 648 ILE A CA 1
ATOM 5427 C C . ILE A 1 648 ? 24.568 5.212 -3.442 1.00 90.12 648 ILE A C 1
ATOM 5429 O O . ILE A 1 648 ? 24.295 4.807 -2.317 1.00 90.12 648 ILE A O 1
ATOM 5433 N N . ASP A 1 649 ? 25.387 4.541 -4.248 1.00 86.25 649 ASP A N 1
ATOM 5434 C CA . ASP A 1 649 ? 26.026 3.280 -3.837 1.00 86.25 649 ASP A CA 1
ATOM 5435 C C . ASP A 1 649 ? 27.196 3.501 -2.874 1.00 86.25 649 ASP A C 1
ATOM 5437 O O . ASP A 1 649 ? 27.271 2.847 -1.837 1.00 86.25 649 ASP A O 1
ATOM 5441 N N . ASP A 1 650 ? 28.070 4.458 -3.194 1.00 88.25 650 ASP A N 1
ATOM 5442 C CA . ASP A 1 650 ? 29.271 4.766 -2.421 1.00 88.25 650 ASP A CA 1
ATOM 5443 C C . ASP A 1 650 ? 29.216 6.202 -1.883 1.00 88.25 650 ASP A C 1
ATOM 5445 O O . ASP A 1 650 ? 29.281 7.180 -2.635 1.00 88.25 650 ASP A O 1
ATOM 5449 N N . ILE A 1 651 ? 29.054 6.315 -0.566 1.00 89.00 651 ILE A N 1
ATOM 5450 C CA . ILE A 1 651 ? 28.832 7.577 0.150 1.00 89.00 651 ILE A CA 1
ATOM 5451 C C . ILE A 1 651 ? 30.080 8.465 0.073 1.00 89.00 651 ILE A C 1
ATOM 5453 O O . ILE A 1 651 ? 29.951 9.675 -0.120 1.00 89.00 651 ILE A O 1
ATOM 5457 N N . GLU A 1 652 ? 31.275 7.873 0.166 1.00 85.88 652 GLU A N 1
ATOM 5458 C CA . GLU A 1 652 ? 32.553 8.600 0.205 1.00 85.88 652 GLU A CA 1
ATOM 5459 C C . GLU A 1 652 ? 32.918 9.223 -1.147 1.00 85.88 652 GLU A C 1
ATOM 5461 O O . GLU A 1 652 ? 33.645 10.213 -1.200 1.00 85.88 652 GLU A O 1
ATOM 5466 N N . LYS A 1 653 ? 32.390 8.675 -2.249 1.00 88.94 653 LYS A N 1
ATOM 5467 C CA . LYS A 1 653 ? 32.612 9.217 -3.598 1.00 88.94 653 LYS A CA 1
ATOM 5468 C C . LYS A 1 653 ? 31.686 10.374 -3.950 1.00 88.94 653 LYS A C 1
ATOM 5470 O O . LYS A 1 653 ? 32.035 11.180 -4.809 1.00 88.94 653 LYS A O 1
ATOM 5475 N N . VAL A 1 654 ? 30.493 10.423 -3.356 1.00 89.75 654 VAL A N 1
ATOM 5476 C CA . VAL A 1 654 ? 29.464 11.412 -3.717 1.00 89.75 654 VAL A CA 1
ATOM 5477 C C . VAL A 1 654 ? 29.448 12.597 -2.757 1.00 89.75 654 VAL A C 1
ATOM 5479 O O . VAL A 1 654 ? 29.266 13.730 -3.202 1.00 89.75 654 VAL A O 1
ATOM 5482 N N . TYR A 1 655 ? 29.638 12.369 -1.457 1.00 92.00 655 TYR A N 1
ATOM 5483 C CA . TYR A 1 655 ? 29.640 13.445 -0.467 1.00 92.00 655 TYR A CA 1
ATOM 5484 C C . TYR A 1 655 ? 31.042 14.014 -0.227 1.00 92.00 655 TYR A C 1
ATOM 5486 O O . TYR A 1 655 ? 32.027 13.286 -0.206 1.00 92.00 655 TYR A O 1
ATOM 5494 N N . ASP A 1 656 ? 31.120 15.328 0.014 1.00 91.81 656 ASP A N 1
ATOM 5495 C CA . ASP A 1 656 ? 32.366 16.004 0.400 1.00 91.81 656 ASP A CA 1
ATOM 5496 C C . ASP A 1 656 ? 32.934 15.379 1.696 1.00 91.81 656 ASP A C 1
ATOM 5498 O O . ASP A 1 656 ? 32.198 15.272 2.685 1.00 91.81 656 ASP A O 1
ATOM 5502 N N . PRO A 1 657 ? 34.230 15.011 1.754 1.00 92.44 657 PRO A N 1
ATOM 5503 C CA . PRO A 1 657 ? 34.876 14.515 2.969 1.00 92.44 657 PRO A CA 1
ATOM 5504 C C . PRO A 1 657 ? 34.626 15.372 4.219 1.00 92.44 657 PRO A C 1
ATOM 5506 O O . PRO A 1 657 ? 34.449 14.832 5.314 1.00 92.44 657 PRO A O 1
ATOM 5509 N N . LYS A 1 658 ? 34.545 16.706 4.082 1.00 92.94 658 LYS A N 1
ATOM 5510 C CA . LYS A 1 658 ? 34.215 17.592 5.219 1.00 92.94 658 LYS A CA 1
ATOM 5511 C C . LYS A 1 658 ? 32.800 17.353 5.744 1.00 92.94 658 LYS A C 1
ATOM 5513 O O . LYS A 1 658 ? 32.569 17.402 6.952 1.00 92.94 658 LYS A O 1
ATOM 5518 N N . PHE A 1 659 ? 31.860 17.087 4.843 1.00 93.19 659 PHE A N 1
ATOM 5519 C CA . PHE A 1 659 ? 30.475 16.780 5.181 1.00 93.19 659 PHE A CA 1
ATOM 5520 C C . PHE A 1 659 ? 30.353 15.405 5.847 1.00 93.19 659 PHE A C 1
ATOM 5522 O O . PHE A 1 659 ? 29.667 15.277 6.861 1.00 93.19 659 PHE A O 1
ATOM 5529 N N . VAL A 1 660 ? 31.086 14.404 5.352 1.00 93.50 660 VAL A N 1
ATOM 5530 C CA . VAL A 1 660 ? 31.160 13.075 5.984 1.00 93.50 660 VAL A CA 1
ATOM 5531 C C . VAL A 1 660 ? 31.702 13.181 7.413 1.00 93.50 660 VAL A C 1
ATOM 5533 O O . VAL A 1 660 ? 31.114 12.621 8.338 1.00 93.50 660 VAL A O 1
ATOM 5536 N N . LEU A 1 661 ? 32.763 13.968 7.628 1.00 93.25 661 LEU A N 1
ATOM 5537 C CA . LEU A 1 661 ? 33.319 14.204 8.964 1.00 93.25 661 LEU A CA 1
ATOM 5538 C C . LEU A 1 661 ? 32.332 14.939 9.886 1.00 93.25 661 LEU A C 1
ATOM 5540 O O . LEU A 1 661 ? 32.195 14.590 11.060 1.00 93.25 661 LEU A O 1
ATOM 5544 N N . HIS A 1 662 ? 31.598 15.921 9.357 1.00 93.50 662 HIS A N 1
ATOM 5545 C CA . HIS A 1 662 ? 30.537 16.600 10.101 1.00 93.50 662 HIS A CA 1
ATOM 5546 C C . HIS A 1 662 ? 29.443 15.624 10.564 1.00 93.50 662 HIS A C 1
ATOM 5548 O O . HIS A 1 662 ? 29.056 15.648 11.734 1.00 93.50 662 HIS A O 1
ATOM 5554 N N . ILE A 1 663 ? 28.999 14.720 9.687 1.00 94.00 663 ILE A N 1
ATOM 5555 C CA . ILE A 1 663 ? 28.022 13.679 10.030 1.00 94.00 663 ILE A CA 1
ATOM 5556 C C . ILE A 1 663 ? 28.584 12.716 11.077 1.00 94.00 663 ILE A C 1
ATOM 5558 O O . ILE A 1 663 ? 27.893 12.412 12.050 1.00 94.00 663 ILE A O 1
ATOM 5562 N N . GLY A 1 664 ? 29.845 12.301 10.936 1.00 94.44 664 GLY A N 1
ATOM 5563 C CA . GLY A 1 664 ? 30.524 11.465 11.927 1.00 94.44 664 GLY A CA 1
ATOM 5564 C C . GLY A 1 664 ? 30.516 12.092 13.327 1.00 94.44 664 GLY A C 1
ATOM 5565 O O . GLY A 1 664 ? 30.212 11.413 14.309 1.00 94.44 664 GLY A O 1
ATOM 5566 N N . ASN A 1 665 ? 30.741 13.406 13.428 1.00 94.31 665 ASN A N 1
ATOM 5567 C CA . ASN A 1 665 ? 30.664 14.132 14.701 1.00 94.31 665 ASN A CA 1
ATOM 5568 C C . ASN A 1 665 ? 29.248 14.124 15.300 1.00 94.31 665 ASN A C 1
ATOM 5570 O O . ASN A 1 665 ? 29.086 13.906 16.504 1.00 94.31 665 ASN A O 1
ATOM 5574 N N . LEU A 1 666 ? 28.216 14.306 14.473 1.00 94.31 666 LEU A N 1
ATOM 5575 C CA . LEU A 1 666 ? 26.821 14.222 14.918 1.00 94.31 666 LEU A CA 1
ATOM 5576 C C . LEU A 1 666 ? 26.439 12.802 15.355 1.00 94.31 666 LEU A C 1
ATOM 5578 O O . LEU A 1 666 ? 25.720 12.632 16.341 1.00 94.31 666 LEU A O 1
ATOM 5582 N N . HIS A 1 667 ? 26.955 11.770 14.686 1.00 94.69 667 HIS A N 1
ATOM 5583 C CA . HIS A 1 667 ? 26.767 10.376 15.099 1.00 94.69 667 HIS A CA 1
ATOM 5584 C C . HIS A 1 667 ? 27.457 10.065 16.427 1.00 94.69 667 HIS A C 1
ATOM 5586 O O . HIS A 1 667 ? 26.874 9.360 17.253 1.00 94.69 667 HIS A O 1
ATOM 5592 N N . MET A 1 668 ? 28.644 10.618 16.688 1.00 92.50 668 MET A N 1
ATOM 5593 C CA . MET A 1 668 ? 29.293 10.505 18.002 1.00 92.50 668 MET A CA 1
ATOM 5594 C C . MET A 1 668 ? 28.458 11.164 19.106 1.00 92.50 668 MET A C 1
ATOM 5596 O O . MET A 1 668 ? 28.265 10.572 20.171 1.00 92.50 668 MET A O 1
ATOM 5600 N N . LEU A 1 669 ? 27.892 12.344 18.835 1.00 92.00 669 LEU A N 1
ATOM 5601 C CA . LEU A 1 669 ? 26.959 13.010 19.747 1.00 92.00 669 LEU A CA 1
ATOM 5602 C C . LEU A 1 669 ? 25.694 12.162 19.969 1.00 92.00 669 LEU A C 1
ATOM 5604 O O . LEU A 1 669 ? 25.215 12.037 21.096 1.00 92.00 669 LEU A O 1
ATOM 5608 N N . ALA A 1 670 ? 25.174 11.512 18.927 1.00 91.88 670 ALA A N 1
ATOM 5609 C CA . ALA A 1 670 ? 24.052 10.587 19.062 1.00 91.88 670 ALA A CA 1
ATOM 5610 C C . ALA A 1 670 ? 24.397 9.378 19.951 1.00 91.88 670 ALA A C 1
ATOM 5612 O O . ALA A 1 670 ? 23.583 8.990 20.790 1.00 91.88 670 ALA A O 1
ATOM 5613 N N . ARG A 1 671 ? 25.603 8.805 19.821 1.00 89.62 671 ARG A N 1
ATOM 5614 C CA . ARG A 1 671 ? 26.055 7.688 20.673 1.00 89.62 671 ARG A CA 1
ATOM 5615 C C . ARG A 1 671 ? 26.129 8.073 22.146 1.00 89.62 671 ARG A C 1
ATOM 5617 O O . ARG A 1 671 ? 25.699 7.287 22.985 1.00 89.62 671 ARG A O 1
ATOM 5624 N N . SER A 1 672 ? 26.621 9.269 22.472 1.00 87.00 672 SER A N 1
ATOM 5625 C CA . SER A 1 672 ? 26.700 9.708 23.872 1.00 87.00 672 SER A CA 1
ATOM 5626 C C . SER A 1 672 ? 25.310 9.938 24.480 1.00 87.00 672 SER A C 1
ATOM 5628 O O . SER A 1 672 ? 25.041 9.506 25.605 1.00 87.00 672 SER A O 1
ATOM 5630 N N . LEU A 1 673 ? 24.386 10.536 23.719 1.00 85.19 673 LEU A N 1
ATOM 5631 C CA . LEU A 1 673 ? 23.018 10.805 24.179 1.00 85.19 673 LEU A CA 1
ATOM 5632 C C . LEU A 1 673 ? 22.159 9.546 24.340 1.00 85.19 673 LEU A C 1
ATOM 5634 O O . LEU A 1 673 ? 21.280 9.523 25.203 1.00 85.19 673 LEU A O 1
ATOM 5638 N N . PHE A 1 674 ? 22.392 8.522 23.518 1.00 85.69 674 PHE A N 1
ATOM 5639 C CA . PHE A 1 674 ? 21.617 7.278 23.502 1.00 85.69 674 PHE A CA 1
ATOM 5640 C C . PHE A 1 674 ? 22.414 6.067 24.013 1.00 85.69 674 PHE A C 1
ATOM 5642 O O . PHE A 1 674 ? 22.093 4.934 23.667 1.00 85.69 674 PHE A O 1
ATOM 5649 N N . HIS A 1 675 ? 23.425 6.267 24.863 1.00 80.69 675 HIS A N 1
ATOM 5650 C CA . HIS A 1 675 ? 24.260 5.171 25.376 1.00 80.69 675 HIS A CA 1
ATOM 5651 C C . HIS A 1 675 ? 23.462 4.109 26.163 1.00 80.69 675 HIS A C 1
ATOM 5653 O O . HIS A 1 675 ? 23.762 2.922 26.072 1.00 80.69 675 HIS A O 1
ATOM 5659 N N . THR A 1 676 ? 22.404 4.505 26.882 1.00 79.19 676 THR A N 1
ATOM 5660 C CA . THR A 1 676 ? 21.508 3.584 27.611 1.00 79.19 676 THR A CA 1
ATOM 5661 C C . THR A 1 676 ? 20.630 2.741 26.691 1.00 79.19 676 THR A C 1
ATOM 5663 O O . THR A 1 676 ? 20.083 1.724 27.115 1.00 79.19 676 THR A O 1
ATOM 5666 N N . LEU A 1 677 ? 20.478 3.148 25.429 1.00 79.38 677 LEU A N 1
ATOM 5667 C CA . LEU A 1 677 ? 19.527 2.546 24.505 1.00 79.38 677 LEU A CA 1
ATOM 5668 C C . LEU A 1 677 ? 19.899 1.100 24.158 1.00 79.38 677 LEU A C 1
ATOM 5670 O O . LEU A 1 677 ? 19.004 0.289 23.949 1.00 79.38 677 LEU A O 1
ATOM 5674 N N . ALA A 1 678 ? 21.193 0.764 24.170 1.00 74.31 678 ALA A N 1
ATOM 5675 C CA . ALA A 1 678 ? 21.657 -0.610 23.995 1.00 74.31 678 ALA A CA 1
ATOM 5676 C C . ALA A 1 678 ? 21.121 -1.538 25.099 1.00 74.31 678 ALA A C 1
ATOM 5678 O O . ALA A 1 678 ? 20.558 -2.580 24.784 1.00 74.31 678 ALA A O 1
ATOM 5679 N N . ALA A 1 679 ? 21.206 -1.116 26.367 1.00 74.62 679 ALA A N 1
ATOM 5680 C CA . ALA A 1 679 ? 20.710 -1.889 27.507 1.00 74.62 679 ALA A CA 1
ATOM 5681 C C . ALA A 1 679 ? 19.180 -2.060 27.469 1.00 74.62 679 ALA A C 1
ATOM 5683 O O . ALA A 1 679 ? 18.666 -3.159 27.681 1.00 74.62 679 ALA A O 1
ATOM 5684 N N . VAL A 1 680 ? 18.453 -0.989 27.124 1.00 72.44 680 VAL A N 1
ATOM 5685 C CA . VAL A 1 680 ? 16.988 -1.029 26.974 1.00 72.44 680 VAL A CA 1
ATOM 5686 C C . VAL A 1 680 ? 16.575 -1.934 25.811 1.00 72.44 680 VAL A C 1
ATOM 5688 O O . VAL A 1 680 ? 15.573 -2.638 25.906 1.00 72.44 680 VAL A O 1
ATOM 5691 N N . ALA A 1 681 ? 17.333 -1.944 24.712 1.00 71.81 681 ALA A N 1
ATOM 5692 C CA . ALA A 1 681 ? 17.039 -2.787 23.559 1.00 71.81 681 ALA A CA 1
ATOM 5693 C C . ALA A 1 681 ? 17.178 -4.281 23.872 1.00 71.81 681 ALA A C 1
ATOM 5695 O O . ALA A 1 681 ? 16.308 -5.050 23.466 1.00 71.81 681 ALA A O 1
ATOM 5696 N N . THR A 1 682 ? 18.209 -4.680 24.626 1.00 71.69 682 THR A N 1
ATOM 5697 C CA . THR A 1 682 ? 18.368 -6.068 25.091 1.00 71.69 682 THR A CA 1
ATOM 5698 C C . THR A 1 682 ? 17.174 -6.522 25.928 1.00 71.69 682 THR A C 1
ATOM 5700 O O . THR A 1 682 ? 16.538 -7.514 25.582 1.00 71.69 682 THR A O 1
ATOM 5703 N N . GLU A 1 683 ? 16.770 -5.743 26.936 1.00 68.38 683 GLU A N 1
ATOM 5704 C CA . GLU A 1 683 ? 15.607 -6.067 27.780 1.00 68.38 683 GLU A CA 1
ATOM 5705 C C . GLU A 1 683 ? 14.301 -6.114 26.957 1.00 68.38 683 GLU A C 1
ATOM 5707 O O . GLU A 1 683 ? 13.437 -6.983 27.115 1.00 68.38 683 GLU A O 1
ATOM 5712 N N . PHE A 1 684 ? 14.155 -5.193 26.005 1.00 67.38 684 PHE A N 1
ATOM 5713 C CA . PHE A 1 684 ? 12.985 -5.127 25.139 1.00 67.38 684 PHE A CA 1
ATOM 5714 C C . PHE A 1 684 ? 12.883 -6.316 24.167 1.00 67.38 684 PHE A C 1
ATOM 5716 O O . PHE A 1 684 ? 11.779 -6.782 23.857 1.00 67.38 684 PHE A O 1
ATOM 5723 N N . GLN A 1 685 ? 14.021 -6.830 23.701 1.00 67.56 685 GLN A N 1
ATOM 5724 C CA . GLN A 1 685 ? 14.082 -8.023 22.865 1.00 67.56 685 GLN A CA 1
ATOM 5725 C C . GLN A 1 685 ? 13.803 -9.291 23.684 1.00 67.56 685 GLN A C 1
ATOM 5727 O O . GLN A 1 685 ? 13.002 -10.120 23.247 1.00 67.56 685 GLN A O 1
ATOM 5732 N N . GLU A 1 686 ? 14.380 -9.403 24.884 1.00 68.94 686 GLU A N 1
ATOM 5733 C CA . GLU A 1 686 ? 14.173 -10.528 25.808 1.00 68.94 686 GLU A CA 1
ATOM 5734 C C . GLU A 1 686 ? 12.713 -10.658 26.261 1.00 68.94 686 GLU A C 1
ATOM 5736 O O . GLU A 1 686 ? 12.168 -11.760 26.316 1.00 68.94 686 GLU A O 1
ATOM 5741 N N . THR A 1 687 ? 12.028 -9.538 26.508 1.00 65.94 687 THR A N 1
ATOM 5742 C CA . THR A 1 687 ? 10.602 -9.542 26.891 1.00 65.94 687 THR A CA 1
ATOM 5743 C C . THR A 1 687 ? 9.649 -9.901 25.743 1.00 65.94 687 THR A C 1
ATOM 5745 O O . THR A 1 687 ? 8.444 -10.050 25.969 1.00 65.94 687 THR A O 1
ATOM 5748 N N . GLY A 1 688 ? 10.137 -9.989 24.499 1.00 59.91 688 GLY A N 1
ATOM 5749 C CA . GLY A 1 688 ? 9.314 -10.247 23.316 1.00 59.91 688 GLY A CA 1
ATOM 5750 C C . GLY A 1 688 ? 8.325 -9.121 22.982 1.00 59.91 688 GLY A C 1
ATOM 5751 O O . GLY A 1 688 ? 7.498 -9.243 22.090 1.00 59.91 688 GLY A O 1
ATOM 5752 N N . GLN A 1 689 ? 8.355 -7.967 23.644 1.00 62.91 689 GLN A N 1
ATOM 5753 C CA . GLN A 1 689 ? 7.339 -6.936 23.382 1.00 62.91 689 GLN A CA 1
ATOM 5754 C C . GLN A 1 689 ? 7.502 -6.249 22.013 1.00 62.91 689 GLN A C 1
ATOM 5756 O O . GLN A 1 689 ? 6.585 -5.561 21.546 1.00 62.91 689 GLN A O 1
ATOM 5761 N N . TRP A 1 690 ? 8.636 -6.472 21.345 1.00 59.72 690 TRP A N 1
ATOM 5762 C CA . TRP A 1 690 ? 9.030 -5.813 20.104 1.00 59.72 690 TRP A CA 1
ATOM 5763 C C . TRP A 1 690 ? 8.058 -5.994 18.942 1.00 59.72 690 TRP A C 1
ATOM 5765 O O . TRP A 1 690 ? 7.788 -5.024 18.228 1.00 59.72 690 TRP A O 1
ATOM 5775 N N . TRP A 1 691 ? 7.427 -7.162 18.790 1.00 58.22 691 TRP A N 1
ATOM 5776 C CA . TRP A 1 691 ? 6.483 -7.372 17.687 1.00 58.22 691 TRP A CA 1
ATOM 5777 C C . TRP A 1 691 ? 5.230 -6.490 17.806 1.00 58.22 691 TRP A C 1
ATOM 5779 O O . TRP A 1 691 ? 4.613 -6.155 16.793 1.00 58.22 691 TRP A O 1
ATOM 5789 N N . LYS A 1 692 ? 4.850 -6.062 19.022 1.00 59.00 692 LYS A N 1
ATOM 5790 C CA . LYS A 1 692 ? 3.672 -5.201 19.245 1.00 59.00 692 LYS A CA 1
ATOM 5791 C C . LYS A 1 692 ? 3.938 -3.733 18.902 1.00 59.00 692 LYS A C 1
ATOM 5793 O O . LYS A 1 692 ? 2.985 -2.978 18.683 1.00 59.00 692 LYS A O 1
ATOM 5798 N N . VAL A 1 693 ? 5.196 -3.291 18.854 1.00 58.06 693 VAL A N 1
ATOM 5799 C CA . VAL A 1 693 ? 5.524 -1.876 18.628 1.00 58.06 693 VAL A CA 1
ATOM 5800 C C . VAL A 1 693 ? 5.464 -1.539 17.145 1.00 58.06 693 VAL A C 1
ATOM 5802 O O . VAL A 1 693 ? 6.015 -2.236 16.304 1.00 58.06 693 VAL A O 1
ATOM 5805 N N . GLY A 1 694 ? 4.718 -0.484 16.804 1.00 48.81 694 GLY A N 1
ATOM 5806 C CA . GLY A 1 694 ? 4.504 -0.059 15.418 1.00 48.81 694 GLY A CA 1
ATOM 5807 C C . GLY A 1 694 ? 3.534 -0.941 14.619 1.00 48.81 694 GLY A C 1
ATOM 5808 O O . GLY A 1 694 ? 3.299 -0.676 13.439 1.00 48.81 694 GLY A O 1
ATOM 5809 N N . MET A 1 695 ? 2.941 -1.996 15.202 1.00 41.47 695 MET A N 1
ATOM 5810 C CA . MET A 1 695 ? 1.723 -2.587 14.630 1.00 41.47 695 MET A CA 1
ATOM 5811 C C . MET A 1 695 ? 0.591 -1.573 14.798 1.00 41.47 695 MET A C 1
ATOM 5813 O O . MET A 1 695 ? 0.446 -0.962 15.855 1.00 41.47 695 MET A O 1
ATOM 5817 N N . ASN A 1 696 ? -0.142 -1.312 13.719 1.00 36.81 696 ASN A N 1
ATOM 5818 C CA . ASN A 1 696 ? -1.107 -0.224 13.614 1.00 36.81 696 ASN A CA 1
ATOM 5819 C C . ASN A 1 696 ? -2.048 -0.119 14.832 1.00 36.81 696 ASN A C 1
ATOM 5821 O O . ASN A 1 696 ? -3.117 -0.714 14.851 1.00 36.81 696 ASN A O 1
ATOM 5825 N N . LYS A 1 697 ? -1.744 0.806 15.752 1.00 38.84 697 LYS A N 1
ATOM 5826 C CA . LYS A 1 697 ? -2.771 1.512 16.543 1.00 38.84 697 LYS A CA 1
ATOM 5827 C C . LYS A 1 697 ? -3.605 2.464 15.678 1.00 38.84 697 LYS A C 1
ATOM 5829 O O . LYS A 1 697 ? -4.516 3.104 16.185 1.00 38.84 697 LYS A O 1
ATOM 5834 N N . GLN A 1 698 ? -3.328 2.549 14.371 1.00 31.39 698 GLN A N 1
ATOM 5835 C CA . GLN A 1 698 ? -3.978 3.466 13.431 1.00 31.39 698 GLN A CA 1
ATOM 5836 C C . GLN A 1 698 ? -5.486 3.228 13.226 1.00 31.39 698 GLN A C 1
ATOM 5838 O O . GLN A 1 698 ? -6.089 3.976 12.466 1.00 31.39 698 GLN A O 1
ATOM 5843 N N . ARG A 1 699 ? -6.116 2.268 13.925 1.00 31.42 699 ARG A N 1
ATOM 5844 C CA . ARG A 1 699 ? -7.580 2.189 14.110 1.00 31.42 699 ARG A CA 1
ATOM 5845 C C . ARG A 1 699 ? -8.028 1.613 15.464 1.00 31.42 699 ARG A C 1
ATOM 5847 O O . ARG A 1 699 ? -9.146 1.129 15.568 1.00 31.42 699 ARG A O 1
ATOM 5854 N N . SER A 1 700 ? -7.208 1.677 16.513 1.00 26.38 700 SER A N 1
ATOM 5855 C CA . SER A 1 700 ? -7.699 1.414 17.873 1.00 26.38 700 SER A CA 1
ATOM 5856 C C . SER A 1 700 ? -7.755 2.744 18.612 1.00 26.38 700 SER A C 1
ATOM 5858 O O . SER A 1 700 ? -6.780 3.167 19.242 1.00 26.38 700 SER A O 1
ATOM 5860 N N . SER A 1 701 ? -8.888 3.437 18.522 1.00 26.66 701 SER A N 1
ATOM 5861 C CA . SER A 1 701 ? -9.236 4.410 19.549 1.00 26.66 701 SER A CA 1
ATOM 5862 C C . SER A 1 701 ? -9.155 3.670 20.883 1.00 26.66 701 SER A C 1
ATOM 5864 O O . SER A 1 701 ? -9.952 2.769 21.134 1.00 26.66 701 SER A O 1
ATOM 5866 N N . LYS A 1 702 ? -8.169 3.997 21.725 1.00 34.88 702 LYS A N 1
ATOM 5867 C CA . LYS A 1 702 ? -8.283 3.704 23.153 1.00 34.88 702 LYS A CA 1
ATOM 5868 C C . LYS A 1 702 ? -9.475 4.520 23.633 1.00 34.88 702 LYS A C 1
ATOM 5870 O O . LYS A 1 702 ? -9.328 5.704 23.911 1.00 34.88 702 LYS A O 1
ATOM 5875 N N . LEU A 1 703 ? -10.652 3.906 23.614 1.00 35.09 703 LEU A N 1
ATOM 5876 C CA . LEU A 1 703 ? -11.912 4.565 23.943 1.00 35.09 703 LEU A CA 1
ATOM 5877 C C . LEU A 1 703 ? -12.021 4.900 25.434 1.00 35.09 703 LEU A C 1
ATOM 5879 O O . LEU A 1 703 ? -12.840 5.734 25.791 1.00 35.09 703 LEU A O 1
ATOM 5883 N N . ASP A 1 704 ? -11.118 4.354 26.253 1.00 32.03 704 ASP A N 1
ATOM 5884 C CA . ASP A 1 704 ? -11.040 4.620 27.691 1.00 32.03 704 ASP A CA 1
ATOM 5885 C C . ASP A 1 704 ? -9.959 5.646 28.075 1.00 32.03 704 ASP A C 1
ATOM 5887 O O . ASP A 1 704 ? -9.745 5.913 29.255 1.00 32.03 704 ASP A O 1
ATOM 5891 N N . ALA A 1 705 ? -9.238 6.225 27.107 1.00 28.56 705 ALA A N 1
ATOM 5892 C CA . ALA A 1 705 ? -8.271 7.281 27.399 1.00 28.56 705 ALA A CA 1
ATOM 5893 C C . ALA A 1 705 ? -8.978 8.643 27.429 1.00 28.56 705 ALA A C 1
ATOM 5895 O O . ALA A 1 705 ? -8.957 9.387 26.446 1.00 28.56 705 ALA A O 1
ATOM 5896 N N . VAL A 1 706 ? -9.608 8.912 28.573 1.00 28.69 706 VAL A N 1
ATOM 5897 C CA . VAL A 1 706 ? -9.904 10.266 29.066 1.00 28.69 706 VAL A CA 1
ATOM 5898 C C . VAL A 1 706 ? -8.611 11.072 29.189 1.00 28.69 706 VAL A C 1
ATOM 5900 O O . VAL A 1 706 ? -7.602 10.516 29.692 1.00 28.69 706 VAL A O 1
#

InterPro domains:
  IPR037695 IQ motif and ubiquitin-like domain-containing protein [PTHR21074] (42-690)
  IPR057887 IQ motif and ubiquitin-like domain-containing protein, helical domain [PF25805] (402-515)

Organism: Drosophila melanogaster (NCBI:txid7227)

Mean predicted aligned error: 20.77 Å

Sequence (706 aa):
MSAEERAREYVCNVQLHVEPSERPKLPPGCPPPLDSRSTESEPQHSEECCVELENVTVKFRLSDSEILAQVYPNCMLLGEIKQDLARKFEVAPEWLVLRQDNRILCNSVPLNSTALDEFGIHEFQLEMNKEGREDQTSKLDLDVYYDKHRLADFITVHISGDDTQDGQSKTVVVEIENAAIVKPFLCGYRDQKTGKEYLDAFTQTGPYFDKMKYRKYKTRDTQTWEQKEKTLNTAHEQSVQCHLDGINILYVSAANDFTIVPGKYQTFAQKERAERKLEKILLIQRNWRRWILWKYIHLRAQEYRRLVQNREHEDERYEKCVEQRMERHRVIKQFPRNKDDFDLLYAEVARWKKAELKRITANYEGPARIAEVNILLDKEIQLLNGVERQRNLVYKAMEDFRKDQLLKEMGKPIEWVGYKDSKIHMDLLSTQRVRFLTEIYKDLRKPRSKEDRLDFIRQVMAVLTEETCFPHFPELFDLFDREKNLLLYAKSFDVEILRKRQTMLFFDLIKFQKGEPKQRIPSRMCIVCKKVKTYAEFAIRTRQSHVDTCKHCYYLKLTATENTVYQSILRCIHRDERKRKCTTSFAFVMQPDDVRHIIDKIWHGHSALSKTENLSELRLPRWNKSDDWAPWNCICLTERETRDHYKIDDIEKVYDPKFVLHIGNLHMLARSLFHTLAAVATEFQETGQWWKVGMNKQRSSKLDAV

Nearest PDB structures (foldseek):
  8j07-assembly1_c2  TM=5.378E-01  e=1.747E-34  Homo sapiens
  6gf1-assembly1_A  TM=8.031E-01  e=5.731E-04  Homo sapiens
  3sdl-assembly1_C  TM=8.481E-01  e=9.861E-04  Homo sapiens
  2dzi-assembly1_A  TM=7.810E-01  e=1.968E-03  Homo sapiens
  8pf0-assembly1_A  TM=6.400E-01  e=1.783E-03  Homo sapiens

Foldseek 3Di:
DDDDDDDDDDDDDDDDDDDPPPDDDDDDDDDYDDDDDDDDDDDDDDDDDDDPFDKAKEWEDADPPDIDIDIDGQFDFQLVVLVVLCVLLVHDSVQKFKDDPNDTDDRRDGNNNADADPVRYHYIYIDGRPPDDPDPPRGSDVCSNPVPPPDPQWDFDWDQLVPDPNSDIDTDIDGDDPPDDDDDQDDADADPPPRDGDHDDDDPDDDPPPPDDDDPPDDPDDPDDDDDDDDDDDDDDDDDDDDDDDDDDDDDDCPPDDDDDDDDDDDPVNVCVVVVVVVVVVVVVVVVVVVVVVVVVVVVVVVVVVVVVVVVVVVVVVVVVVVVVVVVLVVLVVQPQDPLSLLSLLVVLVVVLVVVLVVLVVPDDDPSSVVSVVVSVVVSVVSVVVSVVSVVVSCVVCVVVLLLVVLVVLLFFDWDQDPPRDIDGHGDPLSVLSVVLVVLLVVLPDDDDLVVLLVSLVVVLVVLVVLVVDPCSVVLNVLSVVVNCCSPPPPDDDCPVSSVVNSVVSSVSSVDDPDDDPDPADWDAAPVPRDIGHPVQFDDALQDPDTRHGPVRVCVPPSSNLLVLLVVQLLVLVVVCVVVVPLLALSLVHDSVNSVCLCCPLVVQAFLPPRHNPSNQWHWDFQDPVDGDDSLGTGIHGVVVNVVSVVDPDPPVPDDPVSVVSSNVSSVVRCVSNVSSVVVSVVCVVVVCSVVGSPDPVPDDPVPPD

pLDDT: mean 77.78, std 18.62, range [23.72, 96.94]

Secondary structure (DSSP, 8-state):
------PPP----------TT---------------------------------EEEEEEEEETTEEEEEEEETT-BHHHHHHHHHHHHT--GGGEEEEETTEEPPTT-BGGGS---TTS-EEEEEEE--TT---TT----HHHHHHT----SEEEEEE-GGGSTTSS-EEEEEE-----------SEEE-TTT--EEE----SS-S--------S------------------------PPP--SS------GGG-------PPPPHHHHHHHHTHHHHHHHHHHHHHHHHHHHHHHHHHHHHHHHHHHHHHHHHHHHHHHHHHHHHHHHHHHS--SHHHHHHHHHHHHHHHHHHHHHHHHH--HHHHHHHHHHHHHHHHHHHHHHHHHHHHHHHHTHHHHHHHHHHHHTSPEEEE-GGG-EEEE--HHHHHHHHHHHHHHHHHS---HHHHHHHHHHHHHHHHHTTTSTTHHHHHHHHHHHHHHHHH-SS---HHHHHHHHHHHHHHHH----PPPP---EEE-TTT--EEEGGGB---TT-S---SBHHHHHHHS-HHHHHHHHHHHHHHHHHHHHTT-TT-GGGT--HHHHHHIIIIISTTS-TTT----TTTEE--BSSSSSPP-TTSB--EEHHHHHHHHH-S-HHHHS-HHHHHHHHHHHHHHHHHTTTHHHHHHHHHHTTGGGGTTS--TT---TT--